Protein AF-G9WNX5-F1 (afdb_monomer_lite)

InterPro domains:
  IPR038174 Streptococcal pilin isopeptide linker superfamily [G3DSA:2.60.40.3050] (105-262)

Secondary structure (DSSP, 8-state):
--SSSSSSHHHHHHHTTSGGGSHHHHHH-TTS---GGGTTS-SS-SS---TTSPPPPSEEEEEEEEEE-S-TTB--PPPS-EEEEEEEEPP-SSSEEEESTT-SS---EEEETTT-EEE-SS-EEEEEEP-GGGEES-SEEEEETTSS-PPPP-SB--TT---EEEEEEEEEE-GGG--SSEEEEEEEEEPPPBSGGGGTEEEE-EEEE-SSSEEEEPPP-EEEEEEEEEEEEETTEEEEEEEEEEEESS---HHHHTT-TTBTTSB--TT--STTSSSS---TT-EEEE--EEEEEEEEEEETS-TTPPEEEEEEEE-STT--GGG-TTTT-EEEEE-TT---BTTBSSEEEEHHHHHT-EEEE-TT-EEEEEEE-TTPEEEEEEB--S-SS-EEEEEEEESSTT--GGGB-TT-----EEEPP-TTS--GGGBPPPEEEE-SSS-EEEEEEEEE----THHHHHHHHHHHHHHHHHHHHHHHHHHGGG--

Foldseek 3Di:
DPPPPPVVVVVVVVVVVCVVVVVVVVQVPPPAQPQPVVLAPDPDHLFDFDNPPDFDAQKGKDKAKAFEPPQAQFFFAKDFKKKKKFKFWADQPQDKDWFPPPFPPDLIDIDGFPPDWFDLPVDIDGEAIDDPLFWPPDGMDMFGGPPDDDDTDQDTRDPPDTDMDIGMDMTGTDQQPDPAFDKHKMKMFMDQMDGQLSVQKDFAFAWFDPPVDIDTAGAGGMKMKIFGKHWDDDPNDTGIGTRDMFIARADNYNVLSNNDQHHLHHGARDSPQCPPPPRRGHGNNTHMYGYKAKEKEWEAEDAPDDQPFWKKKQKAKAGDDDDDLVRGRQQQTKKWKDFPPDDADPPHPTDIDGRSVVNVDIGIDGHGTMMMIIRHRQQIKMKMKIFQARDQAKKWKDKWKFQAQVPDPVGTDPVPDADTATAHHDNPPPDPSRMGPMDIDGNNPGHMYMYIYIYDPDPPPVVVCVVVVVVVVVVVVVVVVVVVVVVVVPPD

Organism: NCBI:txid796943

Sequence (492 aa):
MKKRMKKWLGCAAAAIMVIAMGATGFARDFDTDQNLSFFGGSGTANVGVHSTGQALGNTVSFDKVILVEDGGTEAVDEPYVKWKYTIRPVKDDGTVDTINAGLAPDVAATYKKGTTTISDGTNTILVEPGQAAQITGGTEKTAEFKADTYNIPTAVITAPDVQTFTKTVSFSFDTTQFTKPGVYRFVITESDPEGANKTDVEDIGGKGDNGAGETDVPYQRERFLDVYVRSKDNAGVITYEIYGYVMHSGDTDKDHNATGNKWAQHKNSGFDGGKQKGNGKLTPQGYTRYIPRKVKIKKKISGLVPTDTLFPFTIQLLHGATQTVAGNDNKDMQIKVKYPGFTATAPNTYEIMTIDQFNAAVRNLKHDEEVEIIGLPKSTTVVVKEQNKNFVGAVKSDLTGYKSVDLIDANKDTTITVPTKVLKPDATSTDPDSFSAEVTRQLTANDLGLLYHNHVDEITPTGVVLTVVPYAMMIFVSISMAFMFLTKRKEE

Structure (mmCIF, N/CA/C/O backbone):
data_AF-G9WNX5-F1
#
_entry.id   AF-G9WNX5-F1
#
loop_
_atom_site.group_PDB
_atom_site.id
_atom_site.type_symbol
_atom_site.label_atom_id
_atom_site.label_alt_id
_atom_site.label_comp_id
_atom_site.label_asym_id
_atom_site.label_entity_id
_atom_site.label_seq_id
_atom_site.pdbx_PDB_ins_code
_atom_site.Cartn_x
_atom_site.Cartn_y
_atom_site.Cartn_z
_atom_site.occupancy
_atom_site.B_iso_or_equiv
_atom_site.auth_seq_id
_atom_site.auth_comp_id
_atom_site.auth_asym_id
_atom_site.auth_atom_id
_atom_site.pdbx_PDB_model_num
ATOM 1 N N . MET A 1 1 ? -26.341 -24.794 73.006 1.00 41.28 1 MET A N 1
ATOM 2 C CA . MET A 1 1 ? -25.544 -23.918 72.112 1.00 41.28 1 MET A CA 1
ATOM 3 C C . MET A 1 1 ? -25.901 -24.126 70.629 1.00 41.28 1 MET A C 1
ATOM 5 O O . MET A 1 1 ? -25.068 -24.565 69.856 1.00 41.28 1 MET A O 1
ATOM 9 N N . LYS A 1 2 ? -27.145 -23.840 70.203 1.00 40.00 2 LYS A N 1
ATOM 10 C CA . LYS A 1 2 ? -27.593 -24.032 68.797 1.00 40.00 2 LYS A CA 1
ATOM 11 C C . LYS A 1 2 ? -28.619 -22.985 68.316 1.00 40.00 2 LYS A C 1
ATOM 13 O O . LYS A 1 2 ? -29.412 -23.247 67.422 1.00 40.00 2 LYS A O 1
ATOM 18 N N . LYS A 1 3 ? -28.626 -21.783 68.911 1.00 31.86 3 LYS A N 1
ATOM 19 C CA . LYS A 1 3 ? -29.614 -20.727 68.589 1.00 31.86 3 LYS A CA 1
ATOM 20 C C . LYS A 1 3 ? -29.032 -19.352 68.229 1.00 31.86 3 LYS A C 1
ATOM 22 O O . LYS A 1 3 ? -29.800 -18.422 68.029 1.00 31.86 3 LYS A O 1
ATOM 27 N N . ARG A 1 4 ? -27.705 -19.210 68.091 1.00 35.28 4 ARG A N 1
ATOM 28 C CA . ARG A 1 4 ? -27.059 -17.922 67.745 1.00 35.28 4 ARG A CA 1
ATOM 29 C C . ARG A 1 4 ? -26.384 -17.846 66.366 1.00 35.28 4 ARG A C 1
ATOM 31 O O . ARG A 1 4 ? -26.010 -16.756 65.967 1.00 35.28 4 ARG A O 1
ATOM 38 N N . MET A 1 5 ? -26.321 -18.931 65.587 1.00 32.22 5 MET A N 1
ATOM 39 C CA . MET A 1 5 ? -25.670 -18.915 64.258 1.00 32.22 5 MET A CA 1
ATOM 40 C C . MET A 1 5 ? -26.594 -18.601 63.066 1.00 32.22 5 MET A C 1
ATOM 42 O O . MET A 1 5 ? -26.105 -18.439 61.957 1.00 32.22 5 MET A O 1
ATOM 46 N N . LYS A 1 6 ? -27.916 -18.460 63.254 1.00 31.66 6 LYS A N 1
ATOM 47 C CA . LYS A 1 6 ? -28.844 -18.171 62.135 1.00 31.66 6 LYS A CA 1
ATOM 48 C C . LYS A 1 6 ? -29.125 -16.685 61.874 1.00 31.66 6 LYS A C 1
ATOM 50 O O . LYS A 1 6 ? -29.717 -16.374 60.851 1.00 31.66 6 LYS A O 1
ATOM 55 N N . LYS A 1 7 ? -28.683 -15.760 62.737 1.00 30.27 7 LYS A N 1
ATOM 56 C CA . LYS A 1 7 ? -28.863 -14.307 62.512 1.00 30.27 7 LYS A CA 1
ATOM 57 C C . LYS A 1 7 ? -27.712 -13.636 61.754 1.00 30.27 7 LYS A C 1
ATOM 59 O O . LYS A 1 7 ? -27.874 -12.504 61.326 1.00 30.27 7 LYS A O 1
ATOM 64 N N . TRP A 1 8 ? -26.588 -14.326 61.553 1.00 28.19 8 TRP A N 1
ATOM 65 C CA . TRP A 1 8 ? -25.412 -13.754 60.882 1.00 28.19 8 TRP A CA 1
ATOM 66 C C . TRP A 1 8 ? -25.286 -14.128 59.399 1.00 28.19 8 TRP A C 1
ATOM 68 O O . TRP A 1 8 ? -24.580 -13.450 58.665 1.00 28.19 8 TRP A O 1
ATOM 78 N N . LEU A 1 9 ? -26.031 -15.135 58.924 1.00 31.03 9 LEU A N 1
ATOM 79 C CA . LEU A 1 9 ? -26.097 -15.457 57.490 1.00 31.03 9 LEU A CA 1
ATOM 80 C C . LEU A 1 9 ? -27.131 -14.611 56.722 1.00 31.03 9 LEU A C 1
ATOM 82 O O . LEU A 1 9 ? -27.003 -14.449 55.515 1.00 31.03 9 LEU A O 1
ATOM 86 N N . GLY A 1 10 ? -28.133 -14.042 57.405 1.00 28.02 10 GLY A N 1
ATOM 87 C CA . GLY A 1 10 ? -29.159 -13.199 56.771 1.00 28.02 10 GLY A CA 1
ATOM 88 C C . GLY A 1 10 ? -28.703 -11.766 56.476 1.00 28.02 10 GLY A C 1
ATOM 89 O O . GLY A 1 10 ? -29.168 -11.166 55.514 1.00 28.02 10 GLY A O 1
ATOM 90 N N . CYS A 1 11 ? -27.761 -11.225 57.256 1.00 29.92 11 CYS A N 1
ATOM 91 C CA . CYS A 1 11 ? -27.249 -9.866 57.041 1.00 29.92 11 CYS A CA 1
ATOM 92 C C . CYS A 1 11 ? -26.108 -9.803 56.011 1.00 29.92 11 CYS A C 1
ATOM 94 O O . CYS A 1 11 ? -25.899 -8.753 55.415 1.00 29.92 11 CYS A O 1
ATOM 96 N N . ALA A 1 12 ? -25.412 -10.915 55.742 1.00 30.72 12 ALA A N 1
ATOM 97 C CA . ALA A 1 12 ? -24.373 -10.970 54.709 1.00 30.72 12 ALA A CA 1
ATOM 98 C C . ALA A 1 12 ? -24.958 -10.994 53.282 1.00 30.72 12 ALA A C 1
ATOM 100 O O . ALA A 1 12 ? -24.373 -10.417 52.371 1.00 30.72 12 ALA A O 1
ATOM 101 N N . ALA A 1 13 ? -26.151 -11.573 53.093 1.00 28.14 13 ALA A N 1
ATOM 102 C CA . ALA A 1 13 ? -26.859 -11.528 51.810 1.00 28.14 13 ALA A CA 1
ATOM 103 C C . ALA A 1 13 ? -27.457 -10.138 51.506 1.00 28.14 13 ALA A C 1
ATOM 105 O O . ALA A 1 13 ? -27.559 -9.756 50.345 1.00 28.14 13 ALA A O 1
ATOM 106 N N . ALA A 1 14 ? -27.791 -9.349 52.535 1.00 26.89 14 ALA A N 1
ATOM 107 C CA . ALA A 1 14 ? -28.265 -7.973 52.369 1.00 26.89 14 ALA A CA 1
ATOM 108 C C . ALA A 1 14 ? -27.119 -6.956 52.173 1.00 26.89 14 ALA A C 1
ATOM 110 O O . ALA A 1 14 ? -27.322 -5.928 51.537 1.00 26.89 14 ALA A O 1
ATOM 111 N N . ALA A 1 15 ? -25.904 -7.249 52.652 1.00 27.27 15 ALA A N 1
ATOM 112 C CA . ALA A 1 15 ? -24.741 -6.369 52.489 1.00 27.27 15 ALA A CA 1
ATOM 113 C C . ALA A 1 15 ? -24.116 -6.413 51.078 1.00 27.27 15 ALA A C 1
ATOM 115 O O . ALA A 1 15 ? -23.475 -5.450 50.668 1.00 27.27 15 ALA A O 1
ATOM 116 N N . ILE A 1 16 ? -24.355 -7.475 50.300 1.00 29.92 16 ILE A N 1
ATOM 117 C CA . ILE A 1 16 ? -23.924 -7.556 48.889 1.00 29.92 16 ILE A CA 1
ATOM 118 C C . ILE A 1 16 ? -24.886 -6.780 47.963 1.00 29.92 16 ILE A C 1
ATOM 120 O O . ILE A 1 16 ? -24.512 -6.394 46.860 1.00 29.92 16 ILE A O 1
ATOM 124 N N . MET A 1 17 ? -26.096 -6.449 48.428 1.00 27.14 17 MET A N 1
ATOM 125 C CA . MET A 1 17 ? -27.106 -5.732 47.635 1.00 27.14 17 MET A CA 1
ATOM 126 C C . MET A 1 17 ? -27.073 -4.198 47.792 1.00 27.14 17 MET A C 1
ATOM 128 O O . MET A 1 17 ? -27.834 -3.510 47.120 1.00 27.14 17 MET A O 1
ATOM 132 N N . VAL A 1 18 ? -26.197 -3.644 48.642 1.00 27.33 18 VAL A N 1
ATOM 133 C CA . VAL A 1 18 ? -26.161 -2.193 48.952 1.00 27.33 18 VAL A CA 1
ATOM 134 C C . VAL A 1 18 ? -24.963 -1.460 48.325 1.00 27.33 18 VAL A C 1
ATOM 136 O O . VAL A 1 18 ? -24.950 -0.234 48.277 1.00 27.33 18 VAL A O 1
ATOM 139 N N . ILE A 1 19 ? -24.007 -2.162 47.705 1.00 30.03 19 ILE A N 1
ATOM 140 C CA . ILE A 1 19 ? -22.914 -1.503 46.955 1.00 30.03 19 ILE A CA 1
ATOM 141 C C . ILE A 1 19 ? -23.400 -0.953 45.593 1.00 30.03 19 ILE A C 1
ATOM 143 O O . ILE A 1 19 ? -22.768 -0.075 45.013 1.00 30.03 19 ILE A O 1
ATOM 147 N N . ALA A 1 20 ? -24.593 -1.343 45.126 1.00 29.38 20 ALA A N 1
ATOM 148 C CA . ALA A 1 20 ? -25.217 -0.754 43.936 1.00 29.38 20 ALA A CA 1
ATOM 149 C C . ALA A 1 20 ? -25.703 0.699 44.141 1.00 29.38 20 ALA A C 1
ATOM 151 O O . ALA A 1 20 ? -25.915 1.413 43.164 1.00 29.38 20 ALA A O 1
ATOM 152 N N . MET A 1 21 ? -25.861 1.165 45.389 1.00 27.41 21 MET A N 1
ATOM 153 C CA . MET A 1 21 ? -26.372 2.514 45.688 1.00 27.41 21 MET A CA 1
ATOM 154 C C . MET A 1 21 ? -25.276 3.579 45.867 1.00 27.41 21 MET A C 1
ATOM 156 O O . MET A 1 21 ? -25.594 4.757 45.982 1.00 27.41 21 MET A O 1
ATOM 160 N N . GLY A 1 22 ? -23.992 3.201 45.828 1.00 28.02 22 GLY A N 1
ATOM 161 C CA . GLY A 1 22 ? -22.874 4.155 45.760 1.00 28.02 22 GLY A CA 1
ATOM 162 C C . GLY A 1 22 ? -22.535 4.616 44.335 1.00 28.02 22 GLY A C 1
ATOM 163 O O . GLY A 1 22 ? -21.899 5.650 44.152 1.00 28.02 22 GLY A O 1
ATOM 164 N N . ALA A 1 23 ? -22.999 3.889 43.311 1.00 31.97 23 ALA A N 1
ATOM 165 C CA . ALA A 1 23 ? -22.670 4.151 41.906 1.00 31.97 23 ALA A CA 1
ATOM 166 C C . ALA A 1 23 ? -23.319 5.429 41.337 1.00 31.97 23 ALA A C 1
ATOM 168 O O . ALA A 1 23 ? -22.902 5.924 40.290 1.00 31.97 23 ALA A O 1
ATOM 169 N N . THR A 1 24 ? -24.319 6.001 42.019 1.00 31.12 24 THR A N 1
ATOM 170 C CA . THR A 1 24 ? -24.950 7.253 41.580 1.00 31.12 24 THR A CA 1
ATOM 171 C C . THR A 1 24 ? -24.075 8.477 41.814 1.00 31.12 24 THR A C 1
ATOM 173 O O . THR A 1 24 ? -24.303 9.477 41.151 1.00 31.12 24 THR A O 1
ATOM 176 N N . GLY A 1 25 ? -23.102 8.432 42.734 1.00 28.05 25 GLY A N 1
ATOM 177 C CA . GLY A 1 25 ? -22.203 9.566 42.982 1.00 28.05 25 GLY A CA 1
ATOM 178 C C . GLY A 1 25 ? -21.349 9.859 41.753 1.00 28.05 25 GLY A C 1
ATOM 179 O O . GLY A 1 25 ? -21.428 10.938 41.189 1.00 28.05 25 GLY A O 1
ATOM 180 N N . PHE A 1 26 ? -20.666 8.838 41.241 1.00 34.94 26 PHE A N 1
ATOM 181 C CA . PHE A 1 26 ? -19.845 8.939 40.036 1.00 34.94 26 PHE A CA 1
ATOM 182 C C . PHE A 1 26 ? -20.599 9.437 38.808 1.00 34.94 26 PHE A C 1
ATOM 184 O O . PHE A 1 26 ? -20.124 10.315 38.110 1.00 34.94 26 PHE A O 1
ATOM 191 N N . ALA A 1 27 ? -21.782 8.878 38.544 1.00 33.16 27 ALA A N 1
ATOM 192 C CA . ALA A 1 27 ? -22.563 9.215 37.358 1.00 33.16 27 ALA A CA 1
ATOM 193 C C . ALA A 1 27 ? -23.245 10.593 37.432 1.00 33.16 27 ALA A C 1
ATOM 195 O O . ALA A 1 27 ? -23.624 11.126 36.389 1.00 33.16 27 ALA A O 1
ATOM 196 N N . ARG A 1 28 ? -23.438 11.142 38.642 1.00 31.03 28 ARG A N 1
ATOM 197 C CA . ARG A 1 28 ? -24.083 12.447 38.869 1.00 31.03 28 ARG A CA 1
ATOM 198 C C . ARG A 1 28 ? -23.082 13.594 39.041 1.00 31.03 28 ARG A C 1
ATOM 200 O O . ARG A 1 28 ? -23.464 14.717 38.746 1.00 31.03 28 ARG A O 1
ATOM 207 N N . ASP A 1 29 ? -21.835 13.322 39.438 1.00 32.91 29 ASP A N 1
ATOM 208 C CA . ASP A 1 29 ? -20.777 14.330 39.664 1.00 32.91 29 ASP A CA 1
ATOM 209 C C . ASP A 1 29 ? -19.874 14.602 38.439 1.00 32.91 29 ASP A C 1
ATOM 211 O O . ASP A 1 29 ? -18.794 15.176 38.560 1.00 32.91 29 ASP A O 1
ATOM 215 N N . PHE A 1 30 ? -20.304 14.251 37.223 1.00 41.44 30 PHE A N 1
ATOM 216 C CA . PHE A 1 30 ? -19.623 14.661 35.980 1.00 41.44 30 PHE A CA 1
ATOM 217 C C . PHE A 1 30 ? -20.053 16.063 35.496 1.00 41.44 30 PHE A C 1
ATOM 219 O O . PHE A 1 30 ? -20.131 16.312 34.290 1.00 41.44 30 PHE A O 1
ATOM 226 N N . ASP A 1 31 ? -20.359 16.970 36.429 1.00 33.88 31 ASP A N 1
ATOM 227 C CA . ASP A 1 31 ? -20.831 18.340 36.155 1.00 33.88 31 ASP A CA 1
ATOM 228 C C . ASP A 1 31 ? -19.674 19.307 35.819 1.00 33.88 31 ASP A C 1
ATOM 230 O O . ASP A 1 31 ? -19.874 20.398 35.292 1.00 33.88 31 ASP A O 1
ATOM 234 N N . THR A 1 32 ? -18.426 18.889 36.068 1.00 31.98 32 THR A N 1
ATOM 235 C CA . THR A 1 32 ? -17.217 19.659 35.741 1.00 31.98 32 THR A CA 1
ATOM 236 C C . THR A 1 32 ? -16.226 18.808 34.952 1.00 31.98 32 THR A C 1
ATOM 238 O O . THR A 1 32 ? -15.429 18.065 35.508 1.00 31.98 32 THR A O 1
ATOM 241 N N . ASP A 1 33 ? -16.341 18.888 33.626 1.00 39.03 33 ASP A N 1
ATOM 242 C CA . ASP A 1 33 ? -15.297 18.674 32.611 1.00 39.03 33 ASP A CA 1
ATOM 243 C C . ASP A 1 33 ? -14.120 17.750 33.006 1.00 39.03 33 ASP A C 1
ATOM 245 O O . ASP A 1 33 ? -12.956 18.152 33.063 1.00 39.03 33 ASP A O 1
ATOM 249 N N . GLN A 1 34 ? -14.406 16.473 33.284 1.00 37.97 34 GLN A N 1
ATOM 250 C CA . GLN A 1 34 ? -13.358 15.495 33.576 1.00 37.97 34 GLN A CA 1
ATOM 251 C C . GLN A 1 34 ? -12.870 14.852 32.293 1.00 37.97 34 GLN A C 1
ATOM 253 O O . GLN A 1 34 ? -13.270 13.767 31.869 1.00 37.97 34 GLN A O 1
ATOM 258 N N . ASN A 1 35 ? -11.959 15.585 31.678 1.00 35.16 35 ASN A N 1
ATOM 259 C CA . ASN A 1 35 ? -11.163 15.130 30.576 1.00 35.16 35 ASN A CA 1
ATOM 260 C C . ASN A 1 35 ? -10.307 13.911 30.990 1.00 35.16 35 ASN A C 1
ATOM 262 O O . ASN A 1 35 ? -9.197 14.069 31.495 1.00 35.16 35 ASN A O 1
ATOM 266 N N . LEU A 1 36 ? -10.770 12.682 30.734 1.00 38.06 36 LEU A N 1
ATOM 267 C CA . LEU A 1 36 ? -9.930 11.482 30.879 1.00 38.06 36 LEU A CA 1
ATOM 268 C C . LEU A 1 36 ? -8.774 11.444 29.853 1.00 38.06 36 LEU A C 1
ATOM 270 O O . LEU A 1 36 ? -7.893 10.598 29.978 1.00 38.06 36 LEU A O 1
ATOM 274 N N . SER A 1 37 ? -8.721 12.379 28.888 1.00 35.56 37 SER A N 1
ATOM 275 C CA . SER A 1 37 ? -7.532 12.616 28.050 1.00 35.56 37 SER A CA 1
ATOM 276 C C . SER A 1 37 ? -6.473 13.518 28.696 1.00 35.56 37 SER A C 1
ATOM 278 O O . SER A 1 37 ? -5.364 13.607 28.179 1.00 35.56 37 SER A O 1
ATOM 280 N N . PHE A 1 38 ? -6.752 14.135 29.855 1.00 33.09 38 PHE A N 1
ATOM 281 C CA . PHE A 1 38 ? -5.727 14.874 30.606 1.00 33.09 38 PHE A CA 1
ATOM 282 C C . PHE A 1 38 ? -4.651 13.940 31.196 1.00 33.09 38 PHE A C 1
ATOM 284 O O . PHE A 1 38 ? -3.559 14.378 31.560 1.00 33.09 38 PHE A O 1
ATOM 291 N N . PHE A 1 39 ? -4.918 12.631 31.220 1.00 35.84 39 PHE A N 1
ATOM 292 C CA . PHE A 1 39 ? -3.918 11.591 31.447 1.00 35.84 39 PHE A CA 1
ATOM 293 C C . PHE A 1 39 ? -3.052 11.410 30.187 1.00 35.84 39 PHE A C 1
ATOM 295 O O . PHE A 1 39 ? -3.241 10.482 29.403 1.00 35.84 39 PHE A O 1
ATOM 302 N N . GLY A 1 40 ? -2.122 12.342 29.959 1.00 33.41 40 GLY A N 1
ATOM 303 C CA . GLY A 1 40 ? -1.178 12.254 28.839 1.00 33.41 40 GLY A CA 1
ATOM 304 C C . GLY A 1 40 ? -0.430 13.531 28.453 1.00 33.41 40 GLY A C 1
ATOM 305 O O . GLY A 1 40 ? 0.439 13.468 27.589 1.00 33.41 40 GLY A O 1
ATOM 306 N N . GLY A 1 41 ? -0.718 14.683 29.069 1.00 26.50 41 GLY A N 1
ATOM 307 C CA . GLY A 1 41 ? 0.039 15.917 28.817 1.00 26.50 41 GLY A CA 1
ATOM 308 C C . GLY A 1 41 ? -0.190 16.576 27.448 1.00 26.50 41 GLY A C 1
ATOM 309 O O . GLY A 1 41 ? 0.483 17.559 27.148 1.00 26.50 41 GLY A O 1
ATOM 310 N N . SER A 1 42 ? -1.142 16.111 26.636 1.00 30.70 42 SER A N 1
ATOM 311 C CA . SER A 1 42 ? -1.649 16.858 25.480 1.00 30.70 42 SER A CA 1
ATOM 312 C C . SER A 1 42 ? -3.085 17.311 25.748 1.00 30.70 42 SER A C 1
ATOM 314 O O . SER A 1 42 ? -3.935 16.542 26.184 1.00 30.70 42 SER A O 1
ATOM 316 N N . GLY A 1 43 ? -3.374 18.590 25.506 1.00 31.69 43 GLY A N 1
ATOM 317 C CA . GLY A 1 43 ? -4.707 19.183 25.683 1.00 31.69 43 GLY A CA 1
ATOM 318 C C . GLY A 1 43 ? -5.738 18.755 24.631 1.00 31.69 43 GLY A C 1
ATOM 319 O O . GLY A 1 43 ? -6.716 19.466 24.422 1.00 31.69 43 GLY A O 1
ATOM 320 N N . THR A 1 44 ? -5.521 17.638 23.937 1.00 33.59 44 THR A N 1
ATOM 321 C CA . THR A 1 44 ? -6.367 17.148 22.845 1.00 33.59 44 THR A CA 1
ATOM 322 C C . THR A 1 44 ? -6.857 15.741 23.155 1.00 33.59 44 THR A C 1
ATOM 324 O O . THR A 1 44 ? -6.059 14.835 23.378 1.00 33.59 44 THR A O 1
ATOM 327 N N . ALA A 1 45 ? -8.181 15.573 23.146 1.00 35.12 45 ALA A N 1
ATOM 328 C CA . ALA A 1 45 ? -8.858 14.315 23.429 1.00 35.12 45 ALA A CA 1
ATOM 329 C C . ALA A 1 45 ? -8.347 13.140 22.588 1.00 35.12 45 ALA A C 1
ATOM 331 O O . ALA A 1 45 ? -8.238 13.257 21.366 1.00 35.12 45 ALA A O 1
ATOM 332 N N . ASN A 1 46 ? -8.140 11.988 23.242 1.00 43.41 46 ASN A N 1
ATOM 333 C CA . ASN A 1 46 ? -7.921 10.679 22.616 1.00 43.41 46 ASN A CA 1
ATOM 334 C C . ASN A 1 46 ? -9.235 10.166 22.020 1.00 43.41 46 ASN A C 1
ATOM 336 O O . ASN A 1 46 ? -9.749 9.125 22.409 1.00 43.41 46 ASN A O 1
ATOM 340 N N . VAL A 1 47 ? -9.729 10.926 21.047 1.00 43.88 47 VAL A N 1
ATOM 341 C CA . VAL A 1 47 ? -11.026 10.837 20.392 1.00 43.88 47 VAL A CA 1
ATOM 342 C C . VAL A 1 47 ? -12.151 11.512 21.236 1.00 43.88 47 VAL A C 1
ATOM 344 O O . VAL A 1 47 ? -12.513 11.062 22.314 1.00 43.88 47 VAL A O 1
ATOM 347 N N . GLY A 1 48 ? -12.661 12.648 20.728 1.00 42.22 48 GLY A N 1
ATOM 348 C CA . GLY A 1 48 ? -13.875 13.383 21.144 1.00 42.22 48 GLY A CA 1
ATOM 349 C C . GLY A 1 48 ? -14.073 13.714 22.629 1.00 42.22 48 GLY A C 1
ATOM 350 O O . GLY A 1 48 ? -14.680 12.939 23.355 1.00 42.22 48 GLY A O 1
ATOM 351 N N . VAL A 1 49 ? -13.711 14.929 23.055 1.00 39.16 49 VAL A N 1
ATOM 352 C CA . VAL A 1 49 ? -14.288 15.575 24.251 1.00 39.16 49 VAL A CA 1
ATOM 353 C C . VAL A 1 49 ? -14.746 16.972 23.856 1.00 39.16 49 VAL A C 1
ATOM 355 O O . VAL A 1 49 ? -14.027 17.692 23.162 1.00 39.16 49 VAL A O 1
ATOM 358 N N . HIS A 1 50 ? -15.943 17.351 24.295 1.00 39.12 50 HIS A N 1
ATOM 359 C CA . HIS A 1 50 ? -16.430 18.719 24.203 1.00 39.12 50 HIS A CA 1
ATOM 360 C C . HIS A 1 50 ? -16.165 19.417 25.541 1.00 39.12 50 HIS A C 1
ATOM 362 O O . HIS A 1 50 ? -16.873 19.166 26.509 1.00 39.12 50 HIS A O 1
ATOM 368 N N . SER A 1 51 ? -15.181 20.315 25.593 1.00 38.62 51 SER A N 1
ATOM 369 C CA . SER A 1 51 ? -14.747 21.066 26.791 1.00 38.62 51 SER A CA 1
ATOM 370 C C . SER A 1 51 ? -15.756 22.107 27.314 1.00 38.62 51 SER A C 1
ATOM 372 O O . SER A 1 51 ? -15.407 23.059 28.006 1.00 38.62 51 SER A O 1
ATOM 374 N N . THR A 1 52 ? -17.021 22.014 26.900 1.00 39.19 52 THR A N 1
ATOM 375 C CA . THR A 1 52 ? -18.072 22.987 27.263 1.00 39.19 52 THR A CA 1
ATOM 376 C C . THR A 1 52 ? -19.438 22.333 27.497 1.00 39.19 52 THR A C 1
ATOM 378 O O . THR A 1 52 ? -20.474 22.976 27.353 1.00 39.19 52 THR A O 1
ATOM 381 N N . GLY A 1 53 ? -19.467 21.038 27.838 1.00 42.41 53 GLY A N 1
ATOM 382 C CA . GLY A 1 53 ? -20.697 20.365 28.278 1.00 42.41 53 GLY A CA 1
ATOM 383 C C . GLY A 1 53 ? -21.773 20.140 27.204 1.00 42.41 53 GLY A C 1
ATOM 384 O O . GLY A 1 53 ? -22.889 19.757 27.551 1.00 42.41 53 GLY A O 1
ATOM 385 N N . GLN A 1 54 ? -21.473 20.339 25.915 1.00 39.94 54 GLN A N 1
ATOM 386 C CA . GLN A 1 54 ? -22.372 19.932 24.827 1.00 39.94 54 GLN A CA 1
ATOM 387 C C . GLN A 1 54 ? -22.306 18.415 24.619 1.00 39.94 54 GLN A C 1
ATOM 389 O O . GLN A 1 54 ? -21.270 17.789 24.848 1.00 39.94 54 GLN A O 1
ATOM 394 N N . ALA A 1 55 ? -23.413 17.830 24.161 1.00 45.66 55 ALA A N 1
ATOM 395 C CA . ALA A 1 55 ? -23.468 16.418 23.808 1.00 45.66 55 ALA A CA 1
ATOM 396 C C . ALA A 1 55 ? -22.436 16.107 22.710 1.00 45.66 55 ALA A C 1
ATOM 398 O O . ALA A 1 55 ? -22.422 16.763 21.665 1.00 45.66 55 ALA A O 1
ATOM 399 N N . LEU A 1 56 ? -21.595 15.090 22.923 1.00 56.66 56 LEU A N 1
ATOM 400 C CA . LEU A 1 56 ? -20.899 14.465 21.804 1.00 56.66 56 LEU A CA 1
ATOM 401 C C . LEU A 1 56 ? -21.948 13.781 20.925 1.00 56.66 56 LEU A C 1
ATOM 403 O O . LEU A 1 56 ? -22.950 13.257 21.418 1.00 56.66 56 LEU A O 1
ATOM 407 N N . GLY A 1 57 ? -21.723 13.785 19.611 1.00 62.59 57 GLY A N 1
ATOM 408 C CA . GLY A 1 57 ? -22.545 12.992 18.705 1.00 62.59 57 GLY A CA 1
ATOM 409 C C . GLY A 1 57 ? -22.555 11.523 19.137 1.00 62.59 57 GLY A C 1
ATOM 410 O O . GLY A 1 57 ? -21.598 11.020 19.724 1.00 62.59 57 GLY A O 1
ATOM 411 N N . ASN A 1 58 ? -23.617 10.800 18.803 1.00 79.19 58 ASN A N 1
ATOM 412 C CA . ASN A 1 58 ? -23.757 9.368 19.070 1.00 79.19 58 ASN A CA 1
ATOM 413 C C . ASN A 1 58 ? -22.869 8.496 18.159 1.00 79.19 58 ASN A C 1
ATOM 415 O O . ASN A 1 58 ? -23.232 7.371 17.839 1.00 79.19 58 ASN A O 1
ATOM 419 N N . THR A 1 59 ? -21.743 9.022 17.681 1.00 79.00 59 THR A N 1
ATOM 420 C CA . THR A 1 59 ? -20.869 8.377 16.702 1.00 79.00 59 THR A CA 1
ATOM 421 C C . THR A 1 59 ? -19.423 8.449 17.173 1.00 79.00 59 THR A C 1
ATOM 423 O O . THR A 1 59 ? -18.896 9.527 17.442 1.00 79.00 59 THR A O 1
ATOM 426 N N . VAL A 1 60 ? -18.781 7.287 17.242 1.00 78.31 60 VAL A N 1
ATOM 427 C CA . VAL A 1 60 ? -17.348 7.131 17.498 1.00 78.31 60 VAL A CA 1
ATOM 428 C C . VAL A 1 60 ? -16.651 7.049 16.151 1.00 78.31 60 VAL A C 1
ATOM 430 O O . VAL A 1 60 ? -17.058 6.245 15.314 1.00 78.31 60 VAL A O 1
ATOM 433 N N . SER A 1 61 ? -15.619 7.866 15.939 1.00 80.00 61 SER A N 1
ATOM 434 C CA . SER A 1 61 ? -14.843 7.859 14.696 1.00 80.00 61 SER A CA 1
ATOM 435 C C . SER A 1 61 ? -13.356 7.738 14.974 1.00 80.00 61 SER A C 1
ATOM 437 O O . SER A 1 61 ? -12.851 8.382 15.883 1.00 80.00 61 SER A O 1
ATOM 439 N N . PHE A 1 62 ? -12.653 6.946 14.183 1.00 77.19 62 PHE A N 1
ATOM 440 C CA . PHE A 1 62 ? -11.202 6.810 14.244 1.00 77.19 62 PHE A CA 1
ATOM 441 C C . PHE A 1 62 ? -10.644 6.669 12.833 1.00 77.19 62 PHE A C 1
ATOM 443 O O . PHE A 1 62 ? -11.369 6.346 11.898 1.00 77.19 62 PHE A O 1
ATOM 450 N N . ASP A 1 63 ? -9.350 6.898 12.681 1.00 80.12 63 ASP A N 1
ATOM 451 C CA . ASP A 1 63 ? -8.694 6.890 11.381 1.00 80.12 63 ASP A CA 1
ATOM 452 C C . ASP A 1 63 ? -7.920 5.583 11.169 1.00 80.12 63 ASP A C 1
ATOM 454 O O . ASP A 1 63 ? -7.170 5.163 12.047 1.00 80.12 63 ASP A O 1
ATOM 458 N N . LYS A 1 64 ? -8.055 4.969 9.988 1.00 85.69 64 LYS A N 1
ATOM 459 C CA . LYS A 1 64 ? -7.055 4.042 9.441 1.00 85.69 64 LYS A CA 1
ATOM 460 C C . LYS A 1 64 ? -6.015 4.863 8.700 1.00 85.69 64 LYS A C 1
ATOM 462 O O . LYS A 1 64 ? -6.367 5.677 7.844 1.00 85.69 64 LYS A O 1
ATOM 467 N N . VAL A 1 65 ? -4.746 4.634 9.022 1.00 83.25 65 VAL A N 1
ATOM 468 C CA . VAL A 1 65 ? -3.616 5.376 8.459 1.00 83.25 65 VAL A CA 1
ATOM 469 C C . VAL A 1 65 ? -2.637 4.421 7.781 1.00 83.25 65 VAL A C 1
ATOM 471 O O . VAL A 1 65 ? -2.257 3.408 8.366 1.00 83.25 65 VAL A O 1
ATOM 474 N N . ILE A 1 66 ? -2.210 4.771 6.568 1.00 87.19 66 ILE A N 1
ATOM 475 C CA . ILE A 1 66 ? -1.069 4.160 5.876 1.00 87.19 66 ILE A CA 1
ATOM 476 C C . ILE A 1 66 ? 0.073 5.175 5.879 1.00 87.19 66 ILE A C 1
ATOM 478 O O . ILE A 1 66 ? -0.103 6.296 5.398 1.00 87.19 66 ILE A O 1
ATOM 482 N N . LEU A 1 67 ? 1.233 4.783 6.399 1.00 86.62 67 LEU A N 1
ATOM 483 C CA . LEU A 1 67 ? 2.458 5.575 6.359 1.00 86.62 67 LEU A CA 1
ATOM 484 C C . LEU A 1 67 ? 3.295 5.189 5.139 1.00 86.62 67 LEU A C 1
ATOM 486 O O . LEU A 1 67 ? 3.607 4.012 4.948 1.00 86.62 67 LEU A O 1
ATOM 490 N N . VAL A 1 68 ? 3.686 6.180 4.340 1.00 88.00 68 VAL A N 1
ATOM 491 C CA . VAL A 1 68 ? 4.620 5.980 3.230 1.00 88.00 68 VAL A CA 1
ATOM 492 C C . VAL A 1 68 ? 6.049 6.096 3.756 1.00 88.00 68 VAL A C 1
ATOM 494 O O . VAL A 1 68 ? 6.451 7.153 4.241 1.00 88.00 68 VAL A O 1
ATOM 497 N N . GLU A 1 69 ? 6.822 5.018 3.643 1.00 86.06 69 GLU A N 1
ATOM 498 C CA . GLU A 1 69 ? 8.248 4.989 3.993 1.00 86.06 69 GLU A CA 1
ATOM 499 C C . GLU A 1 69 ? 9.111 4.842 2.737 1.00 86.06 69 GLU A C 1
ATOM 501 O O . GLU A 1 69 ? 8.661 4.312 1.726 1.00 86.06 69 GLU A O 1
ATOM 506 N N . ASP A 1 70 ? 10.344 5.349 2.787 1.00 79.88 70 ASP A N 1
ATOM 507 C CA . ASP A 1 70 ? 11.361 5.272 1.722 1.00 79.88 70 ASP A CA 1
ATOM 508 C C . ASP A 1 70 ? 10.936 5.769 0.320 1.00 79.88 70 ASP A C 1
ATOM 510 O O . ASP A 1 70 ? 11.675 5.625 -0.655 1.00 79.88 70 ASP A O 1
ATOM 514 N N . GLY A 1 71 ? 9.797 6.460 0.202 1.00 67.44 71 GLY A N 1
ATOM 515 C CA . GLY A 1 71 ? 9.346 7.088 -1.049 1.00 67.44 71 GLY A CA 1
ATOM 516 C C . GLY A 1 71 ? 10.189 8.286 -1.500 1.00 67.44 71 GLY A C 1
ATOM 517 O O . GLY A 1 71 ? 10.085 8.733 -2.643 1.00 67.44 71 GLY A O 1
ATOM 518 N N . GLY A 1 72 ? 11.086 8.775 -0.640 1.00 76.69 72 GLY A N 1
ATOM 519 C CA . GLY A 1 72 ? 11.830 10.012 -0.851 1.00 76.69 72 GLY A CA 1
ATOM 520 C C . GLY A 1 72 ? 10.956 11.244 -0.620 1.00 76.69 72 GLY A C 1
ATOM 521 O O . GLY A 1 72 ? 9.993 11.205 0.138 1.00 76.69 72 GLY A O 1
ATOM 522 N N . THR A 1 73 ? 11.306 12.352 -1.267 1.00 81.00 73 THR A N 1
ATOM 523 C CA . THR A 1 73 ? 10.590 13.633 -1.142 1.00 81.00 73 THR A CA 1
ATOM 524 C C . THR A 1 73 ? 9.419 13.760 -2.118 1.00 81.00 73 THR A C 1
ATOM 526 O O . THR A 1 73 ? 8.733 14.775 -2.145 1.00 81.00 73 THR A O 1
ATOM 529 N N . GLU A 1 74 ? 9.199 12.765 -2.972 1.00 84.88 74 GLU A N 1
ATOM 530 C CA . GLU A 1 74 ? 8.164 12.808 -3.996 1.00 84.88 74 GLU A CA 1
ATOM 531 C C . GLU A 1 74 ? 6.898 12.126 -3.487 1.00 84.88 74 GLU A C 1
ATOM 533 O O . GLU A 1 74 ? 6.922 10.948 -3.141 1.00 84.88 74 GLU A O 1
ATOM 538 N N . ALA A 1 75 ? 5.779 12.853 -3.482 1.00 86.88 75 ALA A N 1
ATOM 539 C CA . ALA A 1 75 ? 4.487 12.251 -3.173 1.00 86.88 75 ALA A CA 1
ATOM 540 C C . ALA A 1 75 ? 4.124 11.164 -4.194 1.00 86.88 75 ALA A C 1
ATOM 542 O O . ALA A 1 75 ? 4.388 11.323 -5.393 1.00 86.88 75 ALA A O 1
ATOM 543 N N . VAL A 1 76 ? 3.499 10.096 -3.702 1.00 91.50 76 VAL A N 1
ATOM 544 C CA . VAL A 1 76 ? 3.040 8.934 -4.470 1.00 91.50 76 VAL A CA 1
ATOM 545 C C . VAL A 1 76 ? 1.523 8.780 -4.373 1.00 91.50 76 VAL A C 1
ATOM 547 O O . VAL A 1 76 ? 0.856 9.499 -3.629 1.00 91.50 76 VAL A O 1
ATOM 550 N N . ASP A 1 77 ? 0.972 7.860 -5.152 1.00 92.94 77 ASP A N 1
ATOM 551 C CA . ASP A 1 77 ? -0.457 7.560 -5.164 1.00 92.94 77 ASP A CA 1
ATOM 552 C C . ASP A 1 77 ? -0.871 6.618 -4.017 1.00 92.94 77 ASP A C 1
ATOM 554 O O . ASP A 1 77 ? -0.048 5.872 -3.477 1.00 92.94 77 ASP A O 1
ATOM 558 N N . GLU A 1 78 ? -2.160 6.638 -3.670 1.00 92.50 78 GLU A N 1
ATOM 559 C CA . GLU A 1 78 ? -2.778 5.692 -2.741 1.00 92.50 78 GLU A CA 1
ATOM 560 C C . GLU A 1 78 ? -2.745 4.259 -3.311 1.00 92.50 78 GLU A C 1
ATOM 562 O O . GLU A 1 78 ? -3.069 4.056 -4.492 1.00 92.50 78 GLU A O 1
ATOM 567 N N . PRO A 1 79 ? -2.413 3.242 -2.489 1.00 94.06 79 PRO A N 1
ATOM 568 C CA . PRO A 1 79 ? -2.596 1.845 -2.864 1.00 94.06 79 PRO A CA 1
ATOM 569 C C . PRO A 1 79 ? -4.087 1.452 -2.872 1.00 94.06 79 PRO A C 1
ATOM 571 O O . PRO A 1 79 ? -4.885 1.938 -2.074 1.00 94.06 79 PRO A O 1
ATOM 574 N N . TYR A 1 80 ? -4.451 0.518 -3.748 1.00 94.06 80 TYR A N 1
ATOM 575 C CA . TYR A 1 80 ? -5.778 -0.082 -3.903 1.00 94.06 80 TYR A CA 1
ATOM 576 C C . TYR A 1 80 ? -5.951 -1.179 -2.853 1.00 94.06 80 TYR A C 1
ATOM 578 O O . TYR A 1 80 ? -5.678 -2.362 -3.094 1.00 94.06 80 TYR A O 1
ATOM 586 N N . VAL A 1 81 ? -6.350 -0.777 -1.652 1.00 95.94 81 VAL A N 1
ATOM 587 C CA . VAL A 1 81 ? -6.427 -1.666 -0.493 1.00 95.94 81 VAL A CA 1
ATOM 588 C C . VAL A 1 81 ? -7.556 -1.247 0.438 1.00 95.94 81 VAL A C 1
ATOM 590 O O . VAL A 1 81 ? -7.900 -0.069 0.542 1.00 95.94 81 VAL A O 1
ATOM 593 N N . LYS A 1 82 ? -8.137 -2.220 1.136 1.00 96.19 82 LYS A N 1
ATOM 594 C CA . LYS A 1 82 ? -9.174 -1.974 2.132 1.00 96.19 82 LYS A CA 1
ATOM 595 C C . LYS A 1 82 ? -9.070 -2.872 3.348 1.00 96.19 82 LYS A C 1
ATOM 597 O O . LYS A 1 82 ? -8.576 -3.994 3.266 1.00 96.19 82 LYS A O 1
ATOM 602 N N . TRP A 1 83 ? -9.626 -2.377 4.446 1.00 96.50 83 TRP A N 1
ATOM 603 C CA . TRP A 1 83 ? -9.792 -3.100 5.702 1.00 96.50 83 TRP A CA 1
ATOM 604 C C . TRP A 1 83 ? -11.247 -3.066 6.132 1.00 96.50 83 TRP A C 1
ATOM 606 O O . TRP A 1 83 ? -11.904 -2.024 6.042 1.00 96.50 83 TRP A O 1
ATOM 616 N N . LYS A 1 84 ? -11.736 -4.193 6.642 1.00 97.12 84 LYS A N 1
ATOM 617 C CA . LYS A 1 84 ? -13.017 -4.264 7.338 1.00 97.12 84 LYS A CA 1
ATOM 618 C C . LYS A 1 84 ? -12.781 -4.070 8.827 1.00 97.12 84 LYS A C 1
ATOM 620 O O . LYS A 1 84 ? -11.882 -4.668 9.409 1.00 97.12 84 LYS A O 1
ATOM 625 N N . TYR A 1 85 ? -13.629 -3.259 9.437 1.00 96.38 85 TYR A N 1
ATOM 626 C CA . TYR A 1 85 ? -13.721 -3.064 10.872 1.00 96.38 85 TYR A CA 1
ATOM 627 C C . TYR A 1 85 ? -15.062 -3.594 11.329 1.00 96.38 85 TYR A C 1
ATOM 629 O O . TYR A 1 85 ? -16.100 -3.170 10.822 1.00 96.38 85 TYR A O 1
ATOM 637 N N . THR A 1 86 ? -15.045 -4.489 12.305 1.00 97.75 86 THR A N 1
ATOM 638 C CA . THR A 1 86 ? -16.266 -4.979 12.943 1.00 97.75 86 THR A CA 1
ATOM 639 C C . THR A 1 86 ? -16.355 -4.461 14.364 1.00 97.75 86 THR A C 1
ATOM 641 O O . THR A 1 86 ? -15.330 -4.279 15.016 1.00 97.75 86 THR A O 1
ATOM 644 N N . ILE A 1 87 ? -17.573 -4.219 14.842 1.00 97.38 87 ILE A N 1
ATOM 645 C CA . ILE A 1 87 ? -17.857 -3.910 16.242 1.00 97.38 87 ILE A CA 1
ATOM 646 C C . ILE A 1 87 ? -18.780 -4.976 16.827 1.00 97.38 87 ILE A C 1
ATOM 648 O O . ILE A 1 87 ? -19.791 -5.349 16.228 1.00 97.38 87 ILE A O 1
ATOM 652 N N . ARG A 1 88 ? -18.451 -5.449 18.028 1.00 96.94 88 ARG A N 1
ATOM 653 C CA . ARG A 1 88 ? -19.297 -6.359 18.807 1.00 96.94 88 ARG A CA 1
ATOM 654 C C . ARG A 1 88 ? -19.280 -5.999 20.291 1.00 96.94 88 ARG A C 1
ATOM 656 O O . ARG A 1 88 ? -18.281 -5.470 20.772 1.00 96.94 88 ARG A O 1
ATOM 663 N N . PRO A 1 89 ? -20.332 -6.321 21.055 1.00 97.12 89 PRO A N 1
ATOM 664 C CA . PRO A 1 89 ? -20.242 -6.352 22.509 1.00 97.12 89 PRO A CA 1
ATOM 665 C C . PRO A 1 89 ? -19.143 -7.294 23.013 1.00 97.12 89 PRO A C 1
ATOM 667 O O . PRO A 1 89 ? -18.823 -8.301 22.366 1.00 97.12 89 PRO A O 1
ATOM 670 N N . VAL A 1 90 ? -18.597 -6.993 24.192 1.00 96.31 90 VAL A N 1
ATOM 671 C CA . VAL A 1 90 ? -17.830 -7.987 24.959 1.00 96.31 90 VAL A CA 1
ATOM 672 C C . VAL A 1 90 ? -18.751 -9.075 25.521 1.00 96.31 90 VAL A C 1
ATOM 674 O O . VAL A 1 90 ? -19.962 -8.878 25.635 1.00 96.31 90 VAL A O 1
ATOM 677 N N . LYS A 1 91 ? -18.186 -10.231 25.881 1.00 94.81 91 LYS A N 1
ATOM 678 C CA . LYS A 1 91 ? -18.956 -11.363 26.430 1.00 94.81 91 LYS A CA 1
ATOM 679 C C . LYS A 1 91 ? -19.729 -10.988 27.706 1.00 94.81 91 LYS A C 1
ATOM 681 O O . LYS A 1 91 ? -19.156 -10.484 28.669 1.00 94.81 91 LYS A O 1
ATOM 686 N N . ASP A 1 92 ? -21.027 -11.299 27.727 1.00 93.44 92 ASP A N 1
ATOM 687 C CA . ASP A 1 92 ? -21.963 -10.981 28.825 1.00 93.44 92 ASP A CA 1
ATOM 688 C C . ASP A 1 92 ? -22.253 -12.182 29.763 1.00 93.44 92 ASP A C 1
ATOM 690 O O . ASP A 1 92 ? -22.934 -12.071 30.786 1.00 93.44 92 ASP A O 1
ATOM 694 N N . ASP A 1 93 ? -21.705 -13.355 29.447 1.00 90.56 93 ASP A N 1
ATOM 695 C CA . ASP A 1 93 ? -21.951 -14.626 30.147 1.00 90.56 93 ASP A CA 1
ATOM 696 C C . ASP A 1 93 ? -21.036 -14.864 31.367 1.00 90.56 93 ASP A C 1
ATOM 698 O O . ASP A 1 93 ? -21.105 -15.909 32.013 1.00 90.56 93 ASP A O 1
ATOM 702 N N . GLY A 1 94 ? -20.174 -13.897 31.700 1.00 85.25 94 GLY A N 1
ATOM 703 C CA . GLY A 1 94 ? -19.202 -14.004 32.793 1.00 85.25 94 GLY A CA 1
ATOM 704 C C . GLY A 1 94 ? -17.922 -14.768 32.436 1.00 85.25 94 GLY A C 1
ATOM 705 O O . GLY A 1 94 ? -17.041 -14.907 33.292 1.00 85.25 94 GLY A O 1
ATOM 706 N N . THR A 1 95 ? -17.784 -15.237 31.192 1.00 93.38 95 THR A N 1
ATOM 707 C CA . THR A 1 95 ? -16.515 -15.756 30.674 1.00 93.38 95 THR A CA 1
ATOM 708 C C . THR A 1 95 ? -15.549 -14.615 30.344 1.00 93.38 95 THR A C 1
ATOM 710 O O . THR A 1 95 ? -15.931 -13.447 30.265 1.00 93.38 95 THR A O 1
ATOM 713 N N . VAL A 1 96 ? -14.264 -14.950 30.203 1.00 93.31 96 VAL A N 1
ATOM 714 C CA . VAL A 1 96 ? -13.237 -13.973 29.825 1.00 93.31 96 VAL A CA 1
ATOM 715 C C . VAL A 1 96 ? -13.312 -13.725 28.318 1.00 93.31 96 VAL A C 1
ATOM 717 O O . VAL A 1 96 ? -13.289 -14.664 27.513 1.00 93.31 96 VAL A O 1
ATOM 720 N N . ASP A 1 97 ? -13.411 -12.458 27.936 1.00 94.69 97 ASP A N 1
ATOM 721 C CA . ASP A 1 97 ? -13.195 -11.990 26.572 1.00 94.69 97 ASP A CA 1
ATOM 722 C C . ASP A 1 97 ? -11.752 -11.502 26.457 1.00 94.69 97 ASP A C 1
ATOM 724 O O . ASP A 1 97 ? -11.313 -10.695 27.275 1.00 94.69 97 ASP A O 1
ATOM 728 N N . THR A 1 98 ? -11.013 -12.013 25.479 1.00 92.75 98 THR A N 1
ATOM 729 C CA . THR A 1 98 ? -9.588 -11.724 25.305 1.00 92.75 98 THR A CA 1
ATOM 730 C C . THR A 1 98 ? -9.370 -11.210 23.895 1.00 92.75 98 THR A C 1
ATOM 732 O O . THR A 1 98 ? -9.833 -11.841 22.947 1.00 92.75 98 THR A O 1
ATOM 735 N N . ILE A 1 99 ? -8.651 -10.098 23.771 1.00 91.75 99 ILE A N 1
ATOM 736 C CA . ILE A 1 99 ? -8.225 -9.523 22.492 1.00 91.75 99 ILE A CA 1
ATOM 737 C C . ILE A 1 99 ? -6.712 -9.665 22.321 1.00 91.75 99 ILE A C 1
ATOM 739 O O . ILE A 1 99 ? -5.988 -9.712 23.315 1.00 91.75 99 ILE A O 1
ATOM 743 N N . ASN A 1 100 ? -6.241 -9.706 21.074 1.00 88.88 100 ASN A N 1
ATOM 744 C CA . ASN A 1 100 ? -4.830 -9.805 20.681 1.00 88.88 100 ASN A CA 1
ATOM 745 C C . ASN A 1 100 ? -4.097 -11.023 21.287 1.00 88.88 100 ASN A C 1
ATOM 747 O O . ASN A 1 100 ? -2.897 -10.977 21.555 1.00 88.88 100 ASN A O 1
ATOM 751 N N . ALA A 1 101 ? -4.822 -12.122 21.519 1.00 90.06 101 ALA A N 1
ATOM 752 C CA . ALA A 1 101 ? -4.257 -13.347 22.076 1.00 90.06 101 ALA A CA 1
ATOM 753 C C . ALA A 1 101 ? -3.292 -14.038 21.096 1.00 90.06 101 ALA A C 1
ATOM 755 O O . ALA A 1 101 ? -3.533 -14.077 19.891 1.00 90.06 101 ALA A O 1
ATOM 756 N N . GLY A 1 102 ? -2.233 -14.656 21.628 1.00 87.06 102 GLY A N 1
ATOM 757 C CA . GLY A 1 102 ? -1.312 -15.491 20.846 1.00 87.06 102 GLY A CA 1
ATOM 758 C C . GLY A 1 102 ? -0.258 -14.726 20.041 1.00 87.06 102 GLY A C 1
ATOM 759 O O . GLY A 1 102 ? 0.429 -15.336 19.223 1.00 87.06 102 GLY A O 1
ATOM 760 N N . LEU A 1 103 ? -0.111 -13.419 20.266 1.00 85.69 103 LEU A N 1
ATOM 761 C CA . LEU A 1 103 ? 0.956 -12.619 19.670 1.00 85.69 103 LEU A CA 1
ATOM 762 C C . LEU A 1 103 ? 2.244 -12.673 20.514 1.00 85.69 103 LEU A C 1
ATOM 764 O O . LEU A 1 103 ? 2.208 -12.992 21.702 1.00 85.69 103 LEU A O 1
ATOM 768 N N . ALA A 1 104 ? 3.385 -12.367 19.888 1.00 81.12 104 ALA A N 1
ATOM 769 C CA . ALA A 1 104 ? 4.695 -12.329 20.536 1.00 81.12 104 ALA A CA 1
ATOM 770 C C . ALA A 1 104 ? 5.382 -10.961 20.313 1.00 81.12 104 ALA A C 1
ATOM 772 O O . ALA A 1 104 ? 5.547 -10.572 19.154 1.00 81.12 104 ALA A O 1
ATOM 773 N N . PRO A 1 105 ? 5.828 -10.259 21.378 1.00 78.06 105 PRO A N 1
ATOM 774 C CA . PRO A 1 105 ? 5.525 -10.523 22.794 1.00 78.06 105 PRO A CA 1
ATOM 775 C C . PRO A 1 105 ? 4.020 -10.481 23.111 1.00 78.06 105 PRO A C 1
ATOM 777 O O . PRO A 1 105 ? 3.230 -9.957 22.327 1.00 78.06 105 PRO A O 1
ATOM 780 N N . ASP A 1 106 ? 3.637 -11.053 24.257 1.00 81.75 106 ASP A N 1
ATOM 781 C CA . ASP A 1 106 ? 2.239 -11.105 24.689 1.00 81.75 106 ASP A CA 1
ATOM 782 C C . ASP A 1 106 ? 1.712 -9.700 25.011 1.00 81.75 106 ASP A C 1
ATOM 784 O O . ASP A 1 106 ? 2.245 -8.986 25.864 1.00 81.75 106 ASP A O 1
ATOM 788 N N . VAL A 1 107 ? 0.656 -9.324 24.298 1.00 79.38 107 VAL A N 1
ATOM 789 C CA . VAL A 1 107 ? -0.066 -8.052 24.422 1.00 79.38 107 VAL A CA 1
ATOM 790 C C . VAL A 1 107 ? -1.567 -8.295 24.595 1.00 79.38 107 VAL A C 1
ATOM 792 O O . VAL A 1 107 ? -2.388 -7.432 24.280 1.00 79.38 107 VAL A O 1
ATOM 795 N N . ALA A 1 108 ? -1.947 -9.492 25.050 1.00 85.44 108 ALA A N 1
ATOM 796 C CA . ALA A 1 108 ? -3.339 -9.833 25.259 1.00 85.44 108 ALA A CA 1
ATOM 797 C C . ALA A 1 108 ? -3.967 -8.946 26.343 1.00 85.44 108 ALA A C 1
ATOM 799 O O . ALA A 1 108 ? -3.411 -8.756 27.425 1.00 85.44 108 ALA A O 1
ATOM 800 N N . ALA A 1 109 ? -5.177 -8.456 26.078 1.00 85.12 109 ALA A N 1
ATOM 801 C CA . ALA A 1 109 ? -5.977 -7.734 27.061 1.00 85.12 109 ALA A CA 1
ATOM 802 C C . ALA A 1 109 ? -7.292 -8.465 27.304 1.00 85.12 109 ALA A C 1
ATOM 804 O O . ALA A 1 109 ? -7.862 -9.070 26.394 1.00 85.12 109 ALA A O 1
ATOM 805 N N . THR A 1 110 ? -7.778 -8.410 28.544 1.00 89.38 110 THR A N 1
ATOM 806 C CA . THR A 1 110 ? -8.945 -9.187 28.967 1.00 89.38 110 THR A CA 1
ATOM 807 C C . THR A 1 110 ? -10.062 -8.320 29.528 1.00 89.38 110 THR A C 1
ATOM 809 O O . THR A 1 110 ? -9.846 -7.272 30.137 1.00 89.38 110 THR A O 1
ATOM 812 N N . TYR A 1 111 ? -11.285 -8.796 29.336 1.00 91.62 111 TYR A N 1
ATOM 813 C CA . TYR A 1 111 ? -12.491 -8.309 29.978 1.00 91.62 111 TYR A CA 1
ATOM 814 C C . TYR A 1 111 ? -13.214 -9.482 30.635 1.00 91.62 111 TYR A C 1
ATOM 816 O O . TYR A 1 111 ? -13.309 -10.570 30.067 1.00 91.62 111 TYR A O 1
ATOM 824 N N . LYS A 1 112 ? -13.771 -9.250 31.822 1.00 93.06 112 LYS A N 1
ATOM 825 C CA . LYS A 1 112 ? -14.679 -10.184 32.475 1.00 93.06 112 LYS A CA 1
ATOM 826 C C . LYS A 1 112 ? -15.750 -9.420 33.246 1.00 93.06 112 LYS A C 1
ATOM 828 O O . LYS A 1 112 ? -15.459 -8.596 34.121 1.00 93.06 112 LYS A O 1
ATOM 833 N N . LYS A 1 113 ? -17.008 -9.733 32.936 1.00 92.06 113 LYS A N 1
ATOM 834 C CA . LYS A 1 113 ? -18.178 -9.132 33.579 1.00 92.06 113 LYS A CA 1
ATOM 835 C C . LYS A 1 113 ? -18.137 -9.322 35.095 1.00 92.06 113 LYS A C 1
ATOM 837 O O . LYS A 1 113 ? -17.865 -10.412 35.595 1.00 92.06 113 LYS A O 1
ATOM 842 N N . GLY A 1 114 ? -18.441 -8.248 35.820 1.00 88.75 114 GLY A N 1
ATOM 843 C CA . GLY A 1 114 ? -18.494 -8.240 37.284 1.00 88.75 114 GLY A CA 1
ATOM 844 C C . GLY A 1 114 ? -17.129 -8.199 37.974 1.00 88.75 114 GLY A C 1
ATOM 845 O O . GLY A 1 114 ? -17.092 -8.135 39.199 1.00 88.75 114 GLY A O 1
ATOM 846 N N . THR A 1 115 ? -16.022 -8.212 37.222 1.00 89.31 115 THR A N 1
ATOM 847 C CA . THR A 1 115 ? -14.665 -8.092 37.780 1.00 89.31 115 THR A CA 1
ATOM 848 C C . THR A 1 115 ? -13.859 -6.965 37.155 1.00 89.31 115 THR A C 1
ATOM 850 O O . THR A 1 115 ? -13.051 -6.357 37.844 1.00 89.31 115 THR A O 1
ATOM 853 N N . THR A 1 116 ? -14.049 -6.678 35.865 1.00 87.31 116 THR A N 1
ATOM 854 C CA . THR A 1 116 ? -13.325 -5.587 35.208 1.00 87.31 116 THR A CA 1
ATOM 855 C C . THR A 1 116 ? -13.827 -4.238 35.708 1.00 87.31 116 THR A C 1
ATOM 857 O O . THR A 1 116 ? -15.023 -3.941 35.644 1.00 87.31 116 THR A O 1
ATOM 860 N N . THR A 1 117 ? -12.896 -3.413 36.177 1.00 82.75 117 THR A N 1
ATOM 861 C CA . THR A 1 117 ? -13.166 -2.080 36.715 1.00 82.75 117 THR A CA 1
ATOM 862 C C . THR A 1 117 ? -12.292 -1.026 36.059 1.00 82.75 117 THR A C 1
ATOM 864 O O . THR A 1 117 ? -11.169 -1.313 35.652 1.00 82.75 117 THR A O 1
ATOM 867 N N . ILE A 1 118 ? -12.774 0.212 36.043 1.00 75.19 118 ILE A N 1
ATOM 868 C CA . ILE A 1 118 ? -11.965 1.399 35.760 1.00 75.19 118 ILE A CA 1
ATOM 869 C C . ILE A 1 118 ? -11.883 2.212 37.048 1.00 75.19 118 ILE A C 1
ATOM 871 O O . ILE A 1 118 ? -12.897 2.418 37.716 1.00 75.19 118 ILE A O 1
ATOM 875 N N . SER A 1 119 ? -10.676 2.657 37.394 1.00 71.12 119 SER A N 1
ATOM 876 C CA . SER A 1 119 ? -10.421 3.488 38.567 1.00 71.12 119 SER A CA 1
ATOM 877 C C . SER A 1 119 ? -9.712 4.773 38.163 1.00 71.12 119 SER A C 1
ATOM 879 O O . SER A 1 119 ? -8.823 4.759 37.313 1.00 71.12 119 SER A O 1
ATOM 881 N N . ASP A 1 120 ? -10.091 5.882 38.789 1.00 62.38 120 ASP A N 1
ATOM 882 C CA . ASP A 1 120 ? -9.341 7.139 38.742 1.00 62.38 120 ASP A CA 1
ATOM 883 C C . ASP A 1 120 ? -8.436 7.317 39.979 1.00 62.38 120 ASP A C 1
ATOM 885 O O . ASP A 1 120 ? -7.866 8.390 40.181 1.00 62.38 120 ASP A O 1
ATOM 889 N N . GLY A 1 121 ? -8.294 6.280 40.814 1.00 61.38 121 GLY A N 1
ATOM 890 C CA . GLY A 1 121 ? -7.509 6.274 42.056 1.00 61.38 121 GLY A CA 1
ATOM 891 C C . GLY A 1 121 ? -8.262 6.763 43.291 1.00 61.38 121 GLY A C 1
ATOM 892 O O . GLY A 1 121 ? -7.892 6.404 44.403 1.00 61.38 121 GLY A O 1
ATOM 893 N N . THR A 1 122 ? -9.336 7.527 43.115 1.00 58.12 122 THR A N 1
ATOM 894 C CA . THR A 1 122 ? -10.249 7.909 44.205 1.00 58.12 122 THR A CA 1
ATOM 895 C C . THR A 1 122 ? -11.490 7.018 44.202 1.00 58.12 122 THR A C 1
ATOM 897 O O . THR A 1 122 ? -12.166 6.837 45.210 1.00 58.12 122 THR A O 1
ATOM 900 N N . ASN A 1 123 ? -11.805 6.477 43.035 1.00 63.66 123 ASN A N 1
ATOM 901 C CA . ASN A 1 123 ? -13.169 6.263 42.647 1.00 63.66 123 ASN A CA 1
ATOM 902 C C . ASN A 1 123 ? -13.119 5.114 41.607 1.00 63.66 123 ASN A C 1
ATOM 904 O O . ASN A 1 123 ? -12.368 5.172 40.633 1.00 63.66 123 ASN A O 1
ATOM 908 N N . THR A 1 124 ? -13.872 4.028 41.830 1.00 71.12 124 THR A N 1
ATOM 909 C CA . THR A 1 124 ? -13.856 2.820 40.982 1.00 71.12 124 THR A CA 1
ATOM 910 C C . THR A 1 124 ? -15.253 2.450 40.490 1.00 71.12 124 THR A C 1
ATOM 912 O O . THR A 1 124 ? -16.201 2.409 41.273 1.00 71.12 124 THR A O 1
ATOM 915 N N . ILE A 1 125 ? -15.368 2.124 39.202 1.00 76.81 125 ILE A N 1
ATOM 916 C CA . ILE A 1 125 ? -16.613 1.685 38.561 1.00 76.81 125 ILE A CA 1
ATOM 917 C C . ILE A 1 125 ? -16.431 0.334 37.873 1.00 76.81 125 ILE A C 1
ATOM 919 O O . ILE A 1 125 ? -15.364 0.038 37.335 1.00 76.81 125 ILE A O 1
ATOM 923 N N . LEU A 1 126 ? -17.485 -0.480 37.867 1.00 85.50 126 LEU A N 1
ATOM 924 C CA . LEU A 1 126 ? -17.536 -1.704 37.070 1.00 85.50 126 LEU A CA 1
ATOM 925 C C . LEU A 1 126 ? -17.788 -1.364 35.600 1.00 85.50 126 LEU A C 1
ATOM 927 O O . LEU A 1 126 ? -18.594 -0.487 35.287 1.00 85.50 126 LEU A O 1
ATOM 931 N N . VAL A 1 127 ? -17.112 -2.089 34.712 1.00 88.12 127 VAL A N 1
A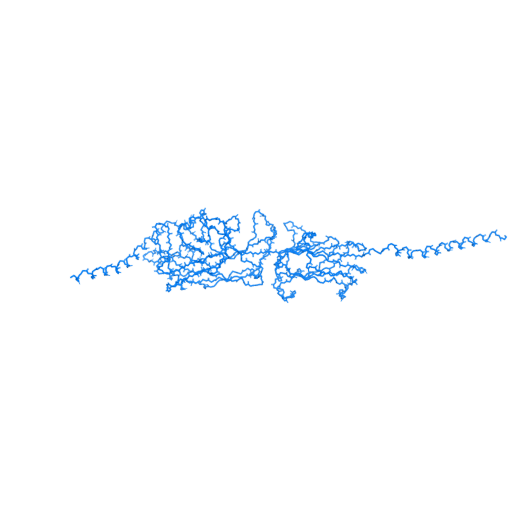TOM 932 C CA . VAL A 1 127 ? -17.319 -1.983 33.267 1.00 88.12 127 VAL A CA 1
ATOM 933 C C . VAL A 1 127 ? -18.408 -2.962 32.846 1.00 88.12 127 VAL A C 1
ATOM 935 O O . VAL A 1 127 ? -18.278 -4.183 32.992 1.00 88.12 127 VAL A O 1
ATOM 938 N N . GLU A 1 128 ? -19.493 -2.422 32.312 1.00 92.19 128 GLU A N 1
ATOM 939 C CA . GLU A 1 128 ? -20.630 -3.189 31.826 1.00 92.19 128 GLU A CA 1
ATOM 940 C C . GLU A 1 128 ? -20.371 -3.666 30.391 1.00 92.19 128 GLU A C 1
ATOM 942 O O . GLU A 1 128 ? -19.708 -2.976 29.608 1.00 92.19 128 GLU A O 1
ATOM 947 N N . PRO A 1 129 ? -20.887 -4.841 30.009 1.00 95.25 129 PRO A N 1
ATOM 948 C CA . PRO A 1 129 ? -20.850 -5.250 28.620 1.00 95.25 129 PRO A CA 1
ATOM 949 C C . PRO A 1 129 ? -21.801 -4.363 27.813 1.00 95.25 129 PRO A C 1
ATOM 951 O O . PRO A 1 129 ? -22.944 -4.121 28.217 1.00 95.25 129 PRO A O 1
ATOM 954 N N . GLY A 1 130 ? -21.335 -3.888 26.657 1.00 95.00 130 GLY A N 1
ATOM 955 C CA . GLY A 1 130 ? -22.213 -3.296 25.654 1.00 95.00 130 GLY A CA 1
ATOM 956 C C . GLY A 1 130 ? -23.306 -4.273 25.209 1.00 95.00 130 GLY A C 1
ATOM 957 O O . GLY A 1 130 ? -23.289 -5.458 25.538 1.00 95.00 130 GLY A O 1
ATOM 958 N N . GLN A 1 131 ? -24.274 -3.789 24.442 1.00 95.12 131 GLN A N 1
ATOM 959 C CA . GLN A 1 131 ? -25.369 -4.601 23.913 1.00 95.12 131 GLN A CA 1
ATOM 960 C C . GLN A 1 131 ? -25.496 -4.386 22.412 1.00 95.12 131 GLN A C 1
ATOM 962 O O . GLN A 1 131 ? -25.317 -3.275 21.923 1.00 95.12 131 GLN A O 1
ATOM 967 N N . ALA A 1 132 ? -25.841 -5.439 21.670 1.00 94.81 132 ALA A N 1
ATOM 968 C CA . ALA A 1 132 ? -25.970 -5.344 20.215 1.00 94.81 132 ALA A CA 1
ATOM 969 C C . ALA A 1 132 ? -27.013 -4.291 19.800 1.00 94.81 132 ALA A C 1
ATOM 971 O O . ALA A 1 132 ? -26.790 -3.556 18.846 1.00 94.81 132 ALA A O 1
ATOM 972 N N . ALA A 1 133 ? -28.099 -4.164 20.572 1.00 94.81 133 ALA A N 1
ATOM 973 C CA . ALA A 1 133 ? -29.132 -3.155 20.355 1.00 94.81 133 ALA A CA 1
ATOM 974 C C . ALA A 1 133 ? -28.598 -1.714 20.436 1.00 94.81 133 ALA A C 1
ATOM 976 O O . ALA A 1 133 ? -29.138 -0.838 19.776 1.00 94.81 133 ALA A O 1
ATOM 977 N N . GLN A 1 134 ? -27.525 -1.465 21.196 1.00 95.62 134 GLN A N 1
ATOM 978 C CA . GLN A 1 134 ? -26.932 -0.131 21.330 1.00 95.62 134 GLN A CA 1
ATOM 979 C C . GLN A 1 134 ? -26.192 0.316 20.068 1.00 95.62 134 GLN A C 1
ATOM 981 O O . GLN A 1 134 ? -25.912 1.502 19.944 1.00 95.62 134 GLN A O 1
ATOM 986 N N . ILE A 1 135 ? -25.861 -0.590 19.144 1.00 95.19 135 ILE A N 1
ATOM 987 C CA . ILE A 1 135 ? -25.152 -0.267 17.903 1.00 95.19 135 ILE A CA 1
ATOM 988 C C . ILE A 1 135 ? -26.182 0.026 16.809 1.00 95.19 135 ILE A C 1
ATOM 990 O O . ILE A 1 135 ? -27.089 -0.767 16.565 1.00 95.19 135 ILE A O 1
ATOM 994 N N . THR A 1 136 ? -26.014 1.142 16.101 1.00 93.00 136 THR A N 1
ATOM 995 C CA . THR A 1 136 ? -26.860 1.521 14.962 1.00 93.00 136 THR A CA 1
ATOM 996 C C . THR A 1 136 ? -26.021 1.820 13.721 1.00 93.00 136 THR A C 1
ATOM 998 O O . THR A 1 136 ? -24.829 2.111 13.798 1.00 93.00 136 THR A O 1
ATOM 1001 N N . GLY A 1 137 ? -26.634 1.717 12.541 1.00 84.31 137 GLY A N 1
ATOM 1002 C CA . GLY A 1 137 ? -25.945 1.952 11.268 1.00 84.31 137 GLY A CA 1
ATOM 1003 C C . GLY A 1 137 ? -24.997 0.827 10.829 1.00 84.31 137 GLY A C 1
ATOM 1004 O O . GLY A 1 137 ? -24.157 1.065 9.960 1.00 84.31 137 GLY A O 1
ATOM 1005 N N . GLY A 1 138 ? -25.140 -0.378 11.394 1.00 90.69 138 GLY A N 1
ATOM 1006 C CA . GLY A 1 138 ? -24.404 -1.592 11.016 1.00 90.69 138 GLY A CA 1
ATOM 1007 C C . GLY A 1 138 ? -23.175 -1.889 11.884 1.00 90.69 138 GLY A C 1
ATOM 1008 O O . GLY A 1 138 ? -22.545 -0.985 12.427 1.00 90.69 138 GLY A O 1
ATOM 1009 N N . THR A 1 139 ? -22.832 -3.174 12.000 1.00 95.38 139 THR A N 1
ATOM 1010 C CA . THR A 1 139 ? -21.710 -3.677 12.817 1.00 95.38 139 THR A CA 1
ATOM 1011 C C . THR A 1 139 ? -20.408 -3.840 12.039 1.00 95.38 139 THR A C 1
ATOM 1013 O O . THR A 1 139 ? -19.405 -4.236 12.621 1.00 95.38 139 THR A O 1
ATOM 1016 N N . GLU A 1 140 ? -20.409 -3.556 10.738 1.00 97.06 140 GLU A N 1
ATOM 1017 C CA . GLU A 1 140 ? -19.234 -3.617 9.870 1.00 97.06 140 GLU A CA 1
ATOM 1018 C C . GLU A 1 140 ? -19.074 -2.292 9.120 1.00 97.06 140 GLU A C 1
ATOM 1020 O O . GLU A 1 140 ? -20.049 -1.695 8.652 1.00 97.06 140 GLU A O 1
ATOM 1025 N N . LYS A 1 141 ? -17.831 -1.826 9.023 1.00 94.94 141 LYS A N 1
ATOM 1026 C CA . LYS A 1 141 ? -17.418 -0.642 8.271 1.00 94.94 141 LYS A CA 1
ATOM 1027 C C . LYS A 1 141 ? -16.175 -0.974 7.468 1.00 94.94 141 LYS A C 1
ATOM 1029 O O . LYS A 1 141 ? -15.377 -1.805 7.880 1.00 94.94 141 LYS A O 1
ATOM 1034 N N . THR A 1 142 ? -15.999 -0.317 6.331 1.00 94.75 142 THR A N 1
ATOM 1035 C CA . THR A 1 142 ? -14.823 -0.514 5.479 1.00 94.75 142 THR A CA 1
ATOM 1036 C C . THR A 1 142 ? -14.030 0.784 5.405 1.00 94.75 142 THR A C 1
ATOM 1038 O O . THR A 1 142 ? -14.607 1.833 5.129 1.00 94.75 142 THR A O 1
ATOM 1041 N N . ALA A 1 143 ? -12.719 0.710 5.635 1.00 92.19 143 ALA A N 1
ATOM 1042 C CA . ALA A 1 143 ? -11.778 1.753 5.242 1.00 92.19 143 ALA A CA 1
ATOM 1043 C C . ALA A 1 143 ? -11.162 1.348 3.904 1.00 92.19 143 ALA A C 1
ATOM 1045 O O . ALA A 1 143 ? -10.318 0.454 3.861 1.00 92.19 143 ALA A O 1
ATOM 1046 N N . GLU A 1 144 ? -11.616 1.968 2.818 1.00 93.94 144 GLU A N 1
ATOM 1047 C CA . GLU A 1 144 ? -11.142 1.687 1.463 1.00 93.94 144 GLU A CA 1
ATOM 1048 C C . GLU A 1 144 ? -10.312 2.860 0.944 1.00 93.94 144 GLU A C 1
ATOM 1050 O O . GLU A 1 144 ? -10.769 4.007 0.891 1.00 93.94 144 GLU A O 1
ATOM 1055 N N . PHE A 1 145 ? -9.070 2.562 0.586 1.00 92.81 145 PHE A N 1
ATOM 1056 C CA . PHE A 1 145 ? -8.170 3.462 -0.118 1.00 92.81 145 PHE A CA 1
ATOM 1057 C C . PHE A 1 145 ? -8.351 3.237 -1.608 1.00 92.81 145 PHE A C 1
ATOM 1059 O O . PHE A 1 145 ? -8.613 2.112 -2.040 1.00 92.81 145 PHE A O 1
ATOM 1066 N N . LYS A 1 146 ? -8.258 4.322 -2.383 1.00 84.56 146 LYS A N 1
ATOM 1067 C CA . LYS A 1 146 ? -8.590 4.308 -3.813 1.00 84.56 146 LYS A CA 1
ATOM 1068 C C . LYS A 1 146 ? -10.048 3.989 -4.187 1.00 84.56 146 LYS A C 1
ATOM 1070 O O . LYS A 1 146 ? -10.313 3.594 -5.318 1.00 84.56 146 LYS A O 1
ATOM 1075 N N . ALA A 1 147 ? -11.005 4.173 -3.275 1.00 59.41 147 ALA A N 1
ATOM 1076 C CA . ALA A 1 147 ? -12.435 4.086 -3.614 1.00 59.41 147 ALA A CA 1
ATOM 1077 C C . ALA A 1 147 ? -12.864 5.143 -4.661 1.00 59.41 147 ALA A C 1
ATOM 1079 O O . ALA A 1 147 ? -13.813 4.923 -5.407 1.00 59.41 147 ALA A O 1
ATOM 1080 N N . ASP A 1 148 ? -12.127 6.260 -4.720 1.00 65.12 148 ASP A N 1
ATOM 1081 C CA . ASP A 1 148 ? -12.296 7.387 -5.641 1.00 65.12 148 ASP A CA 1
ATOM 1082 C C . ASP A 1 148 ? -10.951 7.742 -6.308 1.00 65.12 148 ASP A C 1
ATOM 1084 O O . ASP A 1 148 ? -9.895 7.217 -5.940 1.00 65.12 148 ASP A O 1
ATOM 1088 N N . THR A 1 149 ? -10.958 8.685 -7.257 1.00 69.44 149 THR A N 1
ATOM 1089 C CA . THR A 1 149 ? -9.727 9.224 -7.855 1.00 69.44 149 THR A CA 1
ATOM 1090 C C . THR A 1 149 ? -8.925 10.026 -6.824 1.00 69.44 149 THR A C 1
ATOM 1092 O O . THR A 1 149 ? -9.273 11.160 -6.494 1.00 69.44 149 THR A O 1
ATOM 1095 N N . TYR A 1 150 ? -7.824 9.452 -6.336 1.00 78.56 150 TYR A N 1
ATOM 1096 C CA . TYR A 1 150 ? -6.785 10.191 -5.622 1.00 78.56 150 TYR A CA 1
ATOM 1097 C C . TYR A 1 150 ? -5.881 10.895 -6.637 1.00 78.56 150 TYR A C 1
ATOM 1099 O O . TYR A 1 150 ? -5.363 10.261 -7.552 1.00 78.56 150 TYR A O 1
ATOM 1107 N N . ASN A 1 151 ? -5.689 12.203 -6.475 1.00 79.31 151 ASN A N 1
ATOM 1108 C CA . ASN A 1 151 ? -4.738 12.956 -7.286 1.00 79.31 151 ASN A CA 1
ATOM 1109 C C . ASN A 1 151 ? -3.432 13.095 -6.512 1.00 79.31 151 ASN A C 1
ATOM 1111 O O . ASN A 1 151 ? -3.427 13.679 -5.425 1.00 79.31 151 ASN A O 1
ATOM 1115 N N . ILE A 1 152 ? -2.332 12.605 -7.087 1.00 85.25 152 ILE A N 1
ATOM 1116 C CA . ILE A 1 152 ? -1.012 12.746 -6.468 1.00 85.25 152 ILE A CA 1
ATOM 1117 C C . ILE A 1 152 ? -0.702 14.236 -6.246 1.00 85.25 152 ILE A C 1
ATOM 1119 O O . ILE A 1 152 ? -0.748 15.022 -7.199 1.00 85.25 152 ILE A O 1
ATOM 1123 N N . PRO A 1 153 ? -0.325 14.642 -5.019 1.00 80.56 153 PRO A N 1
ATOM 1124 C CA . PRO A 1 153 ? 0.154 15.989 -4.764 1.00 80.56 153 PRO A CA 1
ATOM 1125 C C . PRO A 1 153 ? 1.379 16.332 -5.623 1.00 80.56 153 PRO A C 1
ATOM 1127 O O . PRO A 1 153 ? 2.361 15.591 -5.697 1.00 80.56 153 PRO A O 1
ATOM 1130 N N . THR A 1 154 ? 1.347 17.511 -6.234 1.00 78.44 154 THR A N 1
ATOM 1131 C CA . THR A 1 154 ? 2.477 18.075 -6.992 1.00 78.44 154 THR A CA 1
ATOM 1132 C C . THR A 1 154 ? 3.549 18.686 -6.091 1.00 78.44 154 THR A C 1
ATOM 1134 O O . THR A 1 154 ? 4.653 18.975 -6.540 1.00 78.44 154 THR A O 1
ATOM 1137 N N . ALA A 1 155 ? 3.226 18.928 -4.819 1.00 76.25 155 ALA A N 1
ATOM 1138 C CA . ALA A 1 155 ? 4.165 19.474 -3.853 1.00 76.25 155 ALA A CA 1
ATOM 1139 C C . ALA A 1 155 ? 5.208 18.424 -3.441 1.00 76.25 155 ALA A C 1
ATOM 1141 O O . ALA A 1 155 ? 4.887 17.254 -3.224 1.00 76.25 155 ALA A O 1
ATOM 1142 N N . VAL A 1 156 ? 6.453 18.876 -3.303 1.00 78.94 156 VAL A N 1
ATOM 1143 C CA . VAL A 1 156 ? 7.538 18.089 -2.715 1.00 78.94 156 VAL A CA 1
ATOM 1144 C C . VAL A 1 156 ? 7.283 17.956 -1.214 1.00 78.94 156 VAL A C 1
ATOM 1146 O O . VAL A 1 156 ? 6.969 18.937 -0.542 1.00 78.94 156 VAL A O 1
ATOM 1149 N N . ILE A 1 157 ? 7.436 16.745 -0.694 1.00 77.50 157 ILE A N 1
ATOM 1150 C CA . ILE A 1 157 ? 7.379 16.444 0.732 1.00 77.50 157 ILE A CA 1
ATOM 1151 C C . ILE A 1 157 ? 8.733 16.819 1.332 1.00 77.50 157 ILE A C 1
ATOM 1153 O O . ILE A 1 157 ? 9.761 16.218 1.012 1.00 77.50 157 ILE A O 1
ATOM 1157 N N . THR A 1 158 ? 8.743 17.840 2.183 1.00 74.94 158 THR A N 1
ATOM 1158 C CA . THR A 1 158 ? 9.950 18.310 2.865 1.00 74.94 158 THR A CA 1
ATOM 1159 C C . THR A 1 158 ? 10.027 17.739 4.269 1.00 74.94 158 THR A C 1
ATOM 1161 O O . THR A 1 158 ? 9.057 17.813 5.017 1.00 74.94 158 THR A O 1
ATOM 1164 N N . ALA A 1 159 ? 11.199 17.236 4.656 1.00 66.94 159 ALA A N 1
ATOM 1165 C CA . ALA A 1 159 ? 11.435 16.794 6.026 1.00 66.94 159 ALA A CA 1
ATOM 1166 C C . ALA A 1 159 ? 11.070 17.909 7.036 1.00 66.94 159 ALA A C 1
ATOM 1168 O O . ALA A 1 159 ? 11.391 19.075 6.785 1.00 66.94 159 ALA A O 1
ATOM 1169 N N . PRO A 1 160 ? 10.436 17.577 8.176 1.00 66.88 160 PRO A N 1
ATOM 1170 C CA . PRO A 1 160 ? 10.219 16.232 8.722 1.00 66.88 160 PRO A CA 1
ATOM 1171 C C . PRO A 1 160 ? 8.946 15.526 8.221 1.00 66.88 160 PRO A C 1
ATOM 1173 O O . PRO A 1 160 ? 8.633 14.444 8.715 1.00 66.88 160 PRO A O 1
ATOM 1176 N N . ASP A 1 161 ? 8.209 16.123 7.283 1.00 71.75 161 ASP A N 1
ATOM 1177 C CA . ASP A 1 161 ? 6.925 15.586 6.845 1.00 71.75 161 ASP A CA 1
ATOM 1178 C C . ASP A 1 161 ? 7.095 14.259 6.097 1.00 71.75 161 ASP A C 1
ATOM 1180 O O . ASP A 1 161 ? 8.056 14.033 5.359 1.00 71.75 161 ASP A O 1
ATOM 1184 N N . VAL A 1 162 ? 6.120 13.377 6.293 1.00 78.00 162 VAL A N 1
ATOM 1185 C CA . VAL A 1 162 ? 5.998 12.075 5.635 1.00 78.00 162 VAL A CA 1
ATOM 1186 C C . VAL A 1 162 ? 4.595 11.961 5.062 1.00 78.00 162 VAL A C 1
ATOM 1188 O O . VAL A 1 162 ? 3.625 12.430 5.666 1.00 78.00 162 VAL A O 1
ATOM 1191 N N . GLN A 1 163 ? 4.463 11.349 3.887 1.00 85.38 163 GLN A N 1
ATOM 1192 C CA . GLN A 1 163 ? 3.139 11.143 3.313 1.00 85.38 163 GLN A CA 1
ATOM 1193 C C . GLN A 1 163 ? 2.369 10.117 4.138 1.00 85.38 163 GLN A C 1
ATOM 1195 O O . GLN A 1 163 ? 2.874 9.046 4.477 1.00 85.38 163 GLN A O 1
ATOM 1200 N N . THR A 1 164 ? 1.116 10.449 4.427 1.00 85.31 164 THR A N 1
ATOM 1201 C CA . THR A 1 164 ? 0.169 9.539 5.060 1.00 85.31 164 THR A CA 1
ATOM 1202 C C . THR A 1 164 ? -1.127 9.534 4.271 1.00 85.31 164 THR A C 1
ATOM 1204 O O . THR A 1 164 ? -1.580 10.575 3.792 1.00 85.31 164 THR A O 1
ATOM 1207 N N . PHE A 1 165 ? -1.738 8.363 4.154 1.00 86.12 165 PHE A N 1
ATOM 1208 C CA . PHE A 1 165 ? -3.095 8.225 3.643 1.00 86.12 165 PHE A CA 1
ATOM 1209 C C . PHE A 1 165 ? -4.010 7.918 4.813 1.00 86.12 165 PHE A C 1
ATOM 1211 O O . PHE A 1 165 ? -3.682 7.076 5.645 1.00 86.12 165 PHE A O 1
ATOM 1218 N N . THR A 1 166 ? -5.145 8.609 4.898 1.00 84.75 166 THR A N 1
ATOM 1219 C CA . THR A 1 166 ? -6.060 8.495 6.037 1.00 84.75 166 THR A CA 1
ATOM 1220 C C . THR A 1 166 ? -7.489 8.252 5.569 1.00 84.75 166 THR A C 1
ATOM 1222 O O . THR A 1 166 ? -7.987 8.969 4.701 1.00 84.75 166 THR A O 1
ATOM 1225 N N . LYS A 1 167 ? -8.167 7.278 6.181 1.00 83.12 167 LYS A N 1
ATOM 1226 C CA . LYS A 1 167 ? -9.604 7.037 6.005 1.00 83.12 167 LYS A CA 1
ATOM 1227 C C . LYS A 1 167 ? -10.284 6.943 7.361 1.00 83.12 167 LYS A C 1
ATOM 1229 O O . LYS A 1 167 ? -9.896 6.131 8.196 1.00 83.12 167 LYS A O 1
ATOM 1234 N N . THR A 1 168 ? -11.310 7.760 7.559 1.00 83.00 168 THR A N 1
ATOM 1235 C CA . THR A 1 168 ? -12.099 7.758 8.790 1.00 83.00 168 THR A CA 1
ATOM 1236 C C . THR A 1 168 ? -13.120 6.623 8.771 1.00 83.00 168 THR A C 1
ATOM 1238 O O . THR A 1 168 ? -13.841 6.423 7.795 1.00 83.00 168 THR A O 1
ATOM 1241 N N . VAL A 1 169 ? -13.188 5.894 9.878 1.00 84.00 169 VAL A N 1
ATOM 1242 C CA . VAL A 1 169 ? -14.128 4.813 10.165 1.00 84.00 169 VAL A CA 1
ATOM 1243 C C . VAL A 1 169 ? -15.026 5.261 11.305 1.00 84.00 169 VAL A C 1
ATOM 1245 O O . VAL A 1 169 ? -14.528 5.729 12.327 1.00 84.00 169 VAL A O 1
ATOM 1248 N N . SER A 1 170 ? -16.340 5.092 11.151 1.00 86.50 170 SER A N 1
ATOM 1249 C CA . SER A 1 170 ? -17.322 5.584 12.121 1.00 86.50 170 SER A CA 1
ATOM 1250 C C . SER A 1 170 ? -18.363 4.527 12.486 1.00 86.50 170 SER A C 1
ATOM 1252 O O . SER A 1 170 ? -19.000 3.946 11.605 1.00 86.50 170 SER A O 1
ATOM 1254 N N . PHE A 1 171 ? -18.587 4.333 13.787 1.00 88.06 171 PHE A N 1
ATOM 1255 C CA . PHE A 1 171 ? -19.673 3.520 14.343 1.00 88.06 171 PHE A CA 1
ATOM 1256 C C . PHE A 1 171 ? -20.633 4.394 15.139 1.00 88.06 171 PHE A C 1
ATOM 1258 O O . PHE A 1 171 ? -20.200 5.228 15.934 1.00 88.06 171 PHE A O 1
ATOM 1265 N N . SER A 1 172 ? -21.933 4.186 14.948 1.00 90.25 172 SER A N 1
ATOM 1266 C CA . SER A 1 172 ? -22.975 4.961 15.617 1.00 90.25 172 SER A CA 1
ATOM 1267 C C . SER A 1 172 ? -23.687 4.130 16.680 1.00 90.25 172 SER A C 1
ATOM 1269 O O . SER A 1 172 ? -23.780 2.907 16.583 1.00 90.25 172 SER A O 1
ATOM 1271 N N . PHE A 1 173 ? -24.224 4.812 17.686 1.00 91.38 173 PHE A N 1
ATOM 1272 C CA . PHE A 1 173 ? -24.921 4.220 18.818 1.00 91.38 173 PHE A CA 1
ATOM 1273 C C . PHE A 1 173 ? -26.343 4.771 18.949 1.00 91.38 173 PHE A C 1
ATOM 1275 O O . PHE A 1 173 ? -26.593 5.957 18.729 1.00 91.38 173 PHE A O 1
ATOM 1282 N N . ASP A 1 174 ? -27.286 3.912 19.323 1.00 92.12 174 ASP A N 1
ATOM 1283 C CA . ASP A 1 174 ? -28.628 4.322 19.724 1.00 92.12 174 ASP A CA 1
ATOM 1284 C C . ASP A 1 174 ? -28.628 4.620 21.226 1.00 92.12 174 ASP A C 1
ATOM 1286 O O . ASP A 1 174 ? -28.565 3.718 22.066 1.00 92.12 174 ASP A O 1
ATOM 1290 N N . THR A 1 175 ? -28.691 5.907 21.574 1.00 86.56 175 THR A N 1
ATOM 1291 C CA . THR A 1 175 ? -28.627 6.332 22.973 1.00 86.56 175 THR A CA 1
ATOM 1292 C C . THR A 1 175 ? -29.851 5.908 23.786 1.00 86.56 175 THR A C 1
ATOM 1294 O O . THR A 1 175 ? -29.771 5.835 25.012 1.00 86.56 175 THR A O 1
ATOM 1297 N N . THR A 1 176 ? -30.965 5.568 23.130 1.00 89.75 176 THR A N 1
ATOM 1298 C CA . THR A 1 176 ? -32.195 5.112 23.799 1.00 89.75 176 THR A CA 1
ATOM 1299 C C . THR A 1 176 ? -32.078 3.697 24.371 1.00 89.75 176 THR A C 1
ATOM 1301 O O . THR A 1 176 ? -32.880 3.303 25.214 1.00 89.75 176 THR A O 1
ATOM 1304 N N . GLN A 1 177 ? -31.054 2.946 23.956 1.00 94.44 177 GLN A N 1
ATOM 1305 C CA . GLN A 1 177 ? -30.805 1.563 24.376 1.00 94.44 177 GLN A CA 1
ATOM 1306 C C . GLN A 1 177 ? -29.898 1.470 25.610 1.00 94.44 177 GLN A C 1
ATOM 1308 O O . GLN A 1 177 ? -29.655 0.381 26.136 1.00 94.44 177 GLN A O 1
ATOM 1313 N N . PHE A 1 178 ? -29.375 2.598 26.094 1.00 88.19 178 PHE A N 1
ATOM 1314 C CA . PHE A 1 178 ? -28.738 2.650 27.405 1.00 88.19 178 PHE A CA 1
ATOM 1315 C C . PHE A 1 178 ? -29.818 2.807 28.472 1.00 88.19 178 PHE A C 1
ATOM 1317 O O . PHE A 1 178 ? -30.688 3.662 28.362 1.00 88.19 178 PHE A O 1
ATOM 1324 N N . THR A 1 179 ? -29.770 1.973 29.510 1.00 86.56 179 THR A N 1
ATOM 1325 C CA . THR A 1 179 ? -30.794 1.944 30.573 1.00 86.56 179 THR A CA 1
ATOM 1326 C C . THR A 1 179 ? -30.269 2.404 31.931 1.00 86.56 179 THR A C 1
ATOM 1328 O O . THR A 1 179 ? -31.031 2.514 32.888 1.00 86.56 179 THR A O 1
ATOM 1331 N N . LYS A 1 180 ? -28.960 2.655 32.032 1.00 83.50 180 LYS A N 1
ATOM 1332 C CA . LYS A 1 180 ? -28.277 3.160 33.227 1.00 83.50 180 LYS A CA 1
ATOM 1333 C C . LYS A 1 180 ? -27.008 3.919 32.824 1.00 83.50 180 LYS A C 1
ATOM 1335 O O . LYS A 1 180 ? -26.426 3.599 31.782 1.00 83.50 180 LYS A O 1
ATOM 1340 N N . PRO A 1 181 ? -26.548 4.892 33.627 1.00 82.62 181 PRO A N 1
ATOM 1341 C CA . PRO A 1 181 ? -25.240 5.487 33.402 1.00 82.62 181 PRO A CA 1
ATOM 1342 C C . PRO A 1 181 ? -24.138 4.471 33.734 1.00 82.62 181 PRO A C 1
ATOM 1344 O O . PRO A 1 181 ? -24.349 3.551 34.528 1.00 82.62 181 PRO A O 1
ATOM 1347 N N . GLY A 1 182 ? -22.965 4.639 33.133 1.00 83.19 182 GLY A N 1
ATOM 1348 C CA . GLY A 1 182 ? -21.828 3.747 33.331 1.00 83.19 182 GLY A CA 1
ATOM 1349 C C . GLY A 1 182 ? -20.898 3.703 32.125 1.00 83.19 182 GLY A C 1
ATOM 1350 O O . GLY A 1 182 ? -21.025 4.499 31.194 1.00 83.19 182 GLY A O 1
ATOM 1351 N N . VAL A 1 183 ? -19.967 2.751 32.152 1.00 86.69 183 VAL A N 1
ATOM 1352 C CA . VAL A 1 183 ? -19.062 2.471 31.033 1.00 86.69 183 VAL A CA 1
ATOM 1353 C C . VAL A 1 183 ? -19.467 1.162 30.385 1.00 86.69 183 VAL A C 1
ATOM 1355 O O . VAL A 1 183 ? -19.530 0.137 31.062 1.00 86.69 183 VAL A O 1
ATOM 1358 N N . TYR A 1 184 ? -19.722 1.213 29.082 1.00 92.19 184 TYR A N 1
ATOM 1359 C CA . TYR A 1 184 ? -20.118 0.072 28.266 1.00 92.19 184 TYR A CA 1
ATOM 1360 C C . TYR A 1 184 ? -18.981 -0.299 27.322 1.00 92.19 184 TYR A C 1
ATOM 1362 O O . TYR A 1 184 ? -18.556 0.535 26.522 1.00 92.19 184 TYR A O 1
ATOM 1370 N N . ARG A 1 185 ? -18.496 -1.540 27.401 1.00 93.75 185 ARG A N 1
ATOM 1371 C CA . ARG A 1 185 ? -17.362 -2.003 26.593 1.00 93.75 185 ARG A CA 1
ATOM 1372 C C . ARG A 1 185 ? -17.797 -2.801 25.367 1.00 93.75 185 ARG A C 1
ATOM 1374 O O . ARG A 1 185 ? -18.650 -3.686 25.441 1.00 93.75 185 ARG A O 1
ATOM 1381 N N . PHE A 1 186 ? -17.140 -2.517 24.251 1.00 95.56 186 PHE A N 1
ATOM 1382 C CA . PHE A 1 186 ? -17.241 -3.213 22.971 1.00 95.56 186 PHE A CA 1
ATOM 1383 C C . PHE A 1 186 ? -15.845 -3.646 22.506 1.00 95.56 186 PHE A C 1
ATOM 1385 O O . PHE A 1 186 ? -14.837 -3.201 23.051 1.00 95.56 186 PHE A O 1
ATOM 1392 N N . VAL A 1 187 ? -15.784 -4.501 21.490 1.00 95.56 187 VAL A N 1
ATOM 1393 C CA . VAL A 1 187 ? -14.562 -4.875 20.773 1.00 95.56 187 VAL A CA 1
ATOM 1394 C C . VAL A 1 187 ? -14.676 -4.386 19.340 1.00 95.56 187 VAL A C 1
ATOM 1396 O O . VAL A 1 187 ? -15.687 -4.642 18.685 1.00 95.56 187 VAL A O 1
ATOM 1399 N N . ILE A 1 188 ? -13.635 -3.705 18.870 1.00 94.50 188 ILE A N 1
ATOM 1400 C CA . ILE A 1 188 ? -13.417 -3.383 17.466 1.00 94.50 188 ILE A CA 1
ATOM 1401 C C . ILE A 1 188 ? -12.308 -4.284 16.935 1.00 94.50 188 ILE A C 1
ATOM 1403 O O . ILE A 1 188 ? -11.224 -4.322 17.519 1.00 94.50 188 ILE A O 1
ATOM 1407 N N . THR A 1 189 ? -12.563 -4.961 15.820 1.00 95.56 189 THR A N 1
ATOM 1408 C CA . THR A 1 189 ? -11.595 -5.844 15.157 1.00 95.56 189 THR A CA 1
ATOM 1409 C C . THR A 1 189 ? -11.351 -5.365 13.732 1.00 95.56 189 THR A C 1
ATOM 1411 O O . THR A 1 189 ? -12.300 -5.234 12.958 1.00 95.56 189 THR A O 1
ATOM 1414 N N . GLU A 1 190 ? -10.086 -5.126 13.392 1.00 94.75 190 GLU A N 1
ATOM 1415 C CA . GLU A 1 190 ? -9.602 -4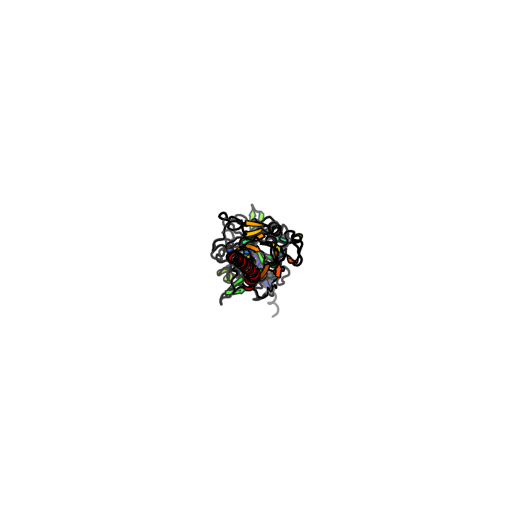.897 12.029 1.00 94.75 190 GLU A CA 1
ATOM 1416 C C . GLU A 1 190 ? -9.296 -6.238 11.332 1.00 94.75 190 GLU A C 1
ATOM 1418 O O . GLU A 1 190 ? -8.680 -7.126 11.925 1.00 94.75 190 GLU A O 1
ATOM 1423 N N . SER A 1 191 ? -9.719 -6.398 10.077 1.00 96.31 191 SER A N 1
ATOM 1424 C CA . SER A 1 191 ? -9.392 -7.564 9.246 1.00 96.31 191 SER A CA 1
ATOM 1425 C C . SER A 1 191 ? -7.957 -7.524 8.708 1.00 96.31 191 SER A C 1
ATOM 1427 O O . SER A 1 191 ? -7.284 -6.501 8.763 1.00 96.31 191 SER A O 1
ATOM 1429 N N . ASP A 1 192 ? -7.499 -8.611 8.085 1.00 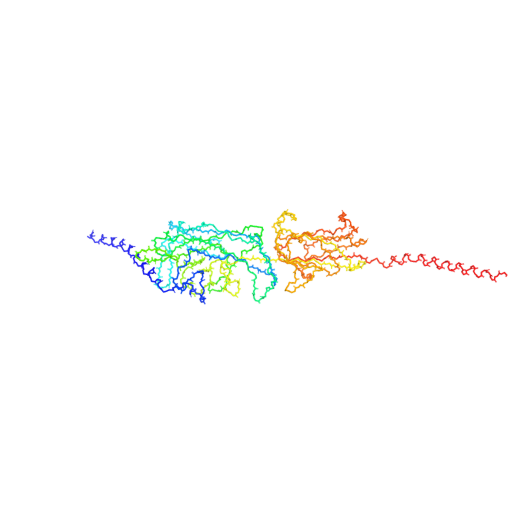95.88 192 ASP A N 1
ATOM 1430 C CA . ASP A 1 192 ? -6.364 -8.522 7.159 1.00 95.88 192 ASP A CA 1
ATOM 1431 C C . ASP A 1 192 ? -6.710 -7.618 5.951 1.00 95.88 192 ASP A C 1
ATOM 1433 O O . ASP A 1 192 ? -7.897 -7.464 5.622 1.00 95.88 192 ASP A O 1
ATOM 1437 N N . PRO A 1 193 ? -5.705 -7.020 5.278 1.00 95.88 193 PRO A N 1
ATOM 1438 C CA . PRO A 1 193 ? -5.935 -6.205 4.091 1.00 95.88 193 PRO A CA 1
ATOM 1439 C C . PRO A 1 193 ? -6.501 -7.024 2.921 1.00 95.88 193 PRO A C 1
ATOM 1441 O O . PRO A 1 193 ? -6.041 -8.124 2.601 1.00 95.88 193 PRO A O 1
ATOM 1444 N N . GLU A 1 194 ? -7.460 -6.433 2.214 1.00 95.81 194 GLU A N 1
ATOM 1445 C CA . GLU A 1 194 ? -8.023 -6.923 0.953 1.00 95.81 194 GLU A CA 1
ATOM 1446 C C . GLU A 1 194 ? -7.738 -5.930 -0.191 1.00 95.81 194 GLU A C 1
ATOM 1448 O O . GLU A 1 194 ? -7.423 -4.768 0.047 1.00 95.81 194 GLU A O 1
ATOM 1453 N N . GLY A 1 195 ? -7.884 -6.366 -1.445 1.00 93.50 195 GLY A N 1
ATOM 1454 C CA . GLY A 1 195 ? -7.663 -5.534 -2.638 1.00 93.50 195 GLY A CA 1
ATOM 1455 C C . GLY A 1 195 ? -6.425 -5.932 -3.443 1.00 93.50 195 GLY A C 1
ATOM 1456 O O . GLY A 1 195 ? -5.714 -6.874 -3.079 1.00 93.50 195 GLY A O 1
ATOM 1457 N N . ALA A 1 196 ? -6.191 -5.228 -4.555 1.00 92.25 196 ALA A N 1
ATOM 1458 C CA . ALA A 1 196 ? -5.073 -5.499 -5.458 1.00 92.25 196 ALA A CA 1
ATOM 1459 C C . ALA A 1 196 ? -3.733 -5.327 -4.730 1.00 92.25 196 ALA A C 1
ATOM 1461 O O . ALA A 1 196 ? -2.892 -6.222 -4.743 1.00 92.25 196 ALA A O 1
ATOM 1462 N N . ASN A 1 197 ? -3.573 -4.234 -3.982 1.00 94.88 197 ASN A N 1
ATOM 1463 C CA . ASN A 1 197 ? -2.332 -3.906 -3.285 1.00 94.88 197 ASN A CA 1
ATOM 1464 C C . ASN A 1 197 ? -2.223 -4.507 -1.873 1.00 94.88 197 ASN A C 1
ATOM 1466 O O . ASN A 1 197 ? -1.409 -4.050 -1.070 1.00 94.88 197 ASN A O 1
ATOM 1470 N N . LYS A 1 198 ? -2.998 -5.548 -1.537 1.00 94.94 198 LYS A N 1
ATOM 1471 C CA . LYS A 1 198 ? -2.985 -6.146 -0.186 1.00 94.94 198 LYS A CA 1
ATOM 1472 C C . LYS A 1 198 ? -1.609 -6.654 0.258 1.00 94.94 198 LYS A C 1
ATOM 1474 O O . LYS A 1 198 ? -1.314 -6.664 1.444 1.00 94.94 198 LYS A O 1
ATOM 1479 N N . THR A 1 199 ? -0.771 -7.083 -0.687 1.00 93.62 199 THR A N 1
ATOM 1480 C CA . THR A 1 199 ? 0.598 -7.547 -0.417 1.00 93.62 199 THR A CA 1
ATOM 1481 C C . THR A 1 199 ? 1.629 -6.425 -0.460 1.00 93.62 199 THR A C 1
ATOM 1483 O O . THR A 1 199 ? 2.795 -6.675 -0.164 1.00 93.62 199 THR A O 1
ATOM 1486 N N . ASP A 1 200 ? 1.232 -5.217 -0.865 1.00 94.44 200 ASP A N 1
ATOM 1487 C CA . ASP A 1 200 ? 2.109 -4.048 -0.964 1.00 94.44 200 ASP A CA 1
ATOM 1488 C C . ASP A 1 200 ? 2.145 -3.220 0.321 1.00 94.44 200 ASP A C 1
ATOM 1490 O O . ASP A 1 200 ? 3.086 -2.453 0.522 1.00 94.44 200 ASP A O 1
ATOM 1494 N N . VAL A 1 201 ? 1.159 -3.415 1.195 1.00 94.50 201 VAL A N 1
ATOM 1495 C CA . VAL A 1 201 ? 1.119 -2.855 2.545 1.00 94.50 201 VAL A CA 1
ATOM 1496 C C . VAL A 1 201 ? 1.560 -3.885 3.579 1.00 94.50 201 VAL A C 1
ATOM 1498 O O . VAL A 1 201 ? 1.429 -5.092 3.374 1.00 94.50 201 VAL A O 1
ATOM 1501 N N . GLU A 1 202 ? 2.103 -3.409 4.692 1.00 92.69 202 GLU A N 1
ATOM 1502 C CA . GLU A 1 202 ? 2.626 -4.252 5.763 1.00 92.69 202 GLU A CA 1
ATOM 1503 C C . GLU A 1 202 ? 2.167 -3.737 7.120 1.00 92.69 202 GLU A C 1
ATOM 1505 O O . GLU A 1 202 ? 2.264 -2.545 7.403 1.00 92.69 202 GLU A O 1
ATOM 1510 N N . ASP A 1 203 ? 1.718 -4.646 7.975 1.00 91.12 203 ASP A N 1
ATOM 1511 C CA . ASP A 1 203 ? 1.446 -4.333 9.370 1.00 91.12 203 ASP A CA 1
ATOM 1512 C C . ASP A 1 203 ? 2.763 -4.373 10.146 1.00 91.12 203 ASP A C 1
ATOM 1514 O O . ASP A 1 203 ? 3.379 -5.426 10.323 1.00 91.12 203 ASP A O 1
ATOM 1518 N N . ILE A 1 204 ? 3.217 -3.200 10.574 1.00 87.31 204 ILE A N 1
ATOM 1519 C CA . ILE A 1 204 ? 4.453 -3.023 11.326 1.00 87.31 204 ILE A CA 1
ATOM 1520 C C . ILE A 1 204 ? 4.113 -2.943 12.797 1.00 87.31 204 ILE A C 1
ATOM 1522 O O . ILE A 1 204 ? 3.221 -2.198 13.192 1.00 87.31 204 ILE A O 1
ATOM 1526 N N . GLY A 1 205 ? 4.837 -3.720 13.599 1.00 81.69 205 GLY A N 1
ATOM 1527 C CA . GLY A 1 205 ? 4.737 -3.691 15.047 1.00 81.69 205 GLY A CA 1
ATOM 1528 C C . GLY A 1 205 ? 5.020 -2.312 15.640 1.00 81.69 205 GLY A C 1
ATOM 1529 O O . GLY A 1 205 ? 5.637 -1.441 15.028 1.00 81.69 205 GLY A O 1
ATOM 1530 N N . GLY A 1 206 ? 4.524 -2.114 16.849 1.00 76.38 206 GLY A N 1
ATOM 1531 C CA . GLY A 1 206 ? 4.756 -0.909 17.617 1.00 76.38 206 GLY A CA 1
ATOM 1532 C C . GLY A 1 206 ? 6.053 -0.930 18.412 1.00 76.38 206 GLY A C 1
ATOM 1533 O O . GLY A 1 206 ? 6.784 -1.921 18.452 1.00 76.38 206 GLY A O 1
ATOM 1534 N N . LYS A 1 207 ? 6.273 0.157 19.149 1.00 72.00 207 LYS A N 1
ATOM 1535 C CA . LYS A 1 207 ? 7.237 0.214 20.252 1.00 72.00 207 LYS A CA 1
ATOM 1536 C C . LYS A 1 207 ? 6.478 0.450 21.552 1.00 72.00 207 LYS A C 1
ATOM 1538 O O . LYS A 1 207 ? 5.645 1.354 21.623 1.00 72.00 207 LYS A O 1
ATOM 1543 N N . GLY A 1 208 ? 6.756 -0.359 22.566 1.00 65.38 208 GLY A N 1
ATOM 1544 C CA . GLY A 1 208 ? 6.244 -0.178 23.921 1.00 65.38 208 GLY A CA 1
ATOM 1545 C C . GLY A 1 208 ? 7.376 -0.291 24.933 1.00 65.38 208 GLY A C 1
ATOM 1546 O O . GLY A 1 208 ? 8.278 -1.098 24.759 1.00 65.38 208 GLY A O 1
ATOM 1547 N N . ASP A 1 209 ? 7.353 0.506 25.990 1.00 61.19 209 ASP A N 1
ATOM 1548 C CA . ASP A 1 209 ? 8.297 0.383 27.107 1.00 61.19 209 ASP A CA 1
ATOM 1549 C C . ASP A 1 209 ? 7.682 -0.465 28.240 1.00 61.19 209 ASP A C 1
ATOM 1551 O O . ASP A 1 209 ? 6.477 -0.410 28.487 1.00 61.19 209 ASP A O 1
ATOM 1555 N N . ASN A 1 210 ? 8.488 -1.337 28.850 1.00 60.94 210 ASN A N 1
ATOM 1556 C CA . ASN A 1 210 ? 8.087 -2.259 29.922 1.00 60.94 210 ASN A CA 1
ATOM 1557 C C . ASN A 1 210 ? 8.727 -1.907 31.280 1.00 60.94 210 ASN A C 1
ATOM 1559 O O . ASN A 1 210 ? 8.786 -2.747 32.178 1.00 60.94 210 ASN A O 1
ATOM 1563 N N . GLY A 1 211 ? 9.258 -0.690 31.417 1.00 58.56 211 GLY A N 1
ATOM 1564 C CA . GLY A 1 211 ? 9.999 -0.229 32.589 1.00 58.56 211 GLY A CA 1
ATOM 1565 C C . GLY A 1 211 ? 11.484 -0.612 32.584 1.00 58.56 211 GLY A C 1
ATOM 1566 O O . GLY A 1 211 ? 12.233 -0.109 33.419 1.00 58.56 211 GLY A O 1
ATOM 1567 N N . ALA A 1 212 ? 11.932 -1.459 31.648 1.00 62.97 212 ALA A N 1
ATOM 1568 C CA . ALA A 1 212 ? 13.339 -1.815 31.440 1.00 62.97 212 ALA A CA 1
ATOM 1569 C C . ALA A 1 212 ? 13.924 -1.246 30.130 1.00 62.97 212 ALA A C 1
ATOM 1571 O O . ALA A 1 212 ? 15.108 -1.452 29.854 1.00 62.97 212 ALA A O 1
ATOM 1572 N N . GLY A 1 213 ? 13.121 -0.526 29.339 1.00 66.62 213 GLY A N 1
ATOM 1573 C CA . GLY A 1 213 ? 13.503 0.059 28.055 1.00 66.62 213 GLY A CA 1
ATOM 1574 C C . GLY A 1 213 ? 12.458 -0.170 26.961 1.00 66.62 213 GLY A C 1
ATOM 1575 O O . GLY A 1 213 ? 11.475 -0.887 27.148 1.00 66.62 213 GLY A O 1
ATOM 1576 N N . GLU A 1 214 ? 12.682 0.441 25.795 1.00 71.56 214 GLU A N 1
ATOM 1577 C CA . GLU A 1 214 ? 11.831 0.244 24.619 1.00 71.56 214 GLU A CA 1
ATOM 1578 C C . GLU A 1 214 ? 11.920 -1.199 24.105 1.00 71.56 214 GLU A C 1
ATOM 1580 O O . GLU A 1 214 ? 13.002 -1.751 23.901 1.00 71.56 214 GLU A O 1
ATOM 1585 N N . THR A 1 215 ? 10.761 -1.791 23.843 1.00 74.94 215 THR A N 1
ATOM 1586 C CA . THR A 1 215 ? 10.597 -3.147 23.319 1.00 74.94 215 THR A CA 1
ATOM 1587 C C . THR A 1 215 ? 9.692 -3.138 22.092 1.00 74.94 215 THR A C 1
ATOM 1589 O O . THR A 1 215 ? 8.770 -2.327 21.980 1.00 74.94 215 THR A O 1
ATOM 1592 N N . ASP A 1 216 ? 9.975 -4.031 21.147 1.00 80.31 216 ASP A N 1
ATOM 1593 C CA . ASP A 1 216 ? 9.115 -4.261 19.988 1.00 80.31 216 ASP A CA 1
ATOM 1594 C C . ASP A 1 216 ? 7.836 -4.980 20.407 1.00 80.31 216 ASP A C 1
ATOM 1596 O O . ASP A 1 216 ? 7.889 -5.986 21.112 1.00 80.31 216 ASP A O 1
ATOM 1600 N N . VAL A 1 217 ? 6.692 -4.482 19.943 1.00 78.62 217 VAL A N 1
ATOM 1601 C CA . VAL A 1 217 ? 5.379 -5.096 20.169 1.00 78.62 217 VAL A CA 1
ATOM 1602 C C . VAL A 1 217 ? 4.716 -5.418 18.832 1.00 78.62 217 VAL A C 1
ATOM 1604 O O . VAL A 1 217 ? 4.920 -4.695 17.859 1.00 78.62 217 VAL A O 1
ATOM 1607 N N . PRO A 1 218 ? 3.932 -6.502 18.737 1.00 85.56 218 PRO A N 1
ATOM 1608 C CA . PRO A 1 218 ? 3.308 -6.903 17.481 1.00 85.56 218 PRO A CA 1
ATOM 1609 C C . PRO A 1 218 ? 2.228 -5.900 17.058 1.00 85.56 218 PRO A C 1
ATOM 1611 O O . PRO A 1 218 ? 1.714 -5.144 17.884 1.00 85.56 218 PRO A O 1
ATOM 1614 N N . TYR A 1 219 ? 1.858 -5.908 15.773 1.00 87.12 219 TYR A N 1
ATOM 1615 C CA . TYR A 1 219 ? 0.714 -5.128 15.306 1.00 87.12 219 TYR A CA 1
ATOM 1616 C C . TYR A 1 219 ? -0.567 -5.655 15.950 1.00 87.12 219 TYR A C 1
ATOM 1618 O O . TYR A 1 219 ? -0.847 -6.855 15.925 1.00 87.12 219 TYR A O 1
ATOM 1626 N N . GLN A 1 220 ? -1.349 -4.758 16.535 1.00 86.56 220 GLN A N 1
ATOM 1627 C CA . GLN A 1 220 ? -2.547 -5.127 17.280 1.00 86.56 220 GLN A CA 1
ATOM 1628 C C . GLN A 1 220 ? -3.765 -4.809 16.417 1.00 86.56 220 GLN A C 1
ATOM 1630 O O . GLN A 1 220 ? -3.991 -3.642 16.099 1.00 86.56 220 GLN A O 1
ATOM 1635 N N . ARG A 1 221 ? -4.602 -5.794 16.083 1.00 90.06 221 ARG A N 1
ATOM 1636 C CA . ARG A 1 221 ? -5.802 -5.582 15.241 1.00 90.06 221 ARG A CA 1
ATOM 1637 C C . ARG A 1 221 ? -7.091 -5.402 16.023 1.00 90.06 221 ARG A C 1
ATOM 1639 O O . ARG A 1 221 ? -8.088 -4.942 15.474 1.00 90.06 221 ARG A O 1
ATOM 1646 N N . GLU A 1 222 ? -7.069 -5.727 17.309 1.00 91.50 222 GLU A N 1
ATOM 1647 C CA . GLU A 1 222 ? -8.245 -5.654 18.165 1.00 91.50 222 GLU A CA 1
ATOM 1648 C C . GLU A 1 222 ? -8.097 -4.555 19.218 1.00 91.50 222 GLU A C 1
ATOM 1650 O O . GLU A 1 222 ? -7.024 -4.352 19.801 1.00 91.50 222 GLU A O 1
ATOM 1655 N N . ARG A 1 223 ? -9.186 -3.826 19.460 1.00 87.69 223 ARG A N 1
ATOM 1656 C CA . ARG A 1 223 ? -9.284 -2.766 20.467 1.00 87.69 223 ARG A CA 1
ATOM 1657 C C . ARG A 1 223 ? -10.546 -2.966 21.284 1.00 87.69 223 ARG A C 1
ATOM 1659 O O . ARG A 1 223 ? -11.610 -3.212 20.725 1.00 87.69 223 ARG A O 1
ATOM 1666 N N . PHE A 1 224 ? -10.455 -2.775 22.589 1.00 89.44 224 PHE A N 1
ATOM 1667 C CA . PHE A 1 224 ? -11.633 -2.447 23.372 1.00 89.44 224 PHE A CA 1
ATOM 1668 C C . PHE A 1 224 ? -12.050 -1.004 23.084 1.00 89.44 224 PHE A C 1
ATOM 1670 O O . PHE A 1 224 ? -11.204 -0.128 22.901 1.00 89.44 224 PHE A O 1
ATOM 1677 N N . LEU A 1 225 ? -13.358 -0.774 23.040 1.00 89.94 225 LEU A N 1
ATOM 1678 C CA . LEU A 1 225 ? -13.985 0.540 22.992 1.00 89.94 225 LEU A CA 1
ATOM 1679 C C . LEU A 1 225 ? -14.857 0.690 24.238 1.00 89.94 225 LEU A C 1
ATOM 1681 O O . LEU A 1 225 ? -15.869 0.006 24.367 1.00 89.94 225 LEU A O 1
ATOM 1685 N N . ASP A 1 226 ? -14.476 1.606 25.116 1.00 87.25 226 ASP A N 1
ATOM 1686 C CA . ASP A 1 226 ? -15.255 2.027 26.272 1.00 87.25 226 ASP A CA 1
ATOM 1687 C C . ASP A 1 226 ? -16.116 3.230 25.900 1.00 87.25 226 ASP A C 1
ATOM 1689 O O . ASP A 1 226 ? -15.595 4.285 25.543 1.00 87.25 226 ASP A O 1
ATOM 1693 N N . VAL A 1 227 ? -17.435 3.080 26.001 1.00 86.75 227 VAL A N 1
ATOM 1694 C CA . VAL A 1 227 ? -18.419 4.144 25.785 1.00 86.75 227 VAL A CA 1
ATOM 1695 C C . VAL A 1 227 ? -18.916 4.632 27.140 1.00 86.75 227 VAL A C 1
ATOM 1697 O O . VAL A 1 227 ? -19.511 3.873 27.908 1.00 86.75 227 VAL A O 1
ATOM 1700 N N . TYR A 1 228 ? -18.670 5.906 27.434 1.00 83.75 228 TYR A N 1
ATOM 1701 C CA . TYR A 1 228 ? -19.016 6.538 28.700 1.00 83.75 228 TYR A CA 1
ATOM 1702 C C . TYR A 1 228 ? -20.387 7.203 28.589 1.00 83.75 228 TYR A C 1
ATOM 1704 O O . TYR A 1 228 ? -20.591 8.123 27.792 1.00 83.75 228 TYR A O 1
ATOM 1712 N N . VAL A 1 229 ? -21.328 6.728 29.402 1.00 82.50 229 VAL A N 1
ATOM 1713 C CA . VAL A 1 229 ? -22.732 7.141 29.376 1.00 82.50 229 VAL A CA 1
ATOM 1714 C C . VAL A 1 229 ? -23.105 7.786 30.701 1.00 82.50 229 VAL A C 1
ATOM 1716 O O . VAL A 1 229 ? -22.908 7.196 31.765 1.00 82.50 229 VAL A O 1
ATOM 1719 N N . ARG A 1 230 ? -23.696 8.981 30.641 1.00 79.12 230 ARG A N 1
ATOM 1720 C CA . ARG A 1 230 ? -24.214 9.697 31.814 1.00 79.12 230 ARG A CA 1
ATOM 1721 C C . ARG A 1 230 ? -25.719 9.887 31.720 1.00 79.12 230 ARG A C 1
ATOM 1723 O O . ARG A 1 230 ? -26.302 9.858 30.637 1.00 79.12 230 ARG A O 1
ATOM 1730 N N . SER A 1 231 ? -26.350 10.077 32.874 1.00 80.62 231 SER A N 1
ATOM 1731 C CA . SER A 1 231 ? -27.747 10.495 32.938 1.00 80.62 231 SER A CA 1
ATOM 1732 C C . SER A 1 231 ? -27.866 11.975 32.592 1.00 80.62 231 SER A C 1
ATOM 1734 O O . SER A 1 231 ? -27.088 12.785 33.092 1.00 80.62 231 SER A O 1
ATOM 1736 N N . LYS A 1 232 ? -28.883 12.322 31.814 1.00 75.31 232 LYS A N 1
ATOM 1737 C CA . LYS A 1 232 ? -29.283 13.690 31.509 1.00 75.31 232 LYS A CA 1
ATOM 1738 C C . LYS A 1 232 ? -30.719 13.890 31.959 1.00 75.31 232 LYS A C 1
ATOM 1740 O O . LYS A 1 232 ? -31.627 13.242 31.440 1.00 75.31 232 LYS A O 1
ATOM 1745 N N . ASP A 1 233 ? -30.915 14.775 32.924 1.00 76.38 233 ASP A N 1
ATOM 1746 C CA . ASP A 1 233 ? -32.250 15.201 33.329 1.00 76.38 233 ASP A CA 1
ATOM 1747 C C . ASP A 1 233 ? -32.726 16.305 32.382 1.00 76.38 233 ASP A C 1
ATOM 1749 O O . ASP A 1 233 ? -32.084 17.349 32.253 1.00 76.38 233 ASP A O 1
ATOM 1753 N N . ASN A 1 234 ? -33.833 16.056 31.689 1.00 75.81 234 ASN A N 1
ATOM 1754 C CA . ASN A 1 234 ? -34.497 17.050 30.867 1.00 75.81 234 ASN A CA 1
ATOM 1755 C C . ASN A 1 234 ? -35.915 17.279 31.402 1.00 75.81 234 ASN A C 1
ATOM 1757 O O . ASN A 1 234 ? -36.845 16.545 31.065 1.00 75.81 234 ASN A O 1
ATOM 1761 N N . ALA A 1 235 ? -36.063 18.293 32.257 1.00 78.88 235 ALA A N 1
ATOM 1762 C CA . ALA A 1 235 ? -37.331 18.684 32.878 1.00 78.88 235 ALA A CA 1
ATOM 1763 C C . ALA A 1 235 ? -38.053 17.542 33.632 1.00 78.88 235 ALA A C 1
ATOM 1765 O O . ALA A 1 235 ? -39.274 17.412 33.557 1.00 78.88 235 ALA A O 1
ATOM 1766 N N . GLY A 1 236 ? -37.306 16.712 34.368 1.00 76.25 236 GLY A N 1
ATOM 1767 C CA . GLY A 1 236 ? -37.828 15.592 35.156 1.00 76.25 236 GLY A CA 1
ATOM 1768 C C . GLY A 1 236 ? -37.870 14.261 34.400 1.00 76.25 236 GLY A C 1
ATOM 1769 O O . GLY A 1 236 ? -38.235 13.238 34.982 1.00 76.25 236 GLY A O 1
ATOM 1770 N N . VAL A 1 237 ? -37.482 14.250 33.121 1.00 80.69 237 VAL A N 1
ATOM 1771 C CA . VAL A 1 237 ? -37.306 13.030 32.328 1.00 80.69 237 VAL A CA 1
ATOM 1772 C C . VAL A 1 237 ? -35.822 12.688 32.280 1.00 80.69 237 VAL A C 1
ATOM 1774 O O . VAL A 1 237 ? -35.030 13.387 31.647 1.00 80.69 237 VAL A O 1
ATOM 1777 N N . ILE A 1 238 ? -35.443 11.590 32.935 1.00 79.31 238 ILE A N 1
ATOM 1778 C CA . ILE A 1 238 ? -34.075 11.071 32.875 1.00 79.31 238 ILE A CA 1
ATOM 1779 C C . ILE A 1 238 ? -33.884 10.349 31.540 1.00 79.31 238 ILE A C 1
ATOM 1781 O O . ILE A 1 238 ? -34.558 9.365 31.244 1.00 79.31 238 ILE A O 1
ATOM 1785 N N . THR A 1 239 ? -32.936 10.841 30.754 1.00 82.19 239 THR A N 1
ATOM 1786 C CA . THR A 1 239 ? -32.442 10.234 29.513 1.00 82.19 239 THR A CA 1
ATOM 1787 C C . THR A 1 239 ? -30.956 9.908 29.656 1.00 82.19 239 THR A C 1
ATOM 1789 O O . THR A 1 239 ? -30.337 10.256 30.664 1.00 82.19 239 THR A O 1
ATOM 1792 N N . TYR A 1 240 ? -30.371 9.228 28.673 1.00 81.69 240 TYR A N 1
ATOM 1793 C CA . TYR A 1 240 ? -28.954 8.872 28.679 1.00 81.69 240 TYR A CA 1
ATOM 1794 C C . TYR A 1 240 ? -28.250 9.452 27.460 1.00 81.69 240 TYR A C 1
ATOM 1796 O O . TYR A 1 240 ? -28.786 9.432 26.351 1.00 81.69 240 TYR A O 1
ATOM 1804 N N . GLU A 1 241 ? -27.042 9.965 27.668 1.00 78.38 241 GLU A N 1
ATOM 1805 C CA . GLU A 1 241 ? -26.199 10.478 26.592 1.00 78.38 241 GLU A CA 1
ATOM 1806 C C . GLU A 1 241 ? -24.768 9.960 26.714 1.00 78.38 241 GLU A C 1
ATOM 1808 O O . GLU A 1 241 ? -24.266 9.699 27.813 1.00 78.38 241 GLU A O 1
ATOM 1813 N N . ILE A 1 242 ? -24.117 9.823 25.560 1.00 80.44 242 ILE A N 1
ATOM 1814 C CA . ILE A 1 242 ? -22.695 9.507 25.467 1.00 80.44 242 ILE A CA 1
ATOM 1815 C C . ILE A 1 242 ? -21.925 10.812 25.662 1.00 80.44 242 ILE A C 1
ATOM 1817 O O . ILE A 1 242 ? -22.156 11.783 24.942 1.00 80.44 242 ILE A O 1
ATOM 1821 N N . TYR A 1 243 ? -21.010 10.837 26.629 1.00 71.62 243 TYR A N 1
ATOM 1822 C CA . TYR A 1 243 ? -20.189 12.019 26.926 1.00 71.62 243 TYR A CA 1
ATOM 1823 C C . TYR A 1 243 ? -18.691 11.783 26.714 1.00 71.62 243 TYR A C 1
ATOM 1825 O O . TYR A 1 243 ? -17.901 12.717 26.826 1.00 71.62 243 TYR A O 1
ATOM 1833 N N . GLY A 1 244 ? -18.301 10.555 26.368 1.00 73.38 244 GLY A N 1
ATOM 1834 C CA . GLY A 1 244 ? -16.935 10.229 25.989 1.00 73.38 244 GLY A CA 1
ATOM 1835 C C . GLY A 1 244 ? -16.813 8.812 25.453 1.00 73.38 244 GLY A C 1
ATOM 1836 O O . GLY A 1 244 ? -17.677 7.958 25.672 1.00 73.38 244 GLY A O 1
ATOM 1837 N N . TYR A 1 245 ? -15.714 8.559 24.762 1.00 78.12 245 TYR A N 1
ATOM 1838 C CA . TYR A 1 245 ? -15.330 7.225 24.337 1.00 78.12 245 TYR A CA 1
ATOM 1839 C C . TYR A 1 245 ? -13.815 7.071 24.418 1.00 78.12 245 TYR A C 1
ATOM 1841 O O . TYR A 1 245 ? -13.070 8.029 24.232 1.00 78.12 245 TYR A O 1
ATOM 1849 N N . VAL A 1 246 ? -13.355 5.861 24.721 1.00 77.94 246 VAL A N 1
ATOM 1850 C CA . VAL A 1 246 ? -11.931 5.534 24.813 1.00 77.94 246 VAL A CA 1
ATOM 1851 C C . VAL A 1 246 ? -11.694 4.210 24.115 1.00 77.94 246 VAL A C 1
ATOM 1853 O O . VAL A 1 246 ? -12.272 3.193 24.484 1.00 77.94 246 VAL A O 1
ATOM 1856 N N . MET A 1 247 ? -10.817 4.209 23.119 1.00 79.00 247 MET A N 1
ATOM 1857 C CA . MET A 1 247 ? -10.276 2.968 22.573 1.00 79.00 247 MET A CA 1
ATOM 1858 C C . MET A 1 247 ? -9.012 2.580 23.338 1.00 79.00 247 MET A C 1
ATOM 1860 O O . MET A 1 247 ? -8.305 3.455 23.832 1.00 79.00 247 MET A O 1
ATOM 1864 N N . HIS A 1 248 ? -8.737 1.283 23.468 1.00 78.00 248 HIS A N 1
ATOM 1865 C CA . HIS A 1 248 ? -7.482 0.782 24.029 1.00 78.00 248 HIS A CA 1
ATOM 1866 C C . HIS A 1 248 ? -7.233 -0.685 23.659 1.00 78.00 248 HIS A C 1
ATOM 1868 O O . HIS A 1 248 ? -8.146 -1.415 23.284 1.00 78.00 248 HIS A O 1
ATOM 1874 N N . SER A 1 249 ? -5.988 -1.128 23.788 1.00 74.38 249 SER A N 1
ATOM 1875 C CA . SER A 1 249 ? -5.586 -2.533 23.637 1.00 74.38 249 SER A CA 1
ATOM 1876 C C . SER A 1 249 ? -4.765 -3.066 24.811 1.00 74.38 249 SER A C 1
ATOM 1878 O O . SER A 1 249 ? -4.350 -4.217 24.776 1.00 74.38 249 SER A O 1
ATOM 1880 N N . GLY A 1 250 ? -4.558 -2.249 25.846 1.00 69.69 250 GLY A N 1
ATOM 1881 C CA . GLY A 1 250 ? -3.858 -2.615 27.074 1.00 69.69 250 GLY A CA 1
ATOM 1882 C C . GLY A 1 250 ? -4.726 -2.476 28.326 1.00 69.69 250 GLY A C 1
ATOM 1883 O O . GLY A 1 250 ? -5.940 -2.258 28.242 1.00 69.69 250 GLY A O 1
ATOM 1884 N N . ASP A 1 251 ? -4.078 -2.597 29.480 1.00 60.97 251 ASP A N 1
ATOM 1885 C CA . ASP A 1 251 ? -4.608 -2.349 30.815 1.00 60.97 251 ASP A CA 1
ATOM 1886 C C . ASP A 1 251 ? -5.196 -0.935 30.947 1.00 60.97 251 ASP A C 1
ATOM 1888 O O . ASP A 1 251 ? -4.768 0.039 30.319 1.00 60.97 251 ASP A O 1
ATOM 1892 N N . THR A 1 252 ? -6.229 -0.853 31.775 1.00 58.25 252 THR A N 1
ATOM 1893 C CA . THR A 1 252 ? -6.957 0.360 32.108 1.00 58.25 252 THR A CA 1
ATOM 1894 C C . THR A 1 252 ? -6.598 0.952 33.469 1.00 58.25 252 THR A C 1
ATOM 1896 O O . THR A 1 252 ? -7.184 1.984 33.810 1.00 58.25 252 THR A O 1
ATOM 1899 N N . ASP A 1 253 ? -5.670 0.347 34.221 1.00 58.81 253 ASP A N 1
ATOM 1900 C CA . ASP A 1 253 ? -5.185 0.846 35.516 1.00 58.81 253 ASP A CA 1
ATOM 1901 C C . ASP A 1 253 ? -4.683 2.303 35.433 1.00 58.81 253 ASP A C 1
ATOM 1903 O O . ASP A 1 253 ? -4.075 2.732 34.451 1.00 58.81 253 ASP A O 1
ATOM 1907 N N . LYS A 1 254 ? -4.974 3.097 36.469 1.00 56.72 254 LYS A N 1
ATOM 1908 C CA . LYS A 1 254 ? -4.604 4.510 36.580 1.00 56.72 254 LYS A CA 1
ATOM 1909 C C . LYS A 1 254 ? -3.088 4.713 36.594 1.00 56.72 254 LYS A C 1
ATOM 1911 O O . LYS A 1 254 ? -2.626 5.672 35.976 1.00 56.72 254 LYS A O 1
ATOM 1916 N N . ASP A 1 255 ? -2.335 3.844 37.263 1.00 55.19 255 ASP A N 1
ATOM 1917 C CA . ASP A 1 255 ? -0.878 3.998 37.383 1.00 55.19 255 ASP A CA 1
ATOM 1918 C C . ASP A 1 255 ? -0.193 3.734 36.038 1.00 55.19 255 ASP A C 1
ATOM 1920 O O . ASP A 1 255 ? 0.734 4.442 35.642 1.00 55.19 255 ASP A O 1
ATOM 1924 N N . HIS A 1 256 ? -0.764 2.809 35.269 1.00 52.94 256 HIS A N 1
ATOM 1925 C CA . HIS A 1 256 ? -0.455 2.600 33.863 1.00 52.94 256 HIS A CA 1
ATOM 1926 C C . HIS A 1 256 ? -0.916 3.805 33.001 1.00 52.94 256 HIS A C 1
ATOM 1928 O O . HIS A 1 256 ? -0.218 4.284 32.117 1.00 52.94 256 HIS A O 1
ATOM 1934 N N . ASN A 1 257 ? -2.027 4.466 33.312 1.00 51.16 257 ASN A N 1
ATOM 1935 C CA . ASN A 1 257 ? -2.446 5.661 32.557 1.00 51.16 257 ASN A CA 1
ATOM 1936 C C . ASN A 1 257 ? -1.601 6.928 32.828 1.00 51.16 257 ASN A C 1
ATOM 1938 O O . ASN A 1 257 ? -1.701 7.894 32.069 1.00 51.16 257 ASN A O 1
ATOM 1942 N N . ALA A 1 258 ? -0.780 6.962 33.883 1.00 50.16 258 ALA A N 1
ATOM 1943 C CA . ALA A 1 258 ? -0.059 8.166 34.308 1.00 50.16 258 ALA A CA 1
ATOM 1944 C C . ALA A 1 258 ? 1.089 8.576 33.366 1.00 50.16 258 ALA A C 1
ATOM 1946 O O . ALA A 1 258 ? 1.435 9.756 33.292 1.00 50.16 258 ALA A O 1
ATOM 1947 N N . THR A 1 259 ? 1.672 7.633 32.623 1.00 45.12 259 THR A N 1
ATOM 1948 C CA . THR A 1 259 ? 2.834 7.878 31.745 1.00 45.12 259 THR A CA 1
ATOM 1949 C C . THR A 1 259 ? 2.483 8.032 30.268 1.00 45.12 259 THR A C 1
ATOM 1951 O O . THR A 1 259 ? 3.363 8.218 29.420 1.00 45.12 259 THR A O 1
ATOM 1954 N N . GLY A 1 260 ? 1.184 8.058 29.964 1.00 48.44 260 GLY A N 1
ATOM 1955 C CA . GLY A 1 260 ? 0.664 8.226 28.618 1.00 48.44 260 GLY A CA 1
ATOM 1956 C C . GLY A 1 260 ? 0.919 7.010 27.724 1.00 48.44 260 GLY A C 1
ATOM 1957 O O . GLY A 1 260 ? 1.289 5.923 28.161 1.00 48.44 260 GLY A O 1
ATOM 1958 N N . ASN A 1 261 ? 0.682 7.218 26.433 1.00 50.62 261 ASN A N 1
ATOM 1959 C CA . ASN A 1 261 ? 0.659 6.235 25.350 1.00 50.62 261 ASN A CA 1
ATOM 1960 C C . ASN A 1 261 ? 2.068 5.697 24.984 1.00 50.62 261 ASN A C 1
ATOM 1962 O O . ASN A 1 261 ? 2.499 5.789 23.839 1.00 50.62 261 ASN A O 1
ATOM 1966 N N . LYS A 1 262 ? 2.832 5.227 25.978 1.00 46.72 262 LYS A N 1
ATOM 1967 C CA . LYS A 1 262 ? 4.249 4.851 25.840 1.00 46.72 262 LYS A CA 1
ATOM 1968 C C . LYS A 1 262 ? 4.536 3.378 26.144 1.00 46.72 262 LYS A C 1
ATOM 1970 O O . LYS A 1 262 ? 5.595 2.896 25.753 1.00 46.72 262 LYS A O 1
ATOM 1975 N N . TRP A 1 263 ? 3.633 2.651 26.808 1.00 52.78 263 TRP A N 1
ATOM 1976 C CA . TRP A 1 263 ? 3.904 1.282 27.281 1.00 52.78 263 TRP A CA 1
ATOM 1977 C C . TRP A 1 263 ? 3.022 0.232 26.594 1.00 52.78 263 TRP A C 1
ATOM 1979 O O . TRP A 1 263 ? 1.880 0.498 26.210 1.00 52.78 263 TRP A O 1
ATOM 1989 N N . ALA A 1 264 ? 3.577 -0.975 26.440 1.00 49.97 264 ALA A N 1
ATOM 1990 C CA . ALA A 1 264 ? 3.003 -2.109 25.701 1.00 49.97 264 ALA A CA 1
ATOM 1991 C C . ALA A 1 264 ? 1.629 -2.581 26.221 1.00 49.97 264 ALA A C 1
ATOM 1993 O O . ALA A 1 264 ? 0.909 -3.286 25.520 1.00 49.97 264 ALA A O 1
ATOM 1994 N N . GLN A 1 265 ? 1.265 -2.175 27.439 1.00 49.91 265 GLN A N 1
ATOM 1995 C CA . GLN A 1 265 ? 0.079 -2.623 28.163 1.00 49.91 265 GLN A CA 1
ATOM 1996 C C . GLN A 1 265 ? -0.828 -1.459 28.581 1.00 49.91 265 GLN A C 1
ATOM 1998 O O . GLN A 1 265 ? -1.594 -1.614 29.514 1.00 49.91 265 GLN A O 1
ATOM 2003 N N . HIS A 1 266 ? -0.756 -0.279 27.958 1.00 52.47 266 HIS A N 1
ATOM 2004 C CA . HIS A 1 266 ? -1.495 0.911 28.423 1.00 52.47 266 HIS A CA 1
ATOM 2005 C C . HIS A 1 266 ? -2.709 1.286 27.571 1.00 52.47 266 HIS A C 1
ATOM 2007 O O . HIS A 1 266 ? -2.816 0.885 26.407 1.00 52.47 266 HIS A O 1
ATOM 2013 N N . LYS A 1 267 ? -3.598 2.131 28.126 1.00 51.47 267 LYS A N 1
ATOM 2014 C CA . LYS A 1 267 ? -4.639 2.824 27.350 1.00 51.47 267 LYS A CA 1
ATOM 2015 C C . LYS A 1 267 ? -4.029 3.596 26.191 1.00 51.47 267 LYS A C 1
ATOM 2017 O O . LYS A 1 267 ? -2.981 4.232 26.318 1.00 51.47 267 LYS A O 1
ATOM 2022 N N . ASN A 1 268 ? -4.696 3.531 25.042 1.00 55.91 268 ASN A N 1
ATOM 2023 C CA . ASN A 1 268 ? -4.061 3.918 23.799 1.00 55.91 268 ASN A CA 1
ATOM 2024 C C . ASN A 1 268 ? -5.047 4.413 22.738 1.00 55.91 268 ASN A C 1
ATOM 2026 O O . ASN A 1 268 ? -6.039 3.751 22.465 1.00 55.91 268 ASN A O 1
ATOM 2030 N N . SER A 1 269 ? -4.753 5.561 22.129 1.00 52.38 269 SER A N 1
ATOM 2031 C CA . SER A 1 269 ? -5.603 6.287 21.183 1.00 52.38 269 SER A CA 1
ATOM 2032 C C . SER A 1 269 ? -5.828 5.553 19.848 1.00 52.38 269 SER A C 1
ATOM 2034 O O . SER A 1 269 ? -5.217 5.841 18.827 1.00 52.38 269 SER A O 1
ATOM 2036 N N . GLY A 1 270 ? -6.777 4.615 19.834 1.00 54.50 270 GLY A N 1
ATOM 2037 C CA . GLY A 1 270 ? -7.415 4.117 18.607 1.00 54.50 270 GLY A CA 1
ATOM 2038 C C . GLY A 1 270 ? -6.488 3.437 17.586 1.00 54.50 270 GLY A C 1
ATOM 2039 O O . GLY A 1 270 ? -5.516 2.769 17.942 1.00 54.50 270 GLY A O 1
ATOM 2040 N N . PHE A 1 271 ? -6.848 3.555 16.304 1.00 54.78 271 PHE A N 1
ATOM 2041 C CA . PHE A 1 271 ? -6.030 3.153 15.147 1.00 54.78 271 PHE A CA 1
ATOM 2042 C C . PHE A 1 271 ? -5.205 4.333 14.593 1.00 54.78 271 PHE A C 1
ATOM 2044 O O . PHE A 1 271 ? -4.705 4.276 13.470 1.00 54.78 271 PHE A O 1
ATOM 2051 N N . ASP A 1 272 ? -5.051 5.410 15.376 1.00 51.59 272 ASP A N 1
ATOM 2052 C CA . ASP A 1 272 ? -4.269 6.570 14.964 1.00 51.59 272 ASP A CA 1
ATOM 2053 C C . ASP A 1 272 ? -2.780 6.192 14.993 1.00 51.59 272 ASP A C 1
ATOM 2055 O O . ASP A 1 272 ? -2.171 5.972 16.041 1.00 51.59 272 ASP A O 1
ATOM 2059 N N . GLY A 1 273 ? -2.191 6.049 13.808 1.00 44.75 273 GLY A N 1
ATOM 2060 C CA . GLY A 1 273 ? -0.775 5.742 13.605 1.00 44.75 273 GLY A CA 1
ATOM 2061 C C . GLY A 1 273 ? 0.167 6.888 13.991 1.00 44.75 273 GLY A C 1
ATOM 2062 O O . GLY A 1 273 ? 1.134 7.144 13.284 1.00 44.75 273 GLY A O 1
ATOM 2063 N N . GLY A 1 274 ? -0.107 7.630 15.069 1.00 44.50 274 GLY A N 1
ATOM 2064 C CA . GLY A 1 274 ? 0.806 8.640 15.597 1.00 44.50 274 GLY A CA 1
ATOM 2065 C C . GLY A 1 274 ? 0.724 10.008 14.920 1.00 44.50 274 GLY A C 1
ATOM 2066 O O . GLY A 1 274 ? 1.669 10.788 15.047 1.00 44.50 274 GLY A O 1
ATOM 2067 N N . LYS A 1 275 ? -0.400 10.352 14.271 1.00 43.09 275 LYS A N 1
ATOM 2068 C CA . LYS A 1 275 ? -0.623 11.662 13.612 1.00 43.09 275 LYS A CA 1
ATOM 2069 C C . LYS A 1 275 ? -0.401 12.855 14.556 1.00 43.09 275 LYS A C 1
ATOM 2071 O O . LYS A 1 275 ? -0.056 13.942 14.110 1.00 43.09 275 LYS A O 1
ATOM 2076 N N . GLN A 1 276 ? -0.561 12.647 15.864 1.00 42.41 276 GLN A N 1
ATOM 2077 C CA . GLN A 1 276 ? -0.359 13.666 16.900 1.00 42.41 276 GLN A CA 1
ATOM 2078 C C . GLN A 1 276 ? 0.987 13.559 17.646 1.00 42.41 276 GLN A C 1
ATOM 2080 O O . GLN A 1 276 ? 1.240 14.346 18.554 1.00 42.41 276 GLN A O 1
ATOM 2085 N N . LYS A 1 277 ? 1.855 12.589 17.317 1.00 46.41 277 LYS A N 1
ATOM 2086 C CA . LYS A 1 277 ? 2.964 12.163 18.201 1.00 46.41 277 LYS A CA 1
ATOM 2087 C C . LYS A 1 277 ? 4.369 12.542 17.732 1.00 46.41 277 LYS A C 1
ATOM 2089 O O . LYS A 1 277 ? 5.350 12.040 18.273 1.00 46.41 277 LYS A O 1
ATOM 2094 N N . GLY A 1 278 ? 4.486 13.430 16.749 1.00 42.81 278 GLY A N 1
ATOM 2095 C CA . GLY A 1 278 ? 5.711 14.188 16.470 1.00 42.81 278 GLY A CA 1
ATOM 2096 C C . GLY A 1 278 ? 6.938 13.424 15.956 1.00 42.81 278 GLY A C 1
ATOM 2097 O O . GLY A 1 278 ? 7.850 14.095 15.511 1.00 42.81 278 GLY A O 1
ATOM 2098 N N . ASN A 1 279 ? 6.976 12.084 15.965 1.00 46.00 279 ASN A N 1
ATOM 2099 C CA . ASN A 1 279 ? 8.111 11.279 15.468 1.00 46.00 279 ASN A CA 1
ATOM 2100 C C . ASN A 1 279 ? 7.698 9.952 14.782 1.00 46.00 279 ASN A C 1
ATOM 2102 O O . ASN A 1 279 ? 8.532 9.070 14.590 1.00 46.00 279 ASN A O 1
ATOM 2106 N N . GLY A 1 280 ? 6.415 9.779 14.436 1.00 48.31 280 GLY A N 1
ATOM 2107 C CA . GLY A 1 280 ? 5.909 8.770 13.483 1.00 48.31 280 GLY A CA 1
ATOM 2108 C C . GLY A 1 280 ? 6.083 7.272 13.794 1.00 48.31 280 GLY A C 1
ATOM 2109 O O . GLY A 1 280 ? 5.544 6.464 13.051 1.00 48.31 280 GLY A O 1
ATOM 2110 N N . LYS A 1 281 ? 6.815 6.872 14.846 1.00 46.78 281 LYS A N 1
ATOM 2111 C CA . LYS A 1 281 ? 7.262 5.470 15.034 1.00 46.78 281 LYS A CA 1
ATOM 2112 C C . LYS A 1 281 ? 6.996 4.858 16.416 1.00 46.78 281 LYS A C 1
ATOM 2114 O O . LYS A 1 281 ? 7.374 3.719 16.663 1.00 46.78 281 LYS A O 1
ATOM 2119 N N . LEU A 1 282 ? 6.366 5.600 17.328 1.00 49.31 282 LEU A N 1
ATOM 2120 C CA . LEU A 1 282 ? 6.213 5.216 18.741 1.00 49.31 282 LEU A CA 1
ATOM 2121 C C . LEU A 1 282 ? 4.741 5.023 19.129 1.00 49.31 282 LEU A C 1
ATOM 2123 O O . LEU A 1 282 ? 4.245 5.650 20.066 1.00 49.31 282 LEU A O 1
ATOM 2127 N N . THR A 1 283 ? 4.009 4.198 18.380 1.00 60.19 283 THR A N 1
ATOM 2128 C CA . THR A 1 283 ? 2.698 3.705 18.824 1.00 60.19 283 THR A CA 1
ATOM 2129 C C . THR A 1 283 ? 2.853 2.261 19.308 1.00 60.19 283 THR A C 1
ATOM 2131 O O . THR A 1 283 ? 3.388 1.439 18.572 1.00 60.19 283 THR A O 1
ATOM 2134 N N . PRO A 1 284 ? 2.384 1.902 20.513 1.00 61.75 284 PRO A N 1
ATOM 2135 C CA . PRO A 1 284 ? 2.331 0.508 20.966 1.00 61.75 284 PRO A CA 1
ATOM 2136 C C . PRO A 1 284 ? 1.465 -0.427 20.092 1.00 61.75 284 PRO A C 1
ATOM 2138 O O . PRO A 1 284 ? 1.538 -1.639 20.227 1.00 61.75 284 PRO A O 1
ATOM 2141 N N . GLN A 1 285 ? 0.639 0.111 19.191 1.00 69.62 285 GLN A N 1
ATOM 2142 C CA . GLN A 1 285 ? -0.245 -0.641 18.285 1.00 69.62 285 GLN A CA 1
ATOM 2143 C C . GLN A 1 285 ? 0.450 -1.099 17.017 1.00 69.62 285 GLN A C 1
ATOM 2145 O O . GLN A 1 285 ? -0.084 -1.964 16.321 1.00 69.62 285 GLN A O 1
ATOM 2150 N N . GLY A 1 286 ? 1.562 -0.449 16.681 1.00 77.12 286 GLY A N 1
ATOM 2151 C CA . GLY A 1 286 ? 2.091 -0.481 15.336 1.00 77.12 286 GLY A CA 1
ATOM 2152 C C . GLY A 1 286 ? 1.319 0.408 14.361 1.00 77.12 286 GLY A C 1
ATOM 2153 O O . GLY A 1 286 ? 0.473 1.222 14.746 1.00 77.12 286 GLY A O 1
ATOM 2154 N N . TYR A 1 287 ? 1.650 0.272 13.084 1.00 80.81 287 TYR A N 1
ATOM 2155 C CA . TYR A 1 287 ? 1.110 1.066 11.984 1.00 80.81 287 TYR A CA 1
ATOM 2156 C C . TYR A 1 287 ? 1.141 0.260 10.686 1.00 80.81 287 TYR A C 1
ATOM 2158 O O . TYR A 1 287 ? 1.882 -0.711 10.561 1.00 80.81 287 TYR A O 1
ATOM 2166 N N . THR A 1 288 ? 0.349 0.676 9.701 1.00 89.12 288 THR A N 1
ATOM 2167 C CA . THR A 1 288 ? 0.418 0.095 8.361 1.00 89.12 288 THR A CA 1
ATOM 2168 C C . THR A 1 288 ? 1.419 0.885 7.523 1.00 89.12 288 THR A C 1
ATOM 2170 O O . THR A 1 288 ? 1.293 2.101 7.371 1.00 89.12 288 THR A O 1
ATOM 2173 N N . ARG A 1 289 ? 2.411 0.193 6.971 1.00 90.50 289 ARG A N 1
ATOM 2174 C CA . ARG A 1 289 ? 3.462 0.743 6.116 1.00 90.50 289 ARG A CA 1
ATOM 2175 C C . ARG A 1 289 ? 3.183 0.465 4.645 1.00 90.50 289 ARG A C 1
ATOM 2177 O O . ARG A 1 289 ? 2.756 -0.630 4.290 1.00 90.50 289 ARG A O 1
ATOM 2184 N N . TYR A 1 290 ? 3.520 1.423 3.791 1.00 92.81 290 TYR A N 1
ATOM 2185 C CA . TYR A 1 290 ? 3.599 1.274 2.342 1.00 92.81 290 TYR A CA 1
ATOM 2186 C C . TYR A 1 290 ? 4.969 1.751 1.852 1.00 92.81 290 TYR A C 1
ATOM 2188 O O . TYR A 1 290 ? 5.382 2.864 2.173 1.00 92.81 290 TYR A O 1
ATOM 2196 N N . ILE A 1 291 ? 5.677 0.912 1.087 1.00 92.62 291 ILE A N 1
ATOM 2197 C CA . ILE A 1 291 ? 6.986 1.262 0.518 1.00 92.62 291 ILE A CA 1
ATOM 2198 C C . ILE A 1 291 ? 6.886 1.272 -1.012 1.00 92.62 291 ILE A C 1
ATOM 2200 O O . ILE A 1 291 ? 6.898 0.197 -1.627 1.00 92.62 291 ILE A O 1
ATOM 2204 N N . PRO A 1 292 ? 6.790 2.451 -1.647 1.00 93.62 292 PRO A N 1
ATOM 2205 C CA . PRO A 1 292 ? 6.849 2.555 -3.094 1.00 93.62 292 PRO A CA 1
ATOM 2206 C C . PRO A 1 292 ? 8.259 2.233 -3.612 1.00 93.62 292 PRO A C 1
ATOM 2208 O O . PRO A 1 292 ? 9.254 2.277 -2.890 1.00 93.62 292 PRO A O 1
ATOM 2211 N N . ARG A 1 293 ? 8.336 1.899 -4.895 1.00 95.88 293 ARG A N 1
ATOM 2212 C CA . ARG A 1 293 ? 9.541 1.503 -5.620 1.00 95.88 293 ARG A CA 1
ATOM 2213 C C . ARG A 1 293 ? 9.810 2.435 -6.781 1.00 95.88 293 ARG A C 1
ATOM 2215 O O . ARG A 1 293 ? 8.913 3.127 -7.283 1.00 95.88 293 ARG A O 1
ATOM 2222 N N . LYS A 1 294 ? 11.063 2.405 -7.215 1.00 96.56 294 LYS A N 1
ATOM 2223 C CA . LYS A 1 294 ? 11.586 3.187 -8.325 1.00 96.56 294 LYS A CA 1
ATOM 2224 C C . LYS A 1 294 ? 12.189 2.280 -9.384 1.00 96.56 294 LYS A C 1
ATOM 2226 O O . LYS A 1 294 ? 12.729 1.209 -9.098 1.00 96.56 294 LYS A O 1
ATOM 2231 N N . VAL A 1 295 ? 12.101 2.734 -10.625 1.00 97.94 295 VAL A N 1
ATOM 2232 C CA . VAL A 1 295 ? 12.686 2.062 -11.782 1.00 97.94 295 VAL A CA 1
ATOM 2233 C C . VAL A 1 295 ? 13.447 3.085 -12.606 1.00 97.94 295 VAL A C 1
ATOM 2235 O O . VAL A 1 295 ? 12.924 4.162 -12.887 1.00 97.94 295 VAL A O 1
ATOM 2238 N N . LYS A 1 296 ? 14.660 2.736 -13.036 1.00 98.19 296 LYS A N 1
ATOM 2239 C CA . LYS A 1 296 ? 15.443 3.522 -13.987 1.00 98.19 296 LYS A CA 1
ATOM 2240 C C . LYS A 1 296 ? 15.925 2.653 -15.139 1.00 98.19 296 LYS A C 1
ATOM 2242 O O . LYS A 1 296 ? 16.581 1.639 -14.917 1.00 98.19 296 LYS A O 1
ATOM 2247 N N . ILE A 1 297 ? 15.635 3.069 -16.368 1.00 98.50 297 ILE A N 1
ATOM 2248 C CA . ILE A 1 297 ? 16.179 2.470 -17.590 1.00 98.50 297 ILE A CA 1
ATOM 2249 C C . ILE A 1 297 ? 17.074 3.505 -18.254 1.00 98.50 297 ILE A C 1
ATOM 2251 O O . ILE A 1 297 ? 16.596 4.574 -18.621 1.00 98.50 297 ILE A O 1
ATOM 2255 N N . LYS A 1 298 ? 18.358 3.187 -18.418 1.00 98.25 298 LYS A N 1
ATOM 2256 C CA . LYS A 1 298 ? 19.352 4.069 -19.028 1.00 98.25 298 LYS A CA 1
ATOM 2257 C C . LYS A 1 298 ? 19.954 3.449 -20.278 1.00 98.25 298 LYS A C 1
ATOM 2259 O O . LYS A 1 298 ? 20.247 2.250 -20.316 1.00 98.25 298 LYS A O 1
ATOM 2264 N N . LYS A 1 299 ? 20.189 4.290 -21.284 1.00 98.25 299 LYS A N 1
ATOM 2265 C CA . LYS A 1 299 ? 20.836 3.902 -22.531 1.00 98.25 299 LYS A CA 1
ATOM 2266 C C . LYS A 1 299 ? 22.304 4.312 -22.558 1.00 98.25 299 LYS A C 1
ATOM 2268 O O . LYS A 1 299 ? 22.659 5.450 -22.271 1.00 98.25 299 LYS A O 1
ATOM 2273 N N . LYS A 1 300 ? 23.159 3.388 -22.991 1.00 97.69 300 LYS A N 1
ATOM 2274 C CA . LYS A 1 300 ? 24.553 3.644 -23.358 1.00 97.69 300 LYS A CA 1
ATOM 2275 C C . LYS A 1 300 ? 24.795 3.182 -24.789 1.00 97.69 300 LYS A C 1
ATOM 2277 O O . LYS A 1 300 ? 24.305 2.139 -25.215 1.00 97.69 300 LYS A O 1
ATOM 2282 N N . ILE A 1 301 ? 25.559 3.970 -25.529 1.00 97.31 301 ILE A N 1
ATOM 2283 C CA . ILE A 1 301 ? 25.955 3.691 -26.914 1.00 97.31 301 ILE A CA 1
ATOM 2284 C C . ILE A 1 301 ? 27.474 3.840 -27.022 1.00 97.31 301 ILE A C 1
ATOM 2286 O O . ILE A 1 301 ? 28.019 4.798 -26.484 1.00 97.31 301 ILE A O 1
ATOM 2290 N N . SER A 1 302 ? 28.168 2.926 -27.694 1.00 94.25 302 SER A N 1
ATOM 2291 C CA . SER A 1 302 ? 29.595 3.088 -28.005 1.00 94.25 302 SER A CA 1
ATOM 2292 C C . SER A 1 302 ? 29.983 2.434 -29.333 1.00 94.25 302 SER A C 1
ATOM 2294 O O . SER A 1 302 ? 29.171 1.773 -29.981 1.00 94.25 302 SER A O 1
ATOM 2296 N N . GLY A 1 303 ? 31.251 2.581 -29.725 1.00 90.81 303 GLY A N 1
ATOM 2297 C CA . GLY A 1 303 ? 31.763 2.053 -30.989 1.00 90.81 303 GLY A CA 1
ATOM 2298 C C . GLY A 1 303 ? 31.232 2.844 -32.183 1.00 90.81 303 GLY A C 1
ATOM 2299 O O . GLY A 1 303 ? 31.074 4.060 -32.106 1.00 90.81 303 GLY A O 1
ATOM 2300 N N . LEU A 1 304 ? 30.940 2.151 -33.284 1.00 89.50 304 LEU A N 1
ATOM 2301 C CA . LEU A 1 304 ? 30.514 2.777 -34.545 1.00 89.50 304 LEU A CA 1
ATOM 2302 C C . LEU A 1 304 ? 29.026 3.172 -34.596 1.00 89.50 304 LEU A C 1
ATOM 2304 O O . LEU A 1 304 ? 28.545 3.615 -35.637 1.00 89.50 304 LEU A O 1
ATOM 2308 N N . VAL A 1 305 ? 28.284 3.001 -33.501 1.00 92.62 305 VAL A N 1
ATOM 2309 C CA . VAL A 1 305 ? 26.878 3.415 -33.419 1.00 92.62 305 VAL A CA 1
ATOM 2310 C C . VAL A 1 305 ? 26.820 4.911 -33.071 1.00 92.62 305 VAL A C 1
ATOM 2312 O O . VAL A 1 305 ? 27.366 5.297 -32.034 1.00 92.62 305 VAL A O 1
ATOM 2315 N N . PRO A 1 306 ? 26.161 5.765 -33.878 1.00 93.88 306 PRO A N 1
ATOM 2316 C CA . PRO A 1 306 ? 26.020 7.188 -33.571 1.00 93.88 306 PRO A CA 1
ATOM 2317 C C . PRO A 1 306 ? 25.301 7.415 -32.235 1.00 93.88 306 PRO A C 1
ATOM 2319 O O . PRO A 1 306 ? 24.278 6.784 -31.962 1.00 93.88 306 PRO A O 1
ATOM 2322 N N . THR A 1 307 ? 25.819 8.312 -31.395 1.00 95.88 307 THR A N 1
ATOM 2323 C CA . THR A 1 307 ? 25.298 8.557 -30.035 1.00 95.88 307 THR A CA 1
ATOM 2324 C C . THR A 1 307 ? 23.922 9.225 -30.015 1.00 95.88 307 THR A C 1
ATOM 2326 O O . THR A 1 307 ? 23.211 9.135 -29.016 1.00 95.88 307 THR A O 1
ATOM 2329 N N . ASP A 1 308 ? 23.525 9.854 -31.115 1.00 95.94 308 ASP A N 1
ATOM 2330 C CA . ASP A 1 308 ? 22.209 10.443 -31.354 1.00 95.94 308 ASP A CA 1
ATOM 2331 C C . ASP A 1 308 ? 21.169 9.433 -31.872 1.00 95.94 308 ASP A C 1
ATOM 2333 O O . ASP A 1 308 ? 19.989 9.769 -31.976 1.00 95.94 308 ASP A O 1
ATOM 2337 N N . THR A 1 309 ? 21.574 8.186 -32.143 1.00 96.12 309 THR A N 1
ATOM 2338 C CA . THR A 1 309 ? 20.659 7.115 -32.553 1.00 96.12 309 THR A CA 1
ATOM 2339 C C . THR A 1 309 ? 19.627 6.845 -31.462 1.00 96.12 309 THR A C 1
ATOM 2341 O O . THR A 1 309 ? 19.967 6.454 -30.345 1.00 96.12 309 THR A O 1
ATOM 2344 N N . LEU A 1 310 ? 18.351 6.979 -31.817 1.00 96.56 310 LEU A N 1
ATOM 2345 C CA . LEU A 1 310 ? 17.225 6.678 -30.940 1.00 96.56 310 LEU A CA 1
ATOM 2346 C C . LEU A 1 310 ? 16.876 5.190 -30.998 1.00 96.56 310 LEU A C 1
ATOM 2348 O O . LEU A 1 310 ? 16.464 4.692 -32.046 1.00 96.56 310 LEU A O 1
ATOM 2352 N N . PHE A 1 311 ? 16.964 4.496 -29.869 1.00 97.31 311 PHE A N 1
ATOM 2353 C CA . PHE A 1 311 ? 16.486 3.123 -29.733 1.00 97.31 311 PHE A CA 1
ATOM 2354 C C . PHE A 1 311 ? 15.110 3.114 -29.050 1.00 97.31 311 PHE A C 1
ATOM 2356 O O . PHE A 1 311 ? 14.984 3.653 -27.946 1.00 97.31 311 PHE A O 1
ATOM 2363 N N . PRO A 1 312 ? 14.062 2.550 -29.682 1.00 96.69 312 PRO A N 1
ATOM 2364 C CA . PRO A 1 312 ? 12.755 2.403 -29.053 1.00 96.69 312 PRO A CA 1
ATOM 2365 C C . PRO A 1 312 ? 12.756 1.332 -27.956 1.00 96.69 312 PRO A C 1
ATOM 2367 O O . PRO A 1 312 ? 13.193 0.203 -28.173 1.00 96.69 312 PRO A O 1
ATOM 2370 N N . PHE A 1 313 ? 12.183 1.666 -26.805 1.00 97.56 313 PHE A N 1
ATOM 2371 C CA . PHE A 1 313 ? 11.944 0.783 -25.671 1.00 97.56 313 PHE A CA 1
ATOM 2372 C C . PHE A 1 313 ? 10.450 0.565 -25.477 1.00 97.56 313 PHE A C 1
ATOM 2374 O O . PHE A 1 313 ? 9.666 1.515 -25.404 1.00 97.56 313 PHE A O 1
ATOM 2381 N N . THR A 1 314 ? 10.070 -0.702 -25.332 1.00 95.50 314 THR A N 1
ATOM 2382 C CA . THR A 1 314 ? 8.780 -1.086 -24.757 1.00 95.50 314 THR A CA 1
ATOM 2383 C C . THR A 1 314 ? 9.007 -1.377 -23.282 1.00 95.50 314 THR A C 1
ATOM 2385 O O . THR A 1 314 ? 9.779 -2.277 -22.949 1.00 95.50 314 THR A O 1
ATOM 2388 N N . ILE A 1 315 ? 8.356 -0.606 -22.414 1.00 97.12 315 ILE A N 1
ATOM 2389 C CA . ILE A 1 315 ? 8.411 -0.769 -20.960 1.00 97.12 315 ILE A CA 1
ATOM 2390 C C . ILE A 1 315 ? 6.979 -1.014 -20.500 1.00 97.12 315 ILE A C 1
ATOM 2392 O O . ILE A 1 315 ? 6.116 -0.172 -20.727 1.00 97.12 315 ILE A O 1
ATOM 2396 N N . GLN A 1 316 ? 6.729 -2.158 -19.873 1.00 96.56 316 GLN A N 1
ATOM 2397 C CA . GLN A 1 316 ? 5.433 -2.484 -19.292 1.00 96.56 316 GLN A CA 1
ATOM 2398 C C . GLN A 1 316 ? 5.569 -2.612 -17.781 1.00 96.56 316 GLN A C 1
ATOM 2400 O O . GLN A 1 316 ? 6.442 -3.312 -17.271 1.00 96.56 316 GLN A O 1
ATOM 2405 N N . LEU A 1 317 ? 4.683 -1.931 -17.072 1.00 96.94 317 LEU A N 1
ATOM 2406 C CA . LEU A 1 317 ? 4.493 -2.026 -15.637 1.00 96.94 317 LEU A CA 1
ATOM 2407 C C . LEU A 1 317 ? 3.237 -2.862 -15.424 1.00 96.94 317 LEU A C 1
ATOM 2409 O O . LEU A 1 317 ? 2.158 -2.448 -15.843 1.00 96.94 317 LEU A O 1
ATOM 2413 N N . LEU A 1 318 ? 3.382 -4.040 -14.831 1.00 95.94 318 LEU A N 1
ATOM 2414 C CA . LEU A 1 318 ? 2.319 -5.025 -14.637 1.00 95.94 318 LEU A CA 1
ATOM 2415 C C . LEU A 1 318 ? 2.131 -5.288 -13.146 1.00 95.94 318 LEU A C 1
ATOM 2417 O O . LEU A 1 318 ? 3.100 -5.318 -12.393 1.00 95.94 318 LEU A O 1
ATOM 2421 N N . HIS A 1 319 ? 0.902 -5.509 -12.701 1.00 94.06 319 HIS A N 1
ATOM 2422 C CA . HIS A 1 319 ? 0.604 -5.837 -11.310 1.00 94.06 319 HIS A CA 1
ATOM 2423 C C . HIS A 1 319 ? -0.425 -6.971 -11.255 1.00 94.06 319 HIS A C 1
ATOM 2425 O O . HIS A 1 319 ? -1.334 -7.014 -12.084 1.00 94.06 319 HIS A O 1
ATOM 2431 N N . GLY A 1 320 ? -0.213 -7.918 -10.335 1.00 85.62 320 GLY A N 1
ATOM 2432 C CA . GLY A 1 320 ? -0.951 -9.182 -10.246 1.00 85.62 320 GLY A CA 1
ATOM 2433 C C . GLY A 1 320 ? -0.186 -10.380 -10.835 1.00 85.62 320 GLY A C 1
ATOM 2434 O O . GLY A 1 320 ? 0.655 -10.248 -11.720 1.00 85.62 320 GLY A O 1
ATOM 2435 N N . ALA A 1 321 ? -0.463 -11.588 -10.332 1.00 68.00 321 ALA A N 1
ATOM 2436 C CA . ALA A 1 321 ? 0.361 -12.780 -10.589 1.00 68.00 321 ALA A CA 1
ATOM 2437 C C . ALA A 1 321 ? 0.267 -13.359 -12.019 1.00 68.00 321 ALA A C 1
ATOM 2439 O O . ALA A 1 321 ? 1.034 -14.255 -12.362 1.00 68.00 321 ALA A O 1
ATOM 2440 N N . THR A 1 322 ? -0.684 -12.901 -12.841 1.00 72.56 322 THR A N 1
ATOM 2441 C CA . THR A 1 322 ? -0.986 -13.496 -14.163 1.00 72.56 322 THR A CA 1
ATOM 2442 C C . THR A 1 322 ? -1.330 -12.469 -15.251 1.00 72.56 322 THR A C 1
ATOM 2444 O O . THR A 1 322 ? -1.767 -12.849 -16.336 1.00 72.56 322 THR A O 1
ATOM 2447 N N . GLN A 1 323 ? -1.151 -11.172 -14.985 1.00 74.69 323 GLN A N 1
ATOM 2448 C CA . GLN A 1 323 ? -1.785 -10.121 -15.782 1.00 74.69 323 GLN A CA 1
ATOM 2449 C C . GLN A 1 323 ? -0.945 -9.653 -16.982 1.00 74.69 323 GLN A C 1
ATOM 2451 O O . GLN A 1 323 ? 0.271 -9.498 -16.909 1.00 74.69 323 GLN A O 1
ATOM 2456 N N . THR A 1 324 ? -1.638 -9.375 -18.089 1.00 83.69 324 THR A N 1
ATOM 2457 C CA . THR A 1 324 ? -1.147 -8.581 -19.232 1.00 83.69 324 THR A CA 1
ATOM 2458 C C . THR A 1 324 ? -1.486 -7.102 -19.014 1.00 83.69 324 THR A C 1
ATOM 2460 O O . THR A 1 324 ? -2.173 -6.771 -18.051 1.00 83.69 324 THR A O 1
ATOM 2463 N N . VAL A 1 325 ? -1.084 -6.202 -19.921 1.00 83.31 325 VAL A N 1
ATOM 2464 C CA . VAL A 1 325 ? -1.472 -4.775 -19.850 1.00 83.31 325 VAL A CA 1
ATOM 2465 C C . VAL A 1 325 ? -2.990 -4.606 -19.680 1.00 83.31 325 VAL A C 1
ATOM 2467 O O . VAL A 1 325 ? -3.423 -3.858 -18.812 1.00 83.31 325 VAL A O 1
ATOM 2470 N N . ALA A 1 326 ? -3.798 -5.368 -20.426 1.00 83.56 326 ALA A N 1
ATOM 2471 C CA . ALA A 1 326 ? -5.260 -5.299 -20.352 1.00 83.56 326 ALA A CA 1
ATOM 2472 C C . ALA A 1 326 ? -5.841 -5.828 -19.028 1.00 83.56 326 ALA A C 1
ATOM 2474 O O . ALA A 1 326 ? -6.924 -5.414 -18.624 1.00 83.56 326 ALA A O 1
ATOM 2475 N N . GLY A 1 327 ? -5.136 -6.755 -18.372 1.00 85.06 327 GLY A N 1
ATOM 2476 C CA . GLY A 1 327 ? -5.532 -7.324 -17.086 1.00 85.06 327 GLY A CA 1
ATOM 2477 C C . GLY A 1 327 ? -4.946 -6.587 -15.886 1.00 85.06 327 GLY A C 1
ATOM 2478 O O . GLY A 1 327 ? -5.174 -7.009 -14.771 1.00 85.06 327 GLY A O 1
ATOM 2479 N N . ASN A 1 328 ? -4.157 -5.533 -16.066 1.00 90.19 328 ASN A N 1
ATOM 2480 C CA . ASN A 1 328 ? -3.403 -4.954 -14.961 1.00 90.19 328 ASN A CA 1
ATOM 2481 C C . ASN A 1 328 ? -4.314 -4.372 -13.866 1.00 90.19 328 ASN A C 1
ATOM 2483 O O . ASN A 1 328 ? -5.083 -3.443 -14.124 1.00 90.19 328 ASN A O 1
ATOM 2487 N N . ASP A 1 329 ? -4.166 -4.876 -12.637 1.00 90.62 329 ASP A N 1
ATOM 2488 C CA . ASP A 1 329 ? -4.996 -4.487 -11.492 1.00 90.62 329 ASP A CA 1
ATOM 2489 C C . ASP A 1 329 ? -4.833 -2.995 -11.130 1.00 90.62 329 ASP A C 1
ATOM 2491 O O . ASP A 1 329 ? -5.763 -2.376 -10.619 1.00 90.62 329 ASP A O 1
ATOM 2495 N N . ASN A 1 330 ? -3.680 -2.396 -11.459 1.00 91.81 330 ASN A N 1
ATOM 2496 C CA . ASN A 1 330 ? -3.334 -1.008 -11.125 1.00 91.81 330 ASN A CA 1
ATOM 2497 C C . ASN A 1 330 ? -3.248 -0.087 -12.350 1.00 91.81 330 ASN A C 1
ATOM 2499 O O . ASN A 1 330 ? -2.537 0.917 -12.316 1.00 91.81 330 ASN A O 1
ATOM 2503 N N . LYS A 1 331 ? -3.948 -0.403 -13.445 1.00 91.62 331 LYS A N 1
ATOM 2504 C CA . LYS A 1 331 ? -3.906 0.384 -14.693 1.00 91.62 331 LYS A CA 1
ATOM 2505 C C . LYS A 1 331 ? -4.160 1.892 -14.499 1.00 91.62 331 LYS A C 1
ATOM 2507 O O . LYS A 1 331 ? -3.495 2.705 -15.136 1.00 91.62 331 LYS A O 1
ATOM 2512 N N . ASP A 1 332 ? -5.040 2.260 -13.568 1.00 91.12 332 ASP A N 1
ATOM 2513 C CA . ASP A 1 332 ? -5.445 3.649 -13.316 1.00 91.12 332 ASP A CA 1
ATOM 2514 C C . ASP A 1 332 ? -4.590 4.324 -12.227 1.00 91.12 332 ASP A C 1
ATOM 2516 O O . ASP A 1 332 ? -4.791 5.491 -11.895 1.00 91.12 332 ASP A O 1
ATOM 2520 N N . MET A 1 333 ? -3.629 3.603 -11.638 1.00 92.00 333 MET A N 1
ATOM 2521 C CA . MET A 1 333 ? -2.718 4.172 -10.651 1.00 92.00 333 MET A CA 1
ATOM 2522 C C . MET A 1 333 ? -1.814 5.203 -11.318 1.00 92.00 333 MET A C 1
ATOM 2524 O O . MET A 1 333 ? -1.194 4.928 -12.347 1.00 92.00 333 MET A O 1
ATOM 2528 N N . GLN A 1 334 ? -1.735 6.383 -10.720 1.00 93.94 334 GLN A N 1
ATOM 2529 C CA . GLN A 1 334 ? -0.838 7.438 -11.135 1.00 93.94 334 GLN A CA 1
ATOM 2530 C C . GLN A 1 334 ? 0.586 7.128 -10.669 1.00 93.94 334 GLN A C 1
ATOM 2532 O O . GLN A 1 334 ? 0.831 6.614 -9.578 1.00 93.94 334 GLN A O 1
ATOM 2537 N N . ILE A 1 335 ? 1.538 7.469 -11.522 1.00 93.94 335 ILE A N 1
ATOM 2538 C CA . ILE A 1 335 ? 2.971 7.371 -11.289 1.00 93.94 335 ILE A CA 1
ATOM 2539 C C . ILE A 1 335 ? 3.620 8.676 -11.727 1.00 93.94 335 ILE A C 1
ATOM 2541 O O . ILE A 1 335 ? 3.081 9.415 -12.556 1.00 93.94 335 ILE A O 1
ATOM 2545 N N . LYS A 1 336 ? 4.798 8.950 -11.179 1.00 93.50 336 LYS A N 1
ATOM 2546 C CA . LYS A 1 336 ? 5.630 10.076 -11.595 1.00 93.50 336 LYS A CA 1
ATOM 2547 C C . LYS A 1 336 ? 6.734 9.554 -12.503 1.00 93.50 336 LYS A C 1
ATOM 2549 O O . LYS A 1 336 ? 7.451 8.621 -12.144 1.00 93.50 336 LYS A O 1
ATOM 2554 N N . VAL A 1 337 ? 6.847 10.139 -13.690 1.00 95.00 337 VAL A N 1
ATOM 2555 C CA . VAL A 1 337 ? 7.743 9.679 -14.750 1.00 95.00 337 VAL A CA 1
ATOM 2556 C C . VAL A 1 337 ? 8.575 10.841 -15.266 1.00 95.00 337 VAL A C 1
ATOM 2558 O O . VAL A 1 337 ? 8.067 11.920 -15.560 1.00 95.00 337 VAL A O 1
ATOM 2561 N N . LYS A 1 338 ? 9.873 10.609 -15.410 1.00 94.25 338 LYS A N 1
ATOM 2562 C CA . LYS A 1 338 ? 10.813 11.493 -16.087 1.00 94.25 338 LYS A CA 1
ATOM 2563 C C . LYS A 1 338 ? 11.385 10.736 -17.275 1.00 94.25 338 LYS A C 1
ATOM 2565 O O . LYS A 1 338 ? 11.799 9.591 -17.137 1.00 94.25 338 LYS A O 1
ATOM 2570 N N . TYR A 1 339 ? 11.378 11.353 -18.446 1.00 94.62 339 TYR A N 1
ATOM 2571 C CA . TYR A 1 339 ? 11.847 10.741 -19.690 1.00 94.62 339 TYR A CA 1
ATOM 2572 C C . TYR A 1 339 ? 12.364 11.825 -20.650 1.00 94.62 339 TYR A C 1
ATOM 2574 O O . TYR A 1 339 ? 12.101 13.012 -20.428 1.00 94.62 339 TYR A O 1
ATOM 2582 N N . PRO A 1 340 ? 13.098 11.468 -21.719 1.00 92.56 340 PRO A N 1
ATOM 2583 C CA . PRO A 1 340 ? 13.646 12.460 -22.638 1.00 92.56 340 PRO A CA 1
ATOM 2584 C C . PRO A 1 340 ? 12.556 13.258 -23.353 1.00 92.56 340 PRO A C 1
ATOM 2586 O O . PRO A 1 340 ? 11.559 12.704 -23.810 1.00 92.56 340 PRO A O 1
ATOM 2589 N N . GLY A 1 341 ? 12.756 14.570 -23.459 1.00 85.94 341 GLY A N 1
ATOM 2590 C CA . GLY A 1 341 ? 11.778 15.493 -24.041 1.00 85.94 341 GLY A CA 1
ATOM 2591 C C . GLY A 1 341 ? 10.743 16.031 -23.047 1.00 85.94 341 GLY A C 1
ATOM 2592 O O . GLY A 1 341 ? 10.102 17.036 -23.348 1.00 85.94 341 GLY A O 1
ATOM 2593 N N . PHE A 1 342 ? 10.624 15.451 -21.845 1.00 88.88 342 PHE A N 1
ATOM 2594 C CA . PHE A 1 342 ? 9.865 16.079 -20.765 1.00 88.88 342 PHE A CA 1
ATOM 2595 C C . PHE A 1 342 ? 10.594 17.333 -20.265 1.00 88.88 342 PHE A C 1
ATOM 2597 O O . PHE A 1 342 ? 11.778 17.290 -19.923 1.00 88.88 342 PHE A O 1
ATOM 2604 N N . THR A 1 343 ? 9.876 18.453 -20.198 1.00 87.69 343 THR A N 1
ATOM 2605 C CA . THR A 1 343 ? 10.392 19.708 -19.641 1.00 87.69 343 THR A CA 1
ATOM 2606 C C . THR A 1 343 ? 9.801 19.915 -18.253 1.00 87.69 343 THR A C 1
ATOM 2608 O O . THR A 1 343 ? 8.617 20.221 -18.112 1.00 87.69 343 THR A O 1
ATOM 2611 N N . ALA A 1 344 ? 10.633 19.752 -17.222 1.00 85.31 344 ALA A N 1
ATOM 2612 C CA . ALA A 1 344 ? 10.232 20.006 -15.844 1.00 85.31 344 ALA A CA 1
ATOM 2613 C C . ALA A 1 344 ? 9.789 21.466 -15.673 1.00 85.31 344 ALA A C 1
ATOM 2615 O O . ALA A 1 344 ? 10.481 22.391 -16.101 1.00 85.31 344 ALA A O 1
ATOM 2616 N N . THR A 1 345 ? 8.646 21.667 -15.022 1.00 81.62 345 THR A N 1
ATOM 2617 C CA . THR A 1 345 ? 8.116 22.993 -14.694 1.00 81.62 345 THR A CA 1
ATOM 2618 C C . THR A 1 345 ? 7.826 23.019 -13.208 1.00 81.62 345 THR A C 1
ATOM 2620 O O . THR A 1 345 ? 6.996 22.246 -12.736 1.00 81.62 345 THR A O 1
ATOM 2623 N N . ALA A 1 346 ? 8.502 23.899 -12.468 1.00 78.62 346 ALA A N 1
ATOM 2624 C CA . ALA A 1 346 ? 8.343 23.991 -11.021 1.00 78.62 346 ALA A CA 1
ATOM 2625 C C . ALA A 1 346 ? 6.854 24.136 -10.622 1.00 78.62 346 ALA A C 1
ATOM 2627 O O . ALA A 1 346 ? 6.124 24.888 -11.271 1.00 78.62 346 ALA A O 1
ATOM 2628 N N . PRO A 1 347 ? 6.394 23.443 -9.564 1.00 76.06 347 PRO A N 1
ATOM 2629 C CA . PRO A 1 347 ? 7.170 22.597 -8.648 1.00 76.06 347 PRO A CA 1
ATOM 2630 C C . PRO A 1 347 ? 7.434 21.165 -9.160 1.00 76.06 347 PRO A C 1
ATOM 2632 O O . PRO A 1 347 ? 8.123 20.404 -8.491 1.00 76.06 347 PRO A O 1
ATOM 2635 N N . ASN A 1 348 ? 6.922 20.799 -10.337 1.00 77.44 348 ASN A N 1
ATOM 2636 C CA . ASN A 1 348 ? 6.958 19.438 -10.866 1.00 77.44 348 ASN A CA 1
ATOM 2637 C C . ASN A 1 348 ? 8.271 19.123 -11.594 1.00 77.44 348 ASN A C 1
ATOM 2639 O O . ASN A 1 348 ? 8.592 19.683 -12.646 1.00 77.44 348 ASN A O 1
ATOM 2643 N N . THR A 1 349 ? 9.002 18.154 -11.060 1.00 86.94 349 THR A N 1
ATOM 2644 C CA . THR A 1 349 ? 10.212 17.563 -11.655 1.00 86.94 349 THR A CA 1
ATOM 2645 C C . THR A 1 349 ? 9.916 16.302 -12.477 1.00 86.94 349 THR A C 1
ATOM 2647 O O . THR A 1 349 ? 10.790 15.833 -13.208 1.00 86.94 349 THR A O 1
ATOM 2650 N N . TYR A 1 350 ? 8.680 15.802 -12.395 1.00 91.56 350 TYR A N 1
ATOM 2651 C CA . TYR A 1 350 ? 8.157 14.620 -13.078 1.00 91.56 350 TYR A CA 1
ATOM 2652 C C . TYR A 1 350 ? 6.823 14.938 -13.760 1.00 91.56 350 TYR A C 1
ATOM 2654 O O . TYR A 1 350 ? 6.072 15.802 -13.303 1.00 91.56 350 TYR A O 1
ATOM 2662 N N . GLU A 1 351 ? 6.503 14.198 -14.816 1.00 92.31 351 GLU A N 1
ATOM 2663 C CA . GLU A 1 351 ? 5.145 14.122 -15.347 1.00 92.31 351 GLU A CA 1
ATOM 2664 C C . GLU A 1 351 ? 4.328 13.119 -14.531 1.00 92.31 351 GLU A C 1
ATOM 2666 O O . GLU A 1 351 ? 4.826 12.045 -14.194 1.00 92.31 351 GLU A O 1
ATOM 2671 N N . ILE A 1 352 ? 3.074 13.451 -14.226 1.00 92.12 352 ILE A N 1
ATOM 2672 C CA . ILE A 1 352 ? 2.133 12.529 -13.586 1.00 92.12 352 ILE A CA 1
ATOM 2673 C C . ILE A 1 352 ? 1.278 11.893 -14.680 1.00 92.12 352 ILE A C 1
ATOM 2675 O O . ILE A 1 352 ? 0.620 12.602 -15.439 1.00 92.12 352 ILE A O 1
ATOM 2679 N N . MET A 1 353 ? 1.266 10.565 -14.749 1.00 92.69 353 MET A N 1
ATOM 2680 C CA . MET A 1 353 ? 0.416 9.811 -15.675 1.00 92.69 353 MET A CA 1
ATOM 2681 C C . MET A 1 353 ? -0.014 8.482 -15.071 1.00 92.69 353 MET A C 1
ATOM 2683 O O . MET A 1 353 ? 0.597 8.004 -14.120 1.00 92.69 353 MET A O 1
ATOM 2687 N N . THR A 1 354 ? -1.066 7.881 -15.617 1.00 94.50 354 THR A N 1
ATOM 2688 C CA . THR A 1 354 ? -1.505 6.539 -15.211 1.00 94.50 354 THR A CA 1
ATOM 2689 C C . THR A 1 354 ? -0.574 5.455 -15.756 1.00 94.50 354 THR A C 1
ATOM 2691 O O . THR A 1 354 ? 0.103 5.650 -16.772 1.00 94.50 354 THR A O 1
ATOM 2694 N N . ILE A 1 355 ? -0.557 4.288 -15.109 1.00 94.62 355 ILE A N 1
ATOM 2695 C CA . ILE A 1 355 ? 0.169 3.110 -15.601 1.00 94.62 355 ILE A CA 1
ATOM 2696 C C . ILE A 1 355 ? -0.283 2.724 -17.015 1.00 94.62 355 ILE A C 1
ATOM 2698 O O . ILE A 1 355 ? 0.561 2.380 -17.841 1.00 94.62 355 ILE A O 1
ATOM 2702 N N . ASP A 1 356 ? -1.577 2.803 -17.323 1.00 94.00 356 ASP A N 1
ATOM 2703 C CA . ASP A 1 356 ? -2.098 2.474 -18.654 1.00 94.00 356 ASP A CA 1
ATOM 2704 C C . ASP A 1 356 ? -1.561 3.426 -19.732 1.00 94.00 356 ASP A C 1
ATOM 2706 O O . ASP A 1 356 ? -1.011 2.989 -20.746 1.00 94.00 356 ASP A O 1
ATOM 2710 N N . GLN A 1 357 ? -1.608 4.737 -19.465 1.00 94.94 357 GLN A N 1
ATOM 2711 C CA . GLN A 1 357 ? -1.018 5.749 -20.346 1.00 94.94 357 GLN A CA 1
ATOM 2712 C C . GLN A 1 357 ? 0.483 5.522 -20.551 1.00 94.94 357 GLN A C 1
ATOM 2714 O O . GLN A 1 357 ? 0.985 5.678 -21.665 1.00 94.94 357 GLN A O 1
ATOM 2719 N N . PHE A 1 358 ? 1.204 5.140 -19.493 1.00 95.88 358 PHE A N 1
ATOM 2720 C CA . PHE A 1 358 ? 2.623 4.829 -19.594 1.00 95.88 358 PHE A CA 1
ATOM 2721 C C . PHE A 1 358 ? 2.876 3.576 -20.448 1.00 95.88 358 PHE A C 1
ATOM 2723 O O . PHE A 1 358 ? 3.715 3.625 -21.347 1.00 95.88 358 PHE A O 1
ATOM 2730 N N . ASN A 1 359 ? 2.132 2.492 -20.211 1.00 95.75 359 ASN A N 1
ATOM 2731 C CA . ASN A 1 359 ? 2.263 1.215 -20.921 1.00 95.75 359 ASN A CA 1
ATOM 2732 C C . ASN A 1 359 ? 1.899 1.310 -22.411 1.00 95.75 359 ASN A C 1
ATOM 2734 O O . ASN A 1 359 ? 2.405 0.528 -23.216 1.00 95.75 359 ASN A O 1
ATOM 2738 N N . ALA A 1 360 ? 1.033 2.253 -22.787 1.00 93.31 360 ALA A N 1
ATOM 2739 C CA . ALA A 1 360 ? 0.676 2.513 -24.180 1.00 93.31 360 ALA A CA 1
ATOM 2740 C C . ALA A 1 360 ? 1.789 3.231 -24.972 1.00 93.31 360 ALA A C 1
ATOM 2742 O O . ALA A 1 360 ? 1.759 3.244 -26.205 1.00 93.31 360 ALA A O 1
ATOM 2743 N N . ALA A 1 361 ? 2.767 3.840 -24.292 1.00 92.44 361 ALA A N 1
ATOM 2744 C CA . ALA A 1 361 ? 3.809 4.643 -24.919 1.00 92.44 361 ALA A CA 1
ATOM 2745 C C . ALA A 1 361 ? 5.093 3.843 -25.196 1.00 92.44 361 ALA A C 1
ATOM 2747 O O . ALA A 1 361 ? 5.594 3.097 -24.358 1.00 92.44 361 ALA A O 1
ATOM 2748 N N . VAL A 1 362 ? 5.702 4.091 -26.358 1.00 92.75 362 VAL A N 1
ATOM 2749 C CA . VAL A 1 362 ? 7.071 3.654 -26.671 1.00 92.75 362 VAL A CA 1
ATOM 2750 C C . VAL A 1 362 ? 8.040 4.774 -26.305 1.00 92.75 362 VAL A C 1
ATOM 2752 O O . VAL A 1 362 ? 7.824 5.931 -26.671 1.00 92.75 362 VAL A O 1
ATOM 2755 N N . ARG A 1 363 ? 9.123 4.450 -25.591 1.00 95.38 363 ARG A N 1
ATOM 2756 C CA . ARG A 1 363 ? 10.121 5.435 -25.145 1.00 95.38 363 ARG A CA 1
ATOM 2757 C C . ARG A 1 363 ? 11.376 5.331 -25.993 1.00 95.38 363 ARG A C 1
ATOM 2759 O O . ARG A 1 363 ? 11.981 4.274 -26.059 1.00 95.38 363 ARG A O 1
ATOM 2766 N N . ASN A 1 364 ? 11.768 6.412 -26.654 1.00 96.25 364 ASN A N 1
ATOM 2767 C CA . ASN A 1 364 ? 12.968 6.430 -27.486 1.00 96.25 364 ASN A CA 1
ATOM 2768 C C . ASN A 1 364 ? 14.121 7.030 -26.689 1.00 96.25 364 ASN A C 1
ATOM 2770 O O . ASN A 1 364 ? 13.992 8.164 -26.236 1.00 96.25 364 ASN A O 1
ATOM 2774 N N . LEU A 1 365 ? 15.214 6.282 -26.528 1.00 98.06 365 LEU A N 1
ATOM 2775 C CA . LEU A 1 365 ? 16.397 6.730 -25.791 1.00 98.06 365 LEU A CA 1
ATOM 2776 C C . LEU A 1 365 ? 17.622 6.720 -26.704 1.00 98.06 365 LEU A C 1
ATOM 2778 O O . LEU A 1 365 ? 17.865 5.735 -27.405 1.00 98.06 365 LEU A O 1
ATOM 2782 N N . LYS A 1 366 ? 18.406 7.797 -26.669 1.00 97.25 366 LYS A N 1
ATOM 2783 C CA . LYS A 1 366 ? 19.758 7.852 -27.249 1.00 97.25 366 LYS A CA 1
ATOM 2784 C C . LYS A 1 366 ? 20.832 7.736 -26.163 1.00 97.25 366 LYS A C 1
ATOM 2786 O O . LYS A 1 366 ? 20.520 7.460 -25.009 1.00 97.25 366 LYS A O 1
ATOM 2791 N N . HIS A 1 367 ? 22.104 7.911 -26.517 1.00 97.81 367 HIS A N 1
ATOM 2792 C CA . HIS A 1 367 ? 23.206 7.839 -25.555 1.00 97.81 367 HIS A CA 1
ATOM 2793 C C . HIS A 1 367 ? 22.963 8.732 -24.326 1.00 97.81 367 HIS A C 1
ATOM 2795 O O . HIS A 1 367 ? 22.596 9.897 -24.471 1.00 97.81 367 HIS A O 1
ATOM 2801 N N . ASP A 1 368 ? 23.187 8.170 -23.136 1.00 96.88 368 ASP A N 1
ATOM 2802 C CA . ASP A 1 368 ? 23.040 8.792 -21.814 1.00 96.88 368 ASP A CA 1
ATOM 2803 C C . ASP A 1 368 ? 21.630 9.260 -21.422 1.00 96.88 368 ASP A C 1
ATOM 2805 O O . ASP A 1 368 ? 21.442 9.759 -20.310 1.00 96.88 368 ASP A O 1
ATOM 2809 N N . GLU A 1 369 ? 20.624 9.035 -22.266 1.00 98.06 369 GLU A N 1
ATOM 2810 C CA . GLU A 1 369 ? 19.230 9.277 -21.912 1.00 98.06 369 GLU A CA 1
ATOM 2811 C C . GLU A 1 369 ? 18.664 8.167 -21.016 1.00 98.06 369 GLU A C 1
ATOM 2813 O O . GLU A 1 369 ? 19.067 6.998 -21.075 1.00 98.06 369 GLU A O 1
ATOM 2818 N N . GLU A 1 370 ? 17.700 8.542 -20.175 1.00 97.44 370 GLU A N 1
ATOM 2819 C CA . GLU A 1 370 ? 17.079 7.648 -19.204 1.00 97.44 370 GLU A CA 1
ATOM 2820 C C . GLU A 1 370 ? 15.581 7.910 -19.032 1.00 97.44 370 GLU A C 1
ATOM 2822 O O . GLU A 1 370 ? 15.098 9.030 -19.211 1.00 97.44 370 GLU A O 1
ATOM 2827 N N . VAL A 1 371 ? 14.858 6.855 -18.654 1.00 98.00 371 VAL A N 1
ATOM 2828 C CA . VAL A 1 371 ? 13.507 6.927 -18.092 1.00 98.00 371 VAL A CA 1
ATOM 2829 C C . VAL A 1 371 ? 13.601 6.592 -16.613 1.00 98.00 371 VAL A C 1
ATOM 2831 O O . VAL A 1 371 ? 14.139 5.544 -16.258 1.00 98.00 371 VAL A O 1
ATOM 2834 N N . GLU A 1 372 ? 13.056 7.453 -15.763 1.00 96.88 372 GLU A N 1
ATOM 2835 C CA . GLU A 1 372 ? 12.943 7.251 -14.321 1.00 96.88 372 GLU A CA 1
ATOM 2836 C C . GLU A 1 372 ? 11.467 7.269 -13.919 1.00 96.88 372 GLU A C 1
ATOM 2838 O O . GLU A 1 372 ? 10.717 8.161 -14.314 1.00 96.88 372 GLU A O 1
ATOM 2843 N N . ILE A 1 373 ? 11.049 6.259 -13.163 1.00 96.75 373 ILE A N 1
ATOM 2844 C CA . ILE A 1 373 ? 9.667 6.034 -12.739 1.00 96.75 373 ILE A CA 1
ATOM 2845 C C . ILE A 1 373 ? 9.670 5.876 -11.227 1.00 96.75 373 ILE A C 1
ATOM 2847 O O . ILE A 1 373 ? 10.462 5.099 -10.693 1.00 96.75 373 ILE A O 1
ATOM 2851 N N . ILE A 1 374 ? 8.768 6.572 -10.543 1.00 94.38 374 ILE A N 1
ATOM 2852 C CA . ILE A 1 374 ? 8.628 6.508 -9.087 1.00 94.38 374 ILE A CA 1
ATOM 2853 C C . ILE A 1 374 ? 7.159 6.324 -8.689 1.00 94.38 374 ILE A C 1
ATOM 2855 O O . ILE A 1 374 ? 6.244 6.710 -9.422 1.00 94.38 374 ILE A O 1
ATOM 2859 N N . GLY A 1 375 ? 6.945 5.759 -7.498 1.00 93.69 375 GLY A N 1
ATOM 2860 C CA . GLY A 1 375 ? 5.609 5.546 -6.933 1.00 93.69 375 GLY A CA 1
ATOM 2861 C C . GLY A 1 375 ? 4.998 4.181 -7.247 1.00 93.69 375 GLY A C 1
ATOM 2862 O O . GLY A 1 375 ? 3.781 4.041 -7.206 1.00 93.69 375 GLY A O 1
ATOM 2863 N N . LEU A 1 376 ? 5.817 3.175 -7.569 1.00 95.50 376 LEU A N 1
ATOM 2864 C CA . LEU A 1 376 ? 5.335 1.839 -7.931 1.00 95.50 376 LEU A CA 1
ATOM 2865 C C . LEU A 1 376 ? 5.143 0.945 -6.692 1.00 95.50 376 LEU A C 1
ATOM 2867 O O . LEU A 1 376 ? 6.028 0.905 -5.845 1.00 95.50 376 LEU A O 1
ATOM 2871 N N . PRO A 1 377 ? 4.067 0.153 -6.582 1.00 94.56 377 PRO A N 1
ATOM 2872 C CA . PRO A 1 377 ? 3.943 -0.875 -5.556 1.00 94.56 377 PRO A CA 1
ATOM 2873 C C . PRO A 1 377 ? 5.042 -1.931 -5.702 1.00 94.56 377 PRO A C 1
ATOM 2875 O O . PRO A 1 377 ? 5.425 -2.281 -6.823 1.00 94.56 377 PRO A O 1
ATOM 2878 N N . LYS A 1 378 ? 5.522 -2.498 -4.591 1.00 93.69 378 LYS A N 1
ATOM 2879 C CA . LYS A 1 378 ? 6.608 -3.496 -4.613 1.00 93.69 378 LYS A CA 1
ATOM 2880 C C . LYS A 1 378 ? 6.271 -4.776 -5.380 1.00 93.69 378 LYS A C 1
ATOM 2882 O O . LYS A 1 378 ? 7.162 -5.401 -5.938 1.00 93.69 378 LYS A O 1
ATOM 2887 N N . SER A 1 379 ? 5.007 -5.169 -5.471 1.00 93.56 379 SER A N 1
ATOM 2888 C CA . SER A 1 379 ? 4.607 -6.343 -6.256 1.00 93.56 379 SER A CA 1
ATOM 2889 C C . SER A 1 379 ? 4.498 -6.079 -7.765 1.00 93.56 379 SER A C 1
ATOM 2891 O O . SER A 1 379 ? 4.227 -7.019 -8.516 1.00 93.56 379 SER A O 1
ATOM 2893 N N . THR A 1 380 ? 4.777 -4.851 -8.224 1.00 95.75 380 THR A N 1
ATOM 2894 C CA . THR A 1 380 ? 4.876 -4.516 -9.653 1.00 95.75 380 THR A CA 1
ATOM 2895 C C . THR A 1 380 ? 5.951 -5.362 -10.332 1.00 95.75 380 THR A C 1
ATOM 2897 O O . THR A 1 380 ? 7.072 -5.497 -9.838 1.00 95.75 380 THR A O 1
ATOM 2900 N N . THR A 1 381 ? 5.609 -5.901 -11.495 1.00 95.50 381 THR A N 1
ATOM 2901 C CA . THR A 1 381 ? 6.501 -6.569 -12.436 1.00 95.50 381 THR A CA 1
ATOM 2902 C C . THR A 1 381 ? 6.809 -5.626 -13.590 1.00 95.50 381 THR A C 1
ATOM 2904 O O . THR A 1 381 ? 5.909 -5.131 -14.262 1.00 95.50 381 THR A O 1
ATOM 2907 N N . VAL A 1 382 ? 8.091 -5.379 -13.822 1.00 96.38 382 VAL A N 1
ATOM 2908 C CA . VAL A 1 382 ? 8.601 -4.550 -14.910 1.00 96.38 382 VAL A CA 1
ATOM 2909 C C . VAL A 1 382 ? 9.060 -5.464 -16.037 1.00 96.38 382 VAL A C 1
ATOM 2911 O O . VAL A 1 382 ? 9.898 -6.341 -15.815 1.00 96.38 382 VAL A O 1
ATOM 2914 N N . VAL A 1 383 ? 8.529 -5.235 -17.235 1.00 95.50 383 VAL A N 1
ATOM 2915 C CA . VAL A 1 383 ? 8.924 -5.923 -18.466 1.00 95.50 383 VAL A CA 1
ATOM 2916 C C . VAL A 1 383 ? 9.554 -4.915 -19.416 1.00 95.50 383 VAL A C 1
ATOM 2918 O O . VAL A 1 383 ? 8.934 -3.902 -19.736 1.00 95.50 383 VAL A O 1
ATOM 2921 N N . VAL A 1 384 ? 10.787 -5.159 -19.861 1.00 96.44 384 VAL A N 1
ATOM 2922 C CA . VAL A 1 384 ? 11.518 -4.234 -20.742 1.00 96.44 384 VAL A CA 1
ATOM 2923 C C . VAL A 1 384 ? 12.129 -4.969 -21.921 1.00 96.44 384 VAL A C 1
ATOM 2925 O O . VAL A 1 384 ? 12.765 -6.009 -21.753 1.00 96.44 384 VAL A O 1
ATOM 2928 N N . LYS A 1 385 ? 11.988 -4.374 -23.106 1.00 93.44 385 LYS A N 1
ATOM 2929 C CA . LYS A 1 385 ? 12.746 -4.738 -24.304 1.00 93.44 385 LYS A CA 1
ATOM 2930 C C . LYS A 1 385 ? 13.088 -3.501 -25.126 1.00 93.44 385 LYS A C 1
ATOM 2932 O O . LYS A 1 385 ? 12.288 -2.570 -25.231 1.00 93.44 385 LYS A O 1
ATOM 2937 N N . GLU A 1 386 ? 14.265 -3.521 -25.725 1.00 96.56 386 GLU A N 1
ATOM 2938 C CA . GLU A 1 386 ? 14.731 -2.532 -26.692 1.00 96.56 386 GLU A CA 1
ATOM 2939 C C . GLU A 1 386 ? 14.584 -3.078 -28.113 1.00 96.56 386 GLU A C 1
ATOM 2941 O O . GLU A 1 386 ? 14.670 -4.288 -28.319 1.00 96.56 386 GLU A O 1
ATOM 2946 N N . GLN A 1 387 ? 14.411 -2.199 -29.098 1.00 96.00 387 GLN A N 1
ATOM 2947 C CA . GLN A 1 387 ? 14.445 -2.549 -30.511 1.00 96.00 387 GLN A CA 1
ATOM 2948 C C . GLN A 1 387 ? 15.544 -1.795 -31.277 1.00 96.00 387 GLN A C 1
ATOM 2950 O O . GLN A 1 387 ? 15.711 -0.587 -31.121 1.00 96.00 387 GLN A O 1
ATOM 2955 N N . ASN A 1 388 ? 16.229 -2.473 -32.199 1.00 96.12 388 ASN A N 1
ATOM 2956 C CA . ASN A 1 388 ? 17.053 -1.836 -33.222 1.00 96.12 388 ASN A CA 1
ATOM 2957 C C . ASN A 1 388 ? 16.217 -1.463 -34.460 1.00 96.12 388 ASN A C 1
ATOM 2959 O O . ASN A 1 388 ? 16.165 -2.190 -35.451 1.00 96.12 388 ASN A O 1
ATOM 2963 N N . LYS A 1 389 ? 15.534 -0.319 -34.379 1.00 93.50 389 LYS A N 1
ATOM 2964 C CA . LYS A 1 389 ? 14.669 0.182 -35.459 1.00 93.50 389 LYS A CA 1
ATOM 2965 C C . LYS A 1 389 ? 15.334 1.231 -36.350 1.00 93.50 389 LYS A C 1
ATOM 2967 O O . LYS A 1 389 ? 15.106 1.254 -37.555 1.00 93.50 389 LYS A O 1
ATOM 2972 N N . ASN A 1 390 ? 16.109 2.128 -35.741 1.00 92.75 390 ASN A N 1
ATOM 2973 C CA . ASN A 1 390 ? 16.547 3.375 -36.377 1.00 92.75 390 ASN A CA 1
ATOM 2974 C C . ASN A 1 390 ? 18.025 3.371 -36.794 1.00 92.75 390 ASN A C 1
ATOM 2976 O O . ASN A 1 390 ? 18.485 4.336 -37.398 1.00 92.75 390 ASN A O 1
ATOM 2980 N N . PHE A 1 391 ? 18.772 2.309 -36.489 1.00 92.12 391 PHE A N 1
ATOM 2981 C CA . PHE A 1 391 ? 20.137 2.133 -36.972 1.00 92.12 391 PHE A CA 1
ATOM 2982 C C . PHE A 1 391 ? 20.153 1.127 -38.120 1.00 92.12 391 PHE A C 1
ATOM 2984 O O . PHE A 1 391 ? 19.471 0.111 -38.077 1.00 92.12 391 PHE A O 1
ATOM 2991 N N . VAL A 1 392 ? 20.931 1.416 -39.161 1.00 89.06 392 VAL A N 1
ATOM 2992 C CA . VAL A 1 392 ? 20.952 0.625 -40.405 1.00 89.06 392 VAL A CA 1
ATOM 2993 C C . VAL A 1 392 ? 21.789 -0.655 -40.311 1.00 89.06 392 VAL A C 1
ATOM 2995 O O . VAL A 1 392 ? 21.688 -1.517 -41.179 1.00 89.06 392 VAL A O 1
ATOM 2998 N N . GLY A 1 393 ? 22.635 -0.781 -39.286 1.00 90.38 393 GLY A N 1
ATOM 2999 C CA . GLY A 1 393 ? 23.473 -1.955 -39.047 1.00 90.38 393 GLY A CA 1
ATOM 3000 C C . GLY A 1 393 ? 22.936 -2.854 -37.935 1.00 90.38 393 GLY A C 1
ATOM 3001 O O . GLY A 1 393 ? 21.999 -2.504 -37.219 1.00 90.38 393 GLY A O 1
ATOM 3002 N N . ALA A 1 394 ? 23.561 -4.016 -37.758 1.00 92.62 394 ALA A N 1
ATOM 3003 C CA . ALA A 1 394 ? 23.338 -4.833 -36.571 1.00 92.62 394 ALA A CA 1
ATOM 3004 C C . ALA A 1 394 ? 24.115 -4.258 -35.375 1.00 92.62 394 ALA A C 1
ATOM 3006 O O . ALA A 1 394 ? 25.245 -3.803 -35.547 1.00 92.62 394 ALA A O 1
ATOM 3007 N N . VAL A 1 395 ? 23.537 -4.303 -34.172 1.00 94.81 395 VAL A N 1
ATOM 3008 C CA . VAL A 1 395 ? 24.196 -3.845 -32.931 1.00 94.81 395 VAL A CA 1
ATOM 3009 C C . VAL A 1 395 ? 24.255 -4.967 -31.911 1.00 94.81 395 VAL A C 1
ATOM 3011 O O . VAL A 1 395 ? 23.313 -5.742 -31.798 1.00 94.81 395 VAL A O 1
ATOM 3014 N N . LYS A 1 396 ? 25.335 -5.062 -31.139 1.00 95.12 396 LYS A N 1
ATOM 3015 C CA . LYS A 1 396 ? 25.354 -5.888 -29.929 1.00 95.12 396 LYS A CA 1
ATOM 3016 C C . LYS A 1 396 ? 24.686 -5.113 -28.805 1.00 95.12 396 LYS A C 1
ATOM 3018 O O . LYS A 1 396 ? 24.992 -3.938 -28.634 1.00 95.12 396 LYS A O 1
ATOM 3023 N N . SER A 1 397 ? 23.791 -5.762 -28.070 1.00 95.62 397 SER A N 1
ATOM 3024 C CA . SER A 1 397 ? 23.098 -5.203 -26.913 1.00 95.62 397 SER A CA 1
ATOM 3025 C C . SER A 1 397 ? 23.463 -6.001 -25.671 1.00 95.62 397 SER A C 1
ATOM 3027 O O . SER A 1 397 ? 23.127 -7.186 -25.571 1.00 95.62 397 SER A O 1
ATOM 3029 N N . ASP A 1 398 ? 24.162 -5.343 -24.750 1.00 94.50 398 ASP A N 1
ATOM 3030 C CA . ASP A 1 398 ? 24.442 -5.851 -23.412 1.00 94.50 398 ASP A CA 1
ATOM 3031 C C . ASP A 1 398 ? 23.482 -5.224 -22.408 1.00 94.50 398 ASP A C 1
ATOM 3033 O O . ASP A 1 398 ? 23.152 -4.037 -22.490 1.00 94.50 398 ASP A O 1
ATOM 3037 N N . LEU A 1 399 ? 23.093 -6.005 -21.406 1.00 95.50 399 LEU A N 1
ATOM 3038 C CA . LEU A 1 399 ? 22.292 -5.528 -20.292 1.00 95.50 399 LEU A CA 1
ATOM 3039 C C . LEU A 1 399 ? 23.042 -5.720 -18.981 1.00 95.50 399 LEU A C 1
ATOM 3041 O O . LEU A 1 399 ? 23.481 -6.821 -18.661 1.00 95.50 399 LEU A O 1
ATOM 3045 N N . THR A 1 400 ? 23.089 -4.664 -18.173 1.00 95.62 400 THR A N 1
ATOM 3046 C CA . THR A 1 400 ? 23.437 -4.769 -16.752 1.00 95.62 400 THR A CA 1
ATOM 3047 C C . THR A 1 400 ? 22.239 -4.380 -15.892 1.00 95.62 400 THR A C 1
ATOM 3049 O O . THR A 1 400 ? 21.669 -3.303 -16.072 1.00 95.62 400 THR A O 1
ATOM 3052 N N . GLY A 1 401 ? 21.855 -5.257 -14.963 1.00 96.38 401 GLY A N 1
ATOM 3053 C CA . GLY A 1 401 ? 20.806 -5.000 -13.976 1.00 96.38 401 GLY A CA 1
ATOM 3054 C C . GLY A 1 401 ? 21.361 -4.571 -12.616 1.00 96.38 401 GLY A C 1
ATOM 3055 O O . GLY A 1 401 ? 22.459 -4.974 -12.231 1.00 96.38 401 GLY A O 1
ATOM 3056 N N . TYR A 1 402 ? 20.591 -3.771 -11.881 1.00 97.12 402 TYR A N 1
ATOM 3057 C CA . TYR A 1 402 ? 20.946 -3.199 -10.582 1.00 97.12 402 TYR A CA 1
ATOM 3058 C C . TYR A 1 402 ? 19.753 -3.240 -9.619 1.00 97.12 402 TYR A C 1
ATOM 3060 O O . TYR A 1 402 ? 18.609 -3.081 -10.040 1.00 97.12 402 TYR A O 1
ATOM 3068 N N . LYS A 1 403 ? 20.035 -3.365 -8.318 1.00 95.75 403 LYS A N 1
ATOM 3069 C CA . LYS A 1 403 ? 19.057 -3.332 -7.209 1.00 95.75 403 LYS A CA 1
ATOM 3070 C C . LYS A 1 403 ? 18.664 -1.908 -6.774 1.00 95.75 403 LYS A C 1
ATOM 3072 O O . LYS A 1 403 ? 18.059 -1.720 -5.727 1.00 95.75 403 LYS A O 1
ATOM 3077 N N . SER A 1 404 ? 19.107 -0.891 -7.510 1.00 94.62 404 SER A N 1
ATOM 3078 C CA . SER A 1 404 ? 18.869 0.529 -7.227 1.00 94.62 404 SER A CA 1
ATOM 3079 C C . SER A 1 404 ? 18.884 1.326 -8.531 1.00 94.62 404 SER A C 1
ATOM 3081 O O . SER A 1 404 ? 19.509 0.919 -9.516 1.00 94.62 404 SER A O 1
ATOM 3083 N N . VAL A 1 405 ? 18.235 2.490 -8.513 1.00 94.88 405 VAL A N 1
ATOM 3084 C CA . VAL A 1 405 ? 18.231 3.475 -9.599 1.00 94.88 405 VAL A CA 1
ATOM 3085 C C . VAL A 1 405 ? 19.537 4.273 -9.733 1.00 94.88 405 VAL A C 1
ATOM 3087 O O . VAL A 1 405 ? 19.699 4.990 -10.716 1.00 94.88 405 VAL A O 1
ATOM 3090 N N . ASP A 1 406 ? 20.490 4.135 -8.807 1.00 92.75 406 ASP A N 1
ATOM 3091 C CA . ASP A 1 406 ? 21.775 4.858 -8.864 1.00 92.75 406 ASP A CA 1
ATOM 3092 C C . ASP A 1 406 ? 22.741 4.310 -9.929 1.00 92.75 406 ASP A C 1
ATOM 3094 O O . ASP A 1 406 ? 23.702 4.981 -10.298 1.00 92.75 406 ASP A O 1
ATOM 3098 N N . LEU A 1 407 ? 22.502 3.084 -10.419 1.00 94.56 407 LEU A N 1
ATOM 3099 C CA . LEU A 1 407 ? 23.293 2.419 -11.471 1.00 94.56 407 LEU A CA 1
ATOM 3100 C C . LEU A 1 407 ? 24.801 2.296 -11.151 1.00 94.56 407 LEU A C 1
ATOM 3102 O O . LEU A 1 407 ? 25.637 2.217 -12.051 1.00 94.56 407 LEU A O 1
ATOM 3106 N N . ILE A 1 408 ? 25.159 2.257 -9.866 1.00 94.88 408 ILE A N 1
ATOM 3107 C CA . ILE A 1 408 ? 26.540 2.059 -9.411 1.00 94.88 408 ILE A CA 1
ATOM 3108 C C . ILE A 1 408 ? 26.896 0.574 -9.320 1.00 94.88 408 ILE A C 1
ATOM 3110 O O . ILE A 1 408 ? 26.070 -0.262 -8.957 1.00 94.88 408 ILE A O 1
ATOM 3114 N N . ASP A 1 409 ? 28.159 0.244 -9.580 1.00 92.75 409 ASP A N 1
ATOM 3115 C CA . ASP A 1 409 ? 28.640 -1.141 -9.632 1.00 92.75 409 ASP A CA 1
ATOM 3116 C C . ASP A 1 409 ? 28.421 -1.937 -8.337 1.00 92.75 409 ASP A C 1
ATOM 3118 O O . ASP A 1 409 ? 28.144 -3.134 -8.399 1.00 92.75 409 ASP A O 1
ATOM 3122 N N . ALA A 1 410 ? 28.461 -1.274 -7.176 1.00 94.31 410 ALA A N 1
ATOM 3123 C CA . ALA A 1 410 ? 28.165 -1.891 -5.881 1.00 94.31 410 ALA A CA 1
ATOM 3124 C C . ALA A 1 410 ? 26.725 -2.439 -5.781 1.00 94.31 410 ALA A C 1
ATOM 3126 O O . ALA A 1 410 ? 26.473 -3.364 -5.013 1.00 94.31 410 ALA A O 1
ATOM 3127 N N . ASN A 1 411 ? 25.799 -1.902 -6.583 1.00 94.56 411 ASN A N 1
ATOM 3128 C CA . ASN A 1 411 ? 24.385 -2.273 -6.595 1.00 94.56 411 ASN A CA 1
ATOM 3129 C C . ASN A 1 411 ? 24.027 -3.249 -7.726 1.00 94.56 411 ASN A C 1
ATOM 3131 O O . ASN A 1 411 ? 22.841 -3.512 -7.930 1.00 94.56 411 ASN A O 1
ATOM 3135 N N . LYS A 1 412 ? 25.006 -3.780 -8.476 1.00 95.44 412 LYS A N 1
ATOM 3136 C CA . LYS A 1 412 ? 24.753 -4.758 -9.549 1.00 95.44 412 LYS A CA 1
ATOM 3137 C C . LYS A 1 412 ? 23.949 -5.953 -9.029 1.00 95.44 412 LYS A C 1
ATOM 3139 O O . LYS A 1 412 ? 24.259 -6.534 -7.988 1.00 95.44 412 LYS A O 1
ATOM 3144 N N . ASP A 1 413 ? 22.921 -6.338 -9.778 1.00 94.31 413 ASP A N 1
ATOM 3145 C CA . ASP A 1 413 ? 22.096 -7.502 -9.480 1.00 94.31 413 ASP A CA 1
ATOM 3146 C C . ASP A 1 413 ? 22.534 -8.698 -10.325 1.00 94.31 413 ASP A C 1
ATOM 3148 O O . ASP A 1 413 ? 22.172 -8.837 -11.493 1.00 94.31 413 ASP A O 1
ATOM 3152 N N . THR A 1 414 ? 23.299 -9.596 -9.712 1.00 90.62 414 THR A N 1
ATOM 3153 C CA . THR A 1 414 ? 23.789 -10.815 -10.366 1.00 90.62 414 THR A CA 1
ATOM 3154 C C . THR A 1 414 ? 22.675 -11.803 -10.718 1.00 90.62 414 THR A C 1
ATOM 3156 O O . THR A 1 414 ? 22.887 -12.689 -11.543 1.00 90.62 414 THR A O 1
ATOM 3159 N N . THR A 1 415 ? 21.470 -11.653 -10.153 1.00 90.75 415 THR A N 1
ATOM 3160 C CA . THR A 1 415 ? 20.314 -12.486 -10.519 1.00 90.75 415 THR A CA 1
ATOM 3161 C C . THR A 1 415 ? 19.718 -12.094 -11.876 1.00 90.75 415 THR A C 1
ATOM 3163 O O . THR A 1 415 ? 18.984 -12.879 -12.488 1.00 90.75 415 THR A O 1
ATOM 3166 N N . ILE A 1 416 ? 20.064 -10.905 -12.386 1.00 89.38 416 ILE A N 1
ATOM 3167 C CA . ILE A 1 416 ? 19.697 -10.412 -13.714 1.00 89.38 416 ILE A CA 1
ATOM 3168 C C . ILE A 1 416 ? 20.798 -10.797 -14.700 1.00 89.38 416 ILE A C 1
ATOM 3170 O O . ILE A 1 416 ? 21.649 -9.994 -15.066 1.00 89.38 416 ILE A O 1
ATOM 3174 N N . THR A 1 417 ? 20.779 -12.058 -15.129 1.00 84.88 417 THR A N 1
ATOM 3175 C CA . THR A 1 417 ? 21.673 -12.550 -16.183 1.00 84.88 417 THR A CA 1
ATOM 3176 C C . THR A 1 417 ? 20.915 -12.605 -17.501 1.00 84.88 417 THR A C 1
ATOM 3178 O O . THR A 1 417 ? 19.989 -13.400 -17.655 1.00 84.88 417 THR A O 1
ATOM 3181 N N . VAL A 1 418 ? 21.299 -11.749 -18.444 1.00 86.25 418 VAL A N 1
ATOM 3182 C CA . VAL A 1 418 ? 20.720 -11.696 -19.789 1.00 86.25 418 VAL A CA 1
ATOM 3183 C C . VAL A 1 418 ? 21.865 -11.779 -20.796 1.00 86.25 418 VAL A C 1
ATOM 3185 O O . VAL A 1 418 ? 22.829 -11.026 -20.659 1.00 86.25 418 VAL A O 1
ATOM 3188 N N . PRO A 1 419 ? 21.818 -12.707 -21.768 1.00 85.44 419 PRO A N 1
ATOM 3189 C CA . PRO A 1 419 ? 22.900 -12.857 -22.729 1.00 85.44 419 PRO A CA 1
ATOM 3190 C C . PRO A 1 419 ? 22.968 -11.649 -23.666 1.00 85.44 419 PRO A C 1
ATOM 3192 O O . PRO A 1 419 ? 21.934 -11.116 -24.077 1.00 85.44 419 PRO A O 1
ATOM 3195 N N . THR A 1 420 ? 24.185 -11.276 -24.063 1.00 91.12 420 THR A N 1
ATOM 3196 C CA . THR A 1 420 ? 24.408 -10.334 -25.163 1.00 91.12 420 THR A CA 1
ATOM 3197 C C . THR A 1 420 ? 23.694 -10.833 -26.414 1.00 91.12 420 THR A C 1
ATOM 3199 O O . THR A 1 420 ? 23.898 -11.974 -26.840 1.00 91.12 420 THR A O 1
ATOM 3202 N N . LYS A 1 421 ? 22.882 -9.973 -27.034 1.00 94.06 421 LYS A N 1
ATOM 3203 C CA . LYS A 1 421 ? 22.170 -10.293 -28.279 1.00 94.06 421 LYS A CA 1
ATOM 3204 C C . LYS A 1 421 ? 22.595 -9.350 -29.398 1.00 94.06 421 LYS A C 1
ATOM 3206 O O . LYS A 1 421 ? 22.778 -8.157 -29.174 1.00 94.06 421 LYS A O 1
ATOM 3211 N N . VAL A 1 422 ? 22.735 -9.883 -30.610 1.00 94.25 422 VAL A N 1
ATOM 3212 C CA . VAL A 1 422 ? 22.924 -9.079 -31.825 1.00 94.25 422 VAL A CA 1
ATOM 3213 C C . VAL A 1 422 ? 21.551 -8.711 -32.375 1.00 94.25 422 VAL A C 1
ATOM 3215 O O . VAL A 1 422 ? 20.793 -9.594 -32.768 1.00 94.25 422 VAL A O 1
ATOM 3218 N N . LEU A 1 423 ? 21.237 -7.420 -32.389 1.00 95.19 423 LEU A N 1
ATOM 3219 C CA . LEU A 1 423 ? 19.955 -6.883 -32.822 1.00 95.19 423 LEU A CA 1
ATOM 3220 C C . LEU A 1 423 ? 20.019 -6.518 -34.301 1.00 95.19 423 LEU A C 1
ATOM 3222 O O . LEU A 1 423 ? 20.779 -5.622 -34.685 1.00 95.19 423 LEU A O 1
ATOM 3226 N N . LYS A 1 424 ? 19.219 -7.184 -35.131 1.00 93.75 424 LYS A N 1
ATOM 3227 C CA . LYS A 1 424 ? 19.113 -6.857 -36.559 1.00 93.75 424 LYS A CA 1
ATOM 3228 C C . LYS A 1 424 ? 18.341 -5.548 -36.766 1.00 93.75 424 LYS A C 1
ATOM 3230 O O . LYS A 1 424 ? 17.423 -5.270 -35.997 1.00 93.75 424 LYS A O 1
ATOM 3235 N N . PRO A 1 425 ? 18.695 -4.750 -37.785 1.00 92.44 425 PRO A N 1
ATOM 3236 C CA . PRO A 1 425 ? 17.930 -3.562 -38.129 1.00 92.44 425 PRO A CA 1
ATOM 3237 C C . PRO A 1 425 ? 16.559 -3.972 -38.677 1.00 92.44 425 PRO A C 1
ATOM 3239 O O . PRO A 1 425 ? 16.480 -4.743 -39.634 1.00 92.44 425 PRO A O 1
ATOM 3242 N N . ASP A 1 426 ? 15.480 -3.452 -38.096 1.00 91.75 426 ASP A N 1
ATOM 3243 C CA . ASP A 1 426 ? 14.127 -3.678 -38.611 1.00 91.75 426 ASP A CA 1
ATOM 3244 C C . ASP A 1 426 ? 13.225 -2.456 -38.404 1.00 91.75 426 ASP A C 1
ATOM 3246 O O . ASP A 1 426 ? 12.744 -2.174 -37.304 1.00 91.75 426 ASP A O 1
ATOM 3250 N N . ALA A 1 427 ? 12.932 -1.759 -39.502 1.00 83.44 427 ALA A N 1
ATOM 3251 C CA . ALA A 1 427 ? 12.028 -0.614 -39.508 1.00 83.44 427 ALA A CA 1
ATOM 3252 C C . ALA A 1 427 ? 10.552 -1.000 -39.269 1.00 83.44 427 ALA A C 1
ATOM 3254 O O . ALA A 1 427 ? 9.748 -0.146 -38.881 1.00 83.44 427 ALA A O 1
ATOM 3255 N N . THR A 1 428 ? 10.187 -2.267 -39.501 1.00 82.50 428 THR A N 1
ATOM 3256 C CA . THR A 1 428 ? 8.803 -2.769 -39.459 1.00 82.50 428 THR A CA 1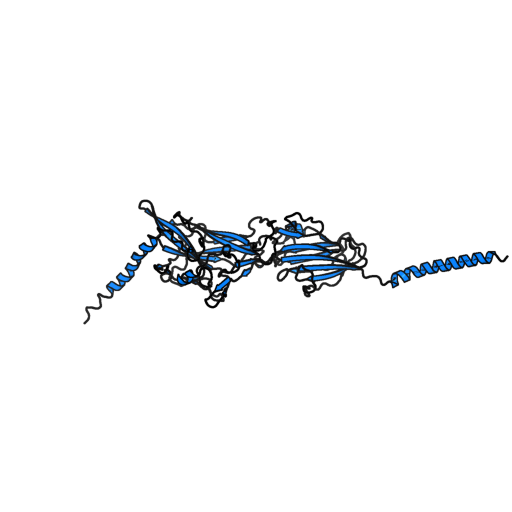
ATOM 3257 C C . THR A 1 428 ? 8.403 -3.368 -38.113 1.00 82.50 428 THR A C 1
ATOM 3259 O O . THR A 1 428 ? 7.211 -3.515 -37.856 1.00 82.50 428 THR A O 1
ATOM 3262 N N . SER A 1 429 ? 9.373 -3.655 -37.238 1.00 79.75 429 SER A N 1
ATOM 3263 C CA . SER A 1 429 ? 9.149 -4.245 -35.909 1.00 79.75 429 SER A CA 1
ATOM 3264 C C . SER A 1 429 ? 8.484 -5.625 -35.934 1.00 79.75 429 SER A C 1
ATOM 3266 O O . SER A 1 429 ? 7.736 -5.972 -35.021 1.00 79.75 429 SER A O 1
ATOM 3268 N N . THR A 1 430 ? 8.767 -6.414 -36.968 1.00 84.31 430 THR A N 1
ATOM 3269 C CA . THR A 1 430 ? 8.228 -7.765 -37.158 1.00 84.31 430 THR A CA 1
ATOM 3270 C C . THR A 1 430 ? 9.258 -8.862 -36.903 1.00 84.31 430 THR A C 1
ATOM 3272 O O . THR A 1 430 ? 8.859 -9.977 -36.571 1.00 84.31 430 THR A O 1
ATOM 3275 N N . ASP A 1 431 ? 10.560 -8.565 -36.992 1.00 89.31 431 ASP A N 1
ATOM 3276 C CA . ASP A 1 431 ? 11.630 -9.534 -36.744 1.00 89.31 431 ASP A CA 1
ATOM 3277 C C . ASP A 1 431 ? 11.946 -9.641 -35.235 1.00 89.31 431 ASP A C 1
ATOM 3279 O O . ASP A 1 431 ? 12.413 -8.662 -34.636 1.00 89.31 431 ASP A O 1
ATOM 3283 N N . PRO A 1 432 ? 11.760 -10.812 -34.592 1.00 88.38 432 PRO A N 1
ATOM 3284 C CA . PRO A 1 432 ? 12.159 -11.038 -33.200 1.00 88.38 432 PRO A CA 1
ATOM 3285 C C . PRO A 1 432 ? 13.658 -10.822 -32.938 1.00 88.38 432 PRO A C 1
ATOM 3287 O O . PRO A 1 432 ? 14.054 -10.519 -31.808 1.00 88.38 432 PRO A O 1
ATOM 3290 N N . ASP A 1 433 ? 14.510 -10.954 -33.957 1.00 91.44 433 ASP A N 1
ATOM 3291 C CA . ASP A 1 433 ? 15.946 -10.683 -33.856 1.00 91.44 433 ASP A CA 1
ATOM 3292 C C . ASP A 1 433 ? 16.266 -9.186 -33.820 1.00 91.44 433 ASP A C 1
ATOM 3294 O O . ASP A 1 433 ? 17.396 -8.821 -33.507 1.00 91.44 433 ASP A O 1
ATOM 3298 N N . SER A 1 434 ? 15.297 -8.304 -34.080 1.00 93.12 434 SER A N 1
ATOM 3299 C CA . SER A 1 434 ? 15.471 -6.856 -33.907 1.0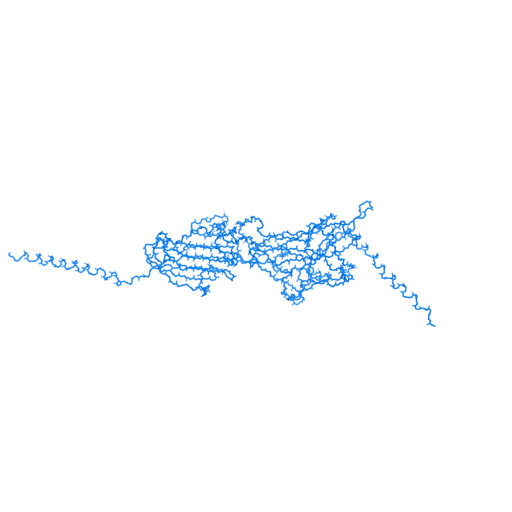0 93.12 434 SER A CA 1
ATOM 3300 C C . SER A 1 434 ? 15.329 -6.389 -32.456 1.00 93.12 434 SER A C 1
ATOM 3302 O O . SER A 1 434 ? 15.691 -5.256 -32.141 1.00 93.12 434 SER A O 1
ATOM 3304 N N . PHE A 1 435 ? 14.841 -7.255 -31.561 1.00 94.31 435 PHE A N 1
ATOM 3305 C CA . PHE A 1 435 ? 14.611 -6.935 -30.153 1.00 94.31 435 PHE A CA 1
ATOM 3306 C C . PHE A 1 435 ? 15.693 -7.498 -29.243 1.00 94.31 435 PHE A C 1
ATOM 3308 O O . PHE A 1 435 ? 16.165 -8.619 -29.455 1.00 94.31 435 PHE A O 1
ATOM 3315 N N . SER A 1 436 ? 16.034 -6.769 -28.180 1.00 94.31 436 SER A N 1
ATOM 3316 C CA . SER A 1 436 ? 16.806 -7.319 -27.066 1.00 94.31 436 SER A CA 1
ATOM 3317 C C . SER A 1 436 ? 16.086 -8.516 -26.446 1.00 94.31 436 SER A C 1
ATOM 3319 O O . SER A 1 436 ? 14.889 -8.733 -26.651 1.00 94.31 436 SER A O 1
ATOM 3321 N N . ALA A 1 437 ? 16.814 -9.305 -25.658 1.00 90.50 437 ALA A N 1
ATOM 3322 C CA . ALA A 1 437 ? 16.150 -10.229 -24.754 1.00 90.50 437 ALA A CA 1
ATOM 3323 C C . ALA A 1 437 ? 15.234 -9.440 -23.804 1.00 90.50 437 ALA A C 1
ATOM 3325 O O . ALA A 1 437 ? 15.572 -8.334 -23.372 1.00 90.50 437 ALA A O 1
ATOM 3326 N N . GLU A 1 438 ? 14.061 -10.002 -23.533 1.00 91.88 438 GLU A N 1
ATOM 3327 C CA . GLU A 1 438 ? 13.085 -9.398 -22.638 1.00 91.88 438 GLU A CA 1
ATOM 3328 C C . GLU A 1 438 ? 13.518 -9.592 -21.186 1.00 91.88 438 GLU A C 1
ATOM 3330 O O . GLU A 1 438 ? 13.898 -10.686 -20.762 1.00 91.88 438 GLU A O 1
ATOM 3335 N N . VAL A 1 439 ? 13.449 -8.512 -20.418 1.00 93.31 439 VAL A N 1
ATOM 3336 C CA . VAL A 1 439 ? 13.743 -8.512 -18.988 1.00 93.31 439 VAL A CA 1
ATOM 3337 C C . VAL A 1 439 ? 12.432 -8.449 -18.243 1.00 93.31 439 VAL A C 1
ATOM 3339 O O . VAL A 1 439 ? 11.740 -7.448 -18.362 1.00 93.31 439 VAL A O 1
ATOM 3342 N N . THR A 1 440 ? 12.131 -9.465 -17.439 1.00 93.75 440 THR A N 1
ATOM 3343 C CA . THR A 1 440 ? 10.969 -9.474 -16.541 1.00 93.75 440 THR A CA 1
ATOM 3344 C C . THR A 1 440 ? 11.444 -9.527 -15.095 1.00 93.75 440 THR A C 1
ATOM 3346 O O . THR A 1 440 ? 12.124 -10.481 -14.704 1.00 93.75 440 THR A O 1
ATOM 3349 N N . ARG A 1 441 ? 11.126 -8.501 -14.294 1.00 93.94 441 ARG A N 1
ATOM 3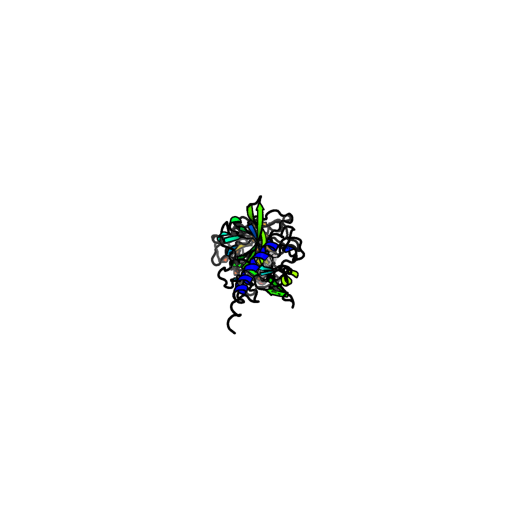350 C CA . ARG A 1 441 ? 11.545 -8.412 -12.884 1.00 93.94 441 ARG A CA 1
ATOM 3351 C C . ARG A 1 441 ? 10.476 -7.827 -11.980 1.00 93.94 441 ARG A C 1
ATOM 3353 O O . ARG A 1 441 ? 9.907 -6.788 -12.284 1.00 93.94 441 ARG A O 1
ATOM 3360 N N . GLN A 1 442 ? 10.262 -8.474 -10.840 1.00 93.44 442 GLN A N 1
ATOM 3361 C CA . GLN A 1 442 ? 9.376 -7.982 -9.791 1.00 93.44 442 GLN A CA 1
ATOM 3362 C C . GLN A 1 442 ? 10.147 -7.121 -8.784 1.00 93.44 442 GLN A C 1
ATOM 3364 O O . GLN A 1 442 ? 11.275 -7.456 -8.421 1.00 93.44 442 GLN A O 1
ATOM 3369 N N . LEU A 1 443 ? 9.529 -6.042 -8.301 1.00 94.81 443 LEU A N 1
ATOM 3370 C CA . LEU A 1 443 ? 10.150 -5.055 -7.404 1.00 94.81 443 LEU A CA 1
ATOM 3371 C C . LEU A 1 443 ? 10.044 -5.418 -5.909 1.00 94.81 443 LEU A C 1
ATOM 3373 O O . LEU A 1 443 ? 10.173 -4.558 -5.034 1.00 94.81 443 LEU A O 1
ATOM 3377 N N . THR A 1 444 ? 9.794 -6.693 -5.592 1.00 91.50 444 THR A N 1
ATOM 3378 C CA . THR A 1 444 ? 9.413 -7.144 -4.244 1.00 91.50 444 THR A CA 1
ATOM 3379 C C . THR A 1 444 ? 10.416 -6.684 -3.188 1.00 91.50 444 THR A C 1
ATOM 3381 O O . THR A 1 444 ? 10.038 -6.114 -2.164 1.00 91.50 444 THR A O 1
ATOM 3384 N N . ALA A 1 445 ? 11.705 -6.890 -3.462 1.00 88.50 445 ALA A N 1
ATOM 3385 C CA . ALA A 1 445 ? 12.773 -6.622 -2.507 1.00 88.50 445 ALA A CA 1
ATOM 3386 C C . ALA A 1 445 ? 13.444 -5.257 -2.700 1.00 88.50 445 ALA A C 1
ATOM 3388 O O . ALA A 1 445 ? 13.829 -4.644 -1.714 1.00 88.50 445 ALA A O 1
ATOM 3389 N N . ASN A 1 446 ? 13.597 -4.791 -3.942 1.00 93.88 446 ASN A N 1
ATOM 3390 C CA . ASN A 1 446 ? 14.437 -3.639 -4.263 1.00 93.88 446 ASN A CA 1
ATOM 3391 C C . ASN A 1 446 ? 13.841 -2.804 -5.402 1.00 93.88 446 ASN A C 1
ATOM 3393 O O . ASN A 1 446 ? 12.971 -3.271 -6.141 1.00 93.88 446 ASN A O 1
ATOM 3397 N N . ASP A 1 447 ? 14.376 -1.597 -5.560 1.00 96.25 447 ASP A N 1
ATOM 3398 C CA . ASP A 1 447 ? 14.256 -0.814 -6.789 1.00 96.25 447 ASP A CA 1
ATOM 3399 C C . ASP A 1 447 ? 14.969 -1.519 -7.958 1.00 96.25 447 ASP A C 1
ATOM 3401 O O . ASP A 1 447 ? 15.731 -2.473 -7.770 1.00 96.25 447 ASP A O 1
ATOM 3405 N N . LEU A 1 448 ? 14.744 -1.036 -9.181 1.00 97.56 448 LEU A N 1
ATOM 3406 C CA . LEU A 1 448 ? 15.324 -1.627 -10.386 1.00 97.56 448 LEU A CA 1
ATOM 3407 C C . LEU A 1 448 ? 16.058 -0.588 -11.233 1.00 97.56 448 LEU A C 1
ATOM 3409 O O . LEU A 1 448 ? 15.459 0.358 -11.736 1.00 97.56 448 LEU A O 1
ATOM 3413 N N . GLY A 1 449 ? 17.346 -0.817 -11.466 1.00 97.94 449 GLY A N 1
ATOM 3414 C CA . GLY A 1 449 ? 18.124 -0.116 -12.485 1.00 97.94 449 GLY A CA 1
ATOM 3415 C C . GLY A 1 449 ? 18.455 -1.052 -13.644 1.00 97.94 449 GLY A C 1
ATOM 3416 O O . GLY A 1 449 ? 18.897 -2.176 -13.419 1.00 97.94 449 GLY A O 1
ATOM 3417 N N . LEU A 1 450 ? 18.276 -0.603 -14.884 1.00 98.00 450 LEU A N 1
ATOM 3418 C CA . LEU A 1 450 ? 18.669 -1.329 -16.093 1.00 98.00 450 LEU A CA 1
ATOM 3419 C C . LEU A 1 450 ? 19.532 -0.430 -16.980 1.00 98.00 450 LEU A C 1
ATOM 3421 O O . LEU A 1 450 ? 19.098 0.649 -17.381 1.00 98.00 450 LEU A O 1
ATOM 3425 N N . LEU A 1 451 ? 20.733 -0.893 -17.321 1.00 97.56 451 LEU A N 1
ATOM 3426 C CA . LEU A 1 451 ? 21.632 -0.231 -18.263 1.00 97.56 451 LEU A CA 1
ATOM 3427 C C . LEU A 1 451 ? 21.730 -1.058 -19.545 1.00 97.56 451 LEU A C 1
ATOM 3429 O O . LEU A 1 451 ? 22.318 -2.140 -19.536 1.00 97.56 451 LEU A O 1
ATOM 3433 N N . TYR A 1 452 ? 21.181 -0.527 -20.636 1.00 97.69 452 TYR A N 1
ATOM 3434 C CA . TYR A 1 452 ? 21.266 -1.123 -21.969 1.00 97.69 452 TYR A CA 1
ATOM 3435 C C . TYR A 1 452 ? 22.417 -0.500 -22.748 1.00 97.69 452 TYR A C 1
ATOM 3437 O O . TYR A 1 452 ? 22.351 0.669 -23.143 1.00 97.69 452 TYR A O 1
ATOM 3445 N N . HIS A 1 453 ? 23.457 -1.280 -23.021 1.00 96.75 453 HIS A N 1
ATOM 3446 C CA . HIS A 1 453 ? 24.641 -0.834 -23.741 1.00 96.75 453 HIS A CA 1
ATOM 3447 C C . HIS A 1 453 ? 24.656 -1.414 -25.156 1.00 96.75 453 HIS A C 1
ATOM 3449 O O . HIS A 1 453 ? 24.948 -2.591 -25.348 1.00 96.75 453 HIS A O 1
ATOM 3455 N N . ASN A 1 454 ? 24.369 -0.568 -26.154 1.00 97.19 454 ASN A N 1
ATOM 3456 C CA . ASN A 1 454 ? 24.542 -0.951 -27.555 1.00 97.19 454 ASN A CA 1
ATOM 3457 C C . ASN A 1 454 ? 25.909 -0.552 -28.075 1.00 97.19 454 ASN A C 1
ATOM 3459 O O . ASN A 1 454 ? 26.363 0.576 -27.871 1.00 97.19 454 ASN A O 1
ATOM 3463 N N . HIS A 1 455 ? 26.539 -1.468 -28.792 1.00 94.81 455 HIS A N 1
ATOM 3464 C CA . HIS A 1 455 ? 27.823 -1.222 -29.409 1.00 94.81 455 HIS A CA 1
ATOM 3465 C C . HIS A 1 455 ? 27.990 -2.034 -30.690 1.00 94.81 455 HIS A C 1
ATOM 3467 O O . HIS A 1 455 ? 27.354 -3.065 -30.914 1.00 94.81 455 HIS A O 1
ATOM 3473 N N . VAL A 1 456 ? 28.869 -1.538 -31.547 1.00 91.12 456 VAL A N 1
ATOM 3474 C CA . VAL A 1 456 ? 29.458 -2.307 -32.638 1.00 91.12 456 VAL A CA 1
ATOM 3475 C C . VAL A 1 456 ? 30.943 -2.323 -32.345 1.00 91.12 456 VAL A C 1
ATOM 3477 O O . VAL A 1 456 ? 31.551 -1.252 -32.275 1.00 91.12 456 VAL A O 1
ATOM 3480 N N . ASP A 1 457 ? 31.490 -3.517 -32.118 1.00 80.19 457 ASP A N 1
ATOM 3481 C CA . ASP A 1 457 ? 32.924 -3.676 -31.902 1.00 80.19 457 ASP A CA 1
ATOM 3482 C C . ASP A 1 457 ? 33.681 -3.088 -33.086 1.00 80.19 457 ASP A C 1
ATOM 3484 O O . ASP A 1 457 ? 33.290 -3.255 -34.246 1.00 80.19 457 ASP A O 1
ATOM 3488 N N . GLU A 1 458 ? 34.766 -2.387 -32.785 1.00 60.59 458 GLU A N 1
ATOM 3489 C CA . GLU A 1 458 ? 35.648 -1.862 -33.811 1.00 60.59 458 GLU A CA 1
ATOM 3490 C C . GLU A 1 458 ? 36.120 -3.017 -34.702 1.00 60.59 458 GLU A C 1
ATOM 3492 O O . GLU A 1 458 ? 36.678 -4.012 -34.233 1.00 60.59 458 GLU A O 1
ATOM 3497 N N . ILE A 1 459 ? 35.898 -2.886 -36.012 1.00 55.78 459 ILE A N 1
ATOM 3498 C CA . ILE A 1 459 ? 36.576 -3.732 -36.989 1.00 55.78 459 ILE A CA 1
ATOM 3499 C C . ILE A 1 459 ? 38.062 -3.447 -36.784 1.00 55.78 459 ILE A C 1
ATOM 3501 O O . ILE A 1 459 ? 38.501 -2.314 -36.986 1.00 55.78 459 ILE A O 1
ATOM 3505 N N . THR A 1 460 ? 38.833 -4.450 -36.363 1.00 43.31 460 THR A N 1
ATOM 3506 C CA . THR A 1 460 ? 40.287 -4.322 -36.227 1.00 43.31 460 THR A CA 1
ATOM 3507 C C . THR A 1 460 ? 40.862 -3.628 -37.475 1.00 43.31 460 THR A C 1
ATOM 3509 O O . THR A 1 460 ? 40.466 -3.997 -38.589 1.00 43.31 460 THR A O 1
ATOM 3512 N N . PRO A 1 461 ? 41.796 -2.658 -37.341 1.00 46.47 461 PRO A N 1
ATOM 3513 C CA . PRO A 1 461 ? 42.305 -1.830 -38.449 1.00 46.47 461 PRO A CA 1
ATOM 3514 C C . PRO A 1 461 ? 42.813 -2.605 -39.678 1.00 46.47 461 PRO A C 1
ATOM 3516 O O . PRO A 1 461 ? 42.952 -2.051 -40.767 1.00 46.47 461 PRO A O 1
ATOM 3519 N N . THR A 1 462 ? 43.062 -3.903 -39.527 1.00 51.28 462 THR A N 1
ATOM 3520 C CA . THR A 1 462 ? 43.413 -4.851 -40.586 1.00 51.28 462 THR A CA 1
ATOM 3521 C C . THR A 1 462 ? 42.388 -4.938 -41.724 1.00 51.28 462 THR A C 1
ATOM 3523 O O . THR A 1 462 ? 42.791 -5.193 -42.858 1.00 51.28 462 THR A O 1
ATOM 3526 N N . GLY A 1 463 ? 41.096 -4.682 -41.481 1.00 43.88 463 GLY A N 1
ATOM 3527 C CA . GLY A 1 463 ? 40.052 -4.774 -42.515 1.00 43.88 463 GLY A CA 1
ATOM 3528 C C . GLY A 1 463 ? 40.098 -3.650 -43.557 1.00 43.88 463 GLY A C 1
ATOM 3529 O O . GLY A 1 463 ? 40.050 -3.916 -44.756 1.00 43.88 463 GLY A O 1
ATOM 3530 N N . VAL A 1 464 ? 40.267 -2.399 -43.116 1.00 51.66 464 VAL A N 1
ATOM 3531 C CA . VAL A 1 464 ? 40.330 -1.225 -44.010 1.00 51.66 464 VAL A CA 1
ATOM 3532 C C . VAL A 1 464 ? 41.620 -1.237 -44.834 1.00 51.66 464 VAL A C 1
ATOM 3534 O O . VAL A 1 464 ? 41.600 -0.950 -46.034 1.00 51.66 464 VAL A O 1
ATOM 3537 N N . VAL A 1 465 ? 42.739 -1.645 -44.224 1.00 48.47 465 VAL A N 1
ATOM 3538 C CA . VAL A 1 465 ? 44.038 -1.740 -44.907 1.00 48.47 465 VAL A CA 1
ATOM 3539 C C . VAL A 1 465 ? 43.997 -2.787 -46.029 1.00 48.47 465 VAL A C 1
ATOM 3541 O O . VAL A 1 465 ? 44.475 -2.512 -47.128 1.00 48.47 465 VAL A O 1
ATOM 3544 N N . LEU A 1 466 ? 43.357 -3.944 -45.821 1.00 50.38 466 LEU A N 1
ATOM 3545 C CA . LEU A 1 466 ? 43.253 -4.983 -46.856 1.00 50.38 466 LEU A CA 1
ATOM 3546 C C . LEU A 1 466 ? 42.340 -4.599 -48.031 1.00 50.38 466 LEU A C 1
ATOM 3548 O O . LEU A 1 466 ? 42.575 -5.064 -49.144 1.00 50.38 466 LEU A O 1
ATOM 3552 N N . THR A 1 467 ? 41.347 -3.727 -47.831 1.00 51.94 467 THR A N 1
ATOM 3553 C CA . THR A 1 467 ? 40.502 -3.238 -48.935 1.00 51.94 467 THR A CA 1
ATOM 3554 C C . THR A 1 467 ? 41.155 -2.151 -49.781 1.00 51.94 467 THR A C 1
ATOM 3556 O O . THR A 1 467 ? 40.880 -2.087 -50.973 1.00 51.94 467 THR A O 1
ATOM 3559 N N . VAL A 1 468 ? 42.026 -1.305 -49.217 1.00 55.12 468 VAL A N 1
ATOM 3560 C CA . VAL A 1 468 ? 42.605 -0.156 -49.948 1.00 55.12 468 VAL A CA 1
ATOM 3561 C C . VAL A 1 468 ? 43.906 -0.522 -50.675 1.00 55.12 468 VAL A C 1
ATOM 3563 O O . VAL A 1 468 ? 44.189 0.021 -51.745 1.00 55.12 468 VAL A O 1
ATOM 3566 N N . VAL A 1 469 ? 44.679 -1.482 -50.154 1.00 57.75 469 VAL A N 1
ATOM 3567 C CA . VAL A 1 469 ? 45.964 -1.910 -50.740 1.00 57.75 469 VAL A CA 1
ATOM 3568 C C . VAL A 1 469 ? 45.848 -2.402 -52.198 1.00 57.75 469 VAL A C 1
ATOM 3570 O O . VAL A 1 469 ? 46.676 -1.979 -53.008 1.00 57.75 469 VAL A O 1
ATOM 3573 N N . PRO A 1 470 ? 44.836 -3.200 -52.603 1.00 56.53 470 PRO A N 1
ATOM 3574 C CA . PRO A 1 470 ? 44.683 -3.616 -54.001 1.00 56.53 470 PRO A CA 1
ATOM 3575 C C . PRO A 1 470 ? 44.439 -2.439 -54.960 1.00 56.53 470 PRO A C 1
ATOM 3577 O O . PRO A 1 470 ? 45.012 -2.405 -56.049 1.00 56.53 470 PRO A O 1
ATOM 3580 N N . TYR A 1 471 ? 43.647 -1.440 -54.551 1.00 60.84 471 TYR A N 1
ATOM 3581 C CA . TYR A 1 471 ? 43.364 -0.260 -55.378 1.00 60.84 471 TYR A CA 1
ATOM 3582 C C . TYR A 1 471 ? 44.564 0.690 -55.463 1.00 60.84 471 TYR A C 1
ATOM 3584 O O . TYR A 1 471 ? 44.881 1.177 -56.547 1.00 60.84 471 TYR A O 1
ATOM 3592 N N . ALA A 1 472 ? 45.279 0.907 -54.356 1.00 61.81 472 ALA A N 1
ATOM 3593 C CA . ALA A 1 472 ? 46.493 1.720 -54.354 1.00 61.81 472 ALA A CA 1
ATOM 3594 C C . ALA A 1 472 ? 47.606 1.088 -55.213 1.00 61.81 472 ALA A C 1
ATOM 3596 O O . ALA A 1 472 ? 48.238 1.783 -56.008 1.00 61.81 472 ALA A O 1
ATOM 3597 N N . MET A 1 473 ? 47.797 -0.235 -55.135 1.00 64.69 473 MET A N 1
ATOM 3598 C CA . MET A 1 473 ? 48.757 -0.964 -55.978 1.00 64.69 473 MET A CA 1
ATOM 3599 C C . MET A 1 473 ? 48.397 -0.883 -57.469 1.00 64.69 473 MET A C 1
ATOM 3601 O O . MET A 1 473 ? 49.278 -0.657 -58.295 1.00 64.69 473 MET A O 1
ATOM 3605 N N . MET A 1 474 ? 47.112 -0.981 -57.829 1.00 67.31 474 MET A N 1
ATOM 3606 C CA . MET A 1 474 ? 46.647 -0.811 -59.216 1.00 67.31 474 MET A CA 1
ATOM 3607 C C . MET A 1 474 ? 46.938 0.592 -59.771 1.00 67.31 474 MET A C 1
ATOM 3609 O O . MET A 1 474 ? 47.319 0.728 -60.936 1.00 67.31 474 MET A O 1
ATOM 3613 N N . ILE A 1 475 ? 46.822 1.637 -58.946 1.00 69.75 475 ILE A N 1
ATOM 3614 C CA . ILE A 1 475 ? 47.183 3.014 -59.322 1.00 69.75 475 ILE A CA 1
ATOM 3615 C C . ILE A 1 475 ? 48.702 3.144 -59.529 1.00 69.75 475 ILE A C 1
ATOM 3617 O O . ILE A 1 475 ? 49.145 3.704 -60.530 1.00 69.75 475 ILE A O 1
ATOM 3621 N N . PHE A 1 476 ? 49.528 2.571 -58.650 1.00 67.25 476 PHE A N 1
ATOM 3622 C CA . PHE A 1 476 ? 50.985 2.609 -58.832 1.00 67.25 476 PHE A CA 1
ATOM 3623 C C . PHE A 1 476 ? 51.468 1.808 -60.055 1.00 67.25 476 PHE A C 1
ATOM 3625 O O . PHE A 1 476 ? 52.373 2.262 -60.762 1.00 67.25 476 PHE A O 1
ATOM 3632 N N . VAL A 1 477 ? 50.850 0.661 -60.363 1.00 69.88 477 VAL A N 1
ATOM 3633 C CA . VAL A 1 477 ? 51.166 -0.139 -61.565 1.00 69.88 477 VAL A CA 1
ATOM 3634 C C . VAL A 1 477 ? 50.766 0.598 -62.849 1.00 69.88 477 VAL A C 1
ATOM 3636 O O . VAL A 1 477 ? 51.515 0.611 -63.825 1.00 69.88 477 VAL A O 1
ATOM 3639 N N . SER A 1 478 ? 49.619 1.278 -62.853 1.00 66.31 478 SER A N 1
ATOM 3640 C CA . SER A 1 478 ? 49.175 2.055 -64.018 1.00 66.31 478 SER A CA 1
ATOM 3641 C C . SER A 1 478 ? 50.027 3.309 -64.257 1.00 66.31 478 SER A C 1
ATOM 3643 O O . SER A 1 478 ? 50.367 3.601 -65.406 1.00 66.31 478 SER A O 1
ATOM 3645 N N . ILE A 1 479 ? 50.475 3.999 -63.201 1.00 69.56 479 ILE A N 1
ATOM 3646 C CA . ILE A 1 479 ? 51.414 5.131 -63.316 1.00 69.56 479 ILE A CA 1
ATOM 3647 C C . ILE A 1 479 ? 52.784 4.672 -63.842 1.00 69.56 479 ILE A C 1
ATOM 3649 O O . ILE A 1 479 ? 53.378 5.341 -64.690 1.00 69.56 479 ILE A O 1
ATOM 3653 N N . SER A 1 480 ? 53.281 3.517 -63.392 1.00 63.78 480 SER A N 1
ATOM 3654 C CA . SER A 1 480 ? 54.568 2.980 -63.854 1.00 63.78 480 SER A CA 1
ATOM 3655 C C . SER A 1 480 ? 54.522 2.490 -65.309 1.00 63.78 480 SER A C 1
ATOM 3657 O O . SER A 1 480 ? 55.463 2.755 -66.059 1.00 63.78 480 SER A O 1
ATOM 3659 N N . MET A 1 481 ? 53.413 1.894 -65.766 1.00 64.25 481 MET A N 1
ATOM 3660 C CA . MET A 1 481 ? 53.216 1.577 -67.191 1.00 64.25 481 MET A CA 1
ATOM 3661 C C . MET A 1 481 ? 53.128 2.832 -68.075 1.00 64.25 481 MET A C 1
ATOM 3663 O O . MET A 1 481 ? 53.700 2.850 -69.167 1.00 64.25 481 MET A O 1
ATOM 3667 N N . ALA A 1 482 ? 52.475 3.900 -67.605 1.00 63.19 482 ALA A N 1
ATOM 3668 C CA . ALA A 1 482 ? 52.402 5.168 -68.334 1.00 63.19 482 ALA A CA 1
ATOM 3669 C C . ALA A 1 482 ? 53.784 5.836 -68.485 1.00 63.19 482 ALA A C 1
ATOM 3671 O O . ALA A 1 482 ? 54.115 6.341 -69.560 1.00 63.19 482 ALA A O 1
ATOM 3672 N N . PHE A 1 483 ? 54.627 5.779 -67.447 1.00 63.03 483 PHE A N 1
ATOM 3673 C CA . PHE A 1 483 ? 55.997 6.302 -67.503 1.00 63.03 483 PHE A CA 1
ATOM 3674 C C . PHE A 1 483 ? 56.883 5.534 -68.495 1.00 63.03 483 PHE A C 1
ATOM 3676 O O . PHE A 1 483 ? 57.655 6.146 -69.230 1.00 63.03 483 PHE A O 1
ATOM 3683 N N . MET A 1 484 ? 56.735 4.208 -68.569 1.00 63.06 484 MET A N 1
ATOM 3684 C CA . MET A 1 484 ? 57.511 3.359 -69.483 1.00 63.06 484 MET A CA 1
ATOM 3685 C C . MET A 1 484 ? 57.150 3.589 -70.964 1.00 63.06 484 MET A C 1
ATOM 3687 O O . MET A 1 484 ? 57.998 3.457 -71.846 1.00 63.06 484 MET A O 1
ATOM 3691 N N . PHE A 1 485 ? 55.902 3.976 -71.249 1.00 58.88 485 PHE A N 1
ATOM 3692 C CA . PHE A 1 485 ? 55.452 4.329 -72.600 1.00 58.88 485 PHE A CA 1
ATOM 3693 C C . PHE A 1 485 ? 55.933 5.716 -73.050 1.00 58.88 485 PHE A C 1
ATOM 3695 O O . PHE A 1 485 ? 56.167 5.936 -74.239 1.00 58.88 485 PHE A O 1
ATOM 3702 N N . LEU A 1 486 ? 56.112 6.650 -72.112 1.00 58.62 486 LEU A N 1
ATOM 3703 C CA . LEU A 1 486 ? 56.583 8.006 -72.406 1.00 58.62 486 LEU A CA 1
ATOM 3704 C C . LEU A 1 486 ? 58.104 8.081 -72.609 1.00 58.62 486 LEU A C 1
ATOM 3706 O O . LEU A 1 486 ? 58.567 8.949 -73.347 1.00 58.62 486 LEU A O 1
ATOM 3710 N N . THR A 1 487 ? 58.884 7.164 -72.029 1.00 58.06 487 THR A N 1
ATOM 3711 C CA . THR A 1 487 ? 60.339 7.097 -72.254 1.00 58.06 487 THR A CA 1
ATOM 3712 C C . THR A 1 487 ? 60.719 6.378 -73.547 1.00 58.06 487 THR A C 1
ATOM 3714 O O . THR A 1 487 ? 61.714 6.750 -74.161 1.00 58.06 487 THR A O 1
ATOM 3717 N N . LYS A 1 488 ? 59.898 5.439 -74.042 1.00 55.28 488 LYS A N 1
ATOM 3718 C CA . LYS A 1 488 ? 60.126 4.777 -75.342 1.00 55.28 488 LYS A CA 1
ATOM 3719 C C . LYS A 1 488 ? 59.903 5.666 -76.568 1.00 55.28 488 LYS A C 1
ATOM 3721 O O . LYS A 1 488 ? 60.293 5.284 -77.661 1.00 55.28 488 LYS A O 1
ATOM 3726 N N . ARG A 1 489 ? 59.305 6.852 -76.417 1.00 51.97 489 ARG A N 1
ATOM 3727 C CA . ARG A 1 489 ? 59.036 7.772 -77.540 1.00 51.97 489 ARG A CA 1
ATOM 3728 C C . ARG A 1 489 ? 60.167 8.778 -77.812 1.00 51.97 489 ARG A C 1
ATOM 3730 O O . ARG A 1 489 ? 59.966 9.707 -78.586 1.00 51.97 489 ARG A O 1
ATOM 3737 N N . LYS A 1 490 ? 61.323 8.624 -77.151 1.00 51.22 490 LYS A N 1
ATOM 3738 C CA . LYS A 1 490 ? 62.533 9.447 -77.352 1.00 51.22 490 LYS A CA 1
ATOM 3739 C C . LYS A 1 490 ? 63.731 8.681 -77.931 1.00 51.22 490 LYS A C 1
ATOM 3741 O O . LYS A 1 490 ? 64.790 9.280 -78.076 1.00 51.22 490 LYS A O 1
ATOM 3746 N N . GLU A 1 491 ? 63.560 7.409 -78.281 1.00 52.97 491 GLU A N 1
ATOM 3747 C CA . GLU A 1 491 ? 64.546 6.630 -79.041 1.00 52.97 491 GLU A CA 1
ATOM 3748 C C . GLU A 1 491 ? 63.923 6.167 -80.364 1.00 52.97 491 GLU A C 1
ATOM 3750 O O . GLU A 1 491 ? 63.570 5.004 -80.525 1.00 52.97 491 GLU A O 1
ATOM 3755 N N . GLU A 1 492 ? 63.750 7.118 -81.283 1.00 43.28 492 GLU A N 1
ATOM 3756 C CA . GLU A 1 492 ? 63.859 6.928 -82.737 1.00 43.28 492 GLU A CA 1
ATOM 3757 C C . GLU A 1 492 ? 64.452 8.199 -83.353 1.00 43.28 492 GLU A C 1
ATOM 3759 O O . GLU A 1 492 ? 63.955 9.302 -83.013 1.00 43.28 492 GLU A O 1
#

pLDDT: mean 77.33, std 21.06, range [26.5, 98.5]

Radius of gyration: 36.74 Å; chains: 1; bounding box: 102×48×155 Å